Protein AF-S7Q237-F1 (afdb_monomer)

Solvent-accessible surface area (backbone atoms only — not comparable to full-atom values): 28169 Å² total; per-residue (Å²): 134,82,68,88,79,46,23,50,57,55,35,50,54,49,35,55,76,70,63,44,87,77,73,72,46,74,51,74,48,79,42,77,51,89,92,62,48,33,21,34,17,37,26,23,53,88,91,45,79,52,21,65,16,60,23,84,36,68,66,48,2,43,20,38,4,27,42,43,26,43,52,43,49,57,41,40,70,72,71,50,84,54,69,69,28,53,54,51,50,50,50,52,51,51,57,51,50,60,50,54,57,56,53,53,55,59,56,59,69,72,74,74,82,84,86,90,83,82,82,94,74,84,90,76,89,76,83,84,82,78,81,80,84,76,80,82,77,84,84,78,80,82,81,82,80,84,80,83,92,83,88,86,89,85,84,84,88,84,89,85,90,87,85,82,89,80,91,82,86,83,84,89,87,87,78,82,87,77,82,93,72,82,82,78,78,87,77,80,80,80,83,82,83,80,96,80,87,90,80,87,84,91,75,84,81,84,80,88,78,82,85,81,88,84,83,91,78,91,80,82,86,85,86,81,86,78,87,80,90,74,95,68,91,71,77,78,79,74,76,76,79,73,82,80,64,83,75,81,78,54,69,48,72,46,37,36,26,68,45,94,88,45,67,50,75,44,81,44,54,70,87,54,43,27,23,55,52,29,49,49,53,44,49,52,51,53,54,79,52,31,76,63,47,65,76,71,43,55,53,40,81,61,42,68,42,54,23,38,35,35,97,89,74,59,73,42,78,47,85,77,66,78,92,57,100,60,88,78,60,58,52,64,39,50,76,43,29,77,78,30,58,88,38,58,65,59,50,54,51,51,50,52,48,67,67,57,49,52,72,80,67,70,57,86,59,88,92,63,76,64,41,60,30,42,31,50,36,68,37,76,43,64,62,64,49,51,48,52,52,48,50,53,53,51,51,32,51,51,49,21,54,53,45,21,73,76,70,72,44,57,69,61,22,50,51,53,26,51,53,52,48,52,50,52,51,50,50,53,51,50,51,51,50,53,54,62,72,76,101

Secondary structure (DSSP, 8-state):
-PPTT-HHHHHHHHHHHTT--PPPEEEEEEES-TTS-EEEEEEEETTEEEEEEEESSHHHHHHHHHHHHHHHHHHHHTT---HHHHHHHHHHHHHHHHHHHHHHHHHHTTSS-----------------PPP-PPPPPPPPPPPPP----------------------------PPPPP--PPPPPPPPPPPPP---------PPPP--------------------------PPPPPP-----------EEEEEEEEETTEEEEEEEETT--HHHHHHHHHHHHHHHHHHHHHHH--EEEEEEEEEEE-TTS-EEE-------SS---HHHHHHSGGGGTT--HHHHHHHHHHH--TTTTT---TT---EEEEEEEEEE-HHHHHHHHHHHHHHHHHHHHHHHHHHS-HHHHHHHHHHHHHHHHHHHHHHHHHHHH--

Organism: Gloeophyllum trabeum (strain ATCC 11539 / FP-39264 / Madison 617) (NCBI:txid670483)

Structure (mmCIF, N/CA/C/O backbone):
data_AF-S7Q237-F1
#
_entry.id   AF-S7Q237-F1
#
loop_
_atom_site.group_PDB
_atom_site.id
_atom_site.type_symbol
_atom_site.label_atom_id
_atom_site.label_alt_id
_atom_site.label_comp_id
_atom_site.label_asym_id
_atom_site.label_entity_id
_atom_site.label_seq_id
_atom_site.pdbx_PDB_ins_code
_atom_site.Cartn_x
_atom_site.Cartn_y
_atom_site.Cartn_z
_atom_site.occupancy
_atom_site.B_iso_or_equiv
_atom_site.auth_seq_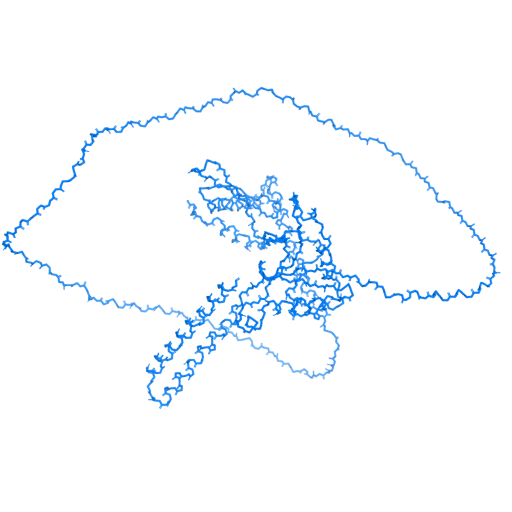id
_atom_site.auth_comp_id
_atom_site.auth_asym_id
_atom_site.auth_atom_id
_atom_site.pdbx_PDB_model_num
ATOM 1 N N . MET A 1 1 ? 30.638 7.993 24.807 1.00 48.12 1 MET A N 1
ATOM 2 C CA . MET A 1 1 ? 30.094 6.662 24.462 1.00 48.12 1 MET A CA 1
ATOM 3 C C . MET A 1 1 ? 28.776 6.875 23.737 1.00 48.12 1 MET A C 1
ATOM 5 O O . MET A 1 1 ? 27.834 7.336 24.358 1.00 48.12 1 MET A O 1
ATOM 9 N N . THR A 1 2 ? 28.722 6.663 22.423 1.00 53.16 2 THR A N 1
ATOM 10 C CA . THR A 1 2 ? 27.454 6.706 21.679 1.00 53.16 2 THR A CA 1
ATOM 11 C C . THR A 1 2 ? 26.672 5.436 21.969 1.00 53.16 2 THR A C 1
ATOM 13 O O . THR A 1 2 ? 27.194 4.341 21.762 1.00 53.16 2 THR A O 1
ATOM 16 N N . THR A 1 3 ? 25.444 5.579 22.455 1.00 67.38 3 THR A N 1
ATOM 17 C CA . THR A 1 3 ? 24.540 4.467 22.745 1.00 67.38 3 THR A CA 1
ATOM 18 C C . THR A 1 3 ? 24.308 3.665 21.466 1.00 67.38 3 THR A C 1
ATOM 20 O O . THR A 1 3 ? 23.881 4.207 20.440 1.00 67.38 3 THR A O 1
ATOM 23 N N . GLN A 1 4 ? 24.638 2.376 21.506 1.00 73.81 4 GLN A N 1
ATOM 24 C CA . GLN A 1 4 ? 24.381 1.434 20.419 1.00 73.81 4 GLN A CA 1
ATOM 25 C C . GLN A 1 4 ? 22.883 1.508 20.059 1.00 73.81 4 GLN A C 1
ATOM 27 O O . GLN A 1 4 ? 22.043 1.417 20.949 1.00 73.81 4 GLN A O 1
ATOM 32 N N . GLY A 1 5 ? 22.540 1.755 18.788 1.00 85.12 5 GLY A N 1
ATOM 33 C CA . GLY A 1 5 ? 21.142 1.903 18.345 1.00 85.12 5 GLY A CA 1
ATOM 34 C C . GLY A 1 5 ? 20.723 3.284 17.820 1.00 85.12 5 GLY A C 1
ATOM 35 O O . GLY A 1 5 ? 19.691 3.390 17.160 1.00 85.12 5 GLY A O 1
ATOM 36 N N . GLN A 1 6 ? 21.480 4.357 18.087 1.00 93.69 6 GLN A N 1
ATOM 37 C CA . GLN A 1 6 ? 21.023 5.727 17.770 1.00 93.69 6 GLN A CA 1
ATOM 38 C C . GLN A 1 6 ? 21.442 6.253 16.388 1.00 93.69 6 GLN A C 1
ATOM 40 O O . GLN A 1 6 ? 20.917 7.268 15.930 1.00 93.69 6 GLN A O 1
ATOM 45 N N . GLY A 1 7 ? 22.360 5.573 15.693 1.00 95.81 7 GLY A N 1
ATOM 46 C CA . GLY A 1 7 ? 22.962 6.082 14.455 1.00 95.81 7 GLY A CA 1
ATOM 47 C C . GLY A 1 7 ? 21.950 6.415 13.358 1.00 95.81 7 GLY A C 1
ATOM 48 O O . GLY A 1 7 ? 21.992 7.501 12.782 1.00 95.81 7 GLY A O 1
ATOM 49 N N . ARG A 1 8 ? 20.995 5.512 13.105 1.00 96.19 8 ARG A N 1
ATOM 50 C CA . ARG A 1 8 ? 19.936 5.729 12.105 1.00 96.19 8 ARG A CA 1
ATOM 51 C C . ARG A 1 8 ? 18.982 6.863 12.473 1.00 96.19 8 ARG A C 1
ATOM 53 O O . ARG A 1 8 ? 18.576 7.615 11.593 1.00 96.19 8 ARG A O 1
ATOM 60 N N . GLN A 1 9 ? 18.632 6.992 13.754 1.00 95.69 9 GLN A N 1
ATOM 61 C CA . GLN A 1 9 ? 17.734 8.052 14.223 1.00 95.69 9 GLN A CA 1
ATOM 62 C C . GLN A 1 9 ? 18.382 9.427 14.056 1.00 95.69 9 GLN A C 1
ATOM 64 O O . GLN A 1 9 ? 17.755 10.326 13.506 1.00 95.69 9 GLN A O 1
ATOM 69 N N . LEU A 1 10 ? 19.652 9.567 14.453 1.00 96.75 10 LEU A N 1
ATOM 70 C CA . LEU A 1 10 ? 20.404 10.814 14.298 1.00 96.75 10 LEU A CA 1
ATOM 71 C C . LEU A 1 10 ? 20.540 11.219 12.827 1.00 96.75 10 LEU A C 1
ATOM 73 O O . LEU A 1 10 ? 20.290 12.375 12.490 1.00 96.75 10 LEU A O 1
ATOM 77 N N . LEU A 1 11 ? 20.865 10.264 11.948 1.00 96.44 11 LEU A N 1
ATOM 78 C CA . LEU A 1 11 ? 20.945 10.526 10.513 1.00 96.44 11 LEU A CA 1
ATOM 79 C C . LEU A 1 11 ? 19.589 10.960 9.940 1.00 96.44 11 LEU A C 1
ATOM 81 O O . LEU A 1 11 ? 19.524 11.950 9.221 1.00 96.44 11 LEU A O 1
ATOM 85 N N . ASN A 1 12 ? 18.497 10.274 10.288 1.00 95.56 12 ASN A N 1
ATOM 86 C CA . ASN A 1 12 ? 17.165 10.641 9.810 1.00 95.56 12 ASN A CA 1
ATOM 87 C C . ASN A 1 12 ? 16.740 12.039 10.294 1.00 95.56 12 ASN A C 1
ATOM 89 O O . ASN A 1 12 ? 16.244 12.834 9.503 1.00 95.56 12 ASN A O 1
ATOM 93 N N . THR A 1 13 ? 16.986 12.374 11.564 1.00 96.12 13 THR A N 1
ATOM 94 C CA . THR A 1 13 ? 16.723 13.720 12.100 1.00 96.12 13 THR A CA 1
ATOM 95 C C . THR A 1 13 ? 17.543 14.785 11.371 1.00 96.12 13 THR A C 1
ATOM 97 O O . THR A 1 13 ? 17.025 15.858 11.064 1.00 96.12 13 THR A O 1
ATOM 100 N N . TYR A 1 14 ? 18.808 14.494 11.053 1.00 96.00 14 TYR A N 1
ATOM 101 C CA . TYR A 1 14 ? 19.656 15.394 10.273 1.00 96.00 14 TYR A CA 1
ATOM 102 C C . TYR A 1 14 ? 19.104 15.616 8.857 1.00 96.00 14 TYR A C 1
ATOM 104 O O . TYR A 1 14 ? 18.948 16.764 8.443 1.00 96.00 14 TYR A O 1
ATOM 112 N N . LEU A 1 15 ? 18.741 14.543 8.143 1.00 94.94 15 LEU A N 1
ATOM 113 C CA . LEU A 1 15 ? 18.179 14.622 6.789 1.00 94.94 15 LEU A CA 1
ATOM 114 C C . LEU A 1 15 ? 16.863 15.407 6.769 1.00 94.94 15 LEU A C 1
ATOM 116 O O . LEU A 1 15 ? 16.704 16.315 5.956 1.00 94.94 15 LEU A O 1
ATOM 120 N N . GLN A 1 16 ? 15.971 15.150 7.728 1.00 93.31 16 GLN A N 1
ATOM 121 C CA . GLN A 1 16 ? 14.722 15.901 7.883 1.00 93.31 16 GLN A CA 1
ATOM 122 C C . GLN A 1 16 ? 14.973 17.386 8.163 1.00 93.31 16 GLN A C 1
ATOM 124 O O . GLN A 1 16 ? 14.345 18.240 7.542 1.00 93.31 16 GLN A O 1
ATOM 129 N N . LYS A 1 17 ? 15.927 17.716 9.046 1.00 95.44 17 LYS A N 1
ATOM 130 C CA . LYS A 1 17 ? 16.299 19.110 9.342 1.00 95.44 17 LYS A CA 1
ATOM 131 C C . LYS A 1 17 ? 16.863 19.833 8.115 1.00 95.44 17 LYS A C 1
ATOM 133 O O . LYS A 1 17 ? 16.678 21.039 7.982 1.00 95.44 17 LYS A O 1
ATOM 138 N N . LYS A 1 18 ? 17.550 19.110 7.229 1.00 93.50 18 LYS A N 1
ATOM 139 C CA . LYS A 1 18 ? 18.073 19.629 5.957 1.00 93.50 18 LYS A CA 1
ATOM 140 C C . LYS A 1 18 ? 17.042 19.607 4.825 1.00 93.50 18 LYS A C 1
ATOM 142 O O . LYS A 1 18 ? 17.363 20.040 3.724 1.00 93.50 18 LYS A O 1
ATOM 147 N N . GLY A 1 19 ? 15.826 19.128 5.092 1.00 90.44 19 GLY A N 1
ATOM 148 C CA . GLY A 1 19 ? 14.766 19.015 4.098 1.00 90.44 19 GLY A CA 1
ATOM 149 C C . GLY A 1 19 ? 15.082 17.996 3.009 1.00 90.44 19 GLY A C 1
ATOM 150 O O . GLY A 1 19 ? 14.645 18.181 1.889 1.00 90.44 19 GLY A O 1
ATOM 151 N N . ILE A 1 20 ? 15.864 16.952 3.283 1.00 90.88 20 ILE A N 1
ATOM 152 C CA . ILE A 1 20 ? 16.173 15.903 2.305 1.00 90.88 20 ILE A CA 1
ATOM 153 C C . ILE A 1 20 ? 15.156 14.771 2.510 1.00 90.88 20 ILE A C 1
ATOM 155 O O . ILE A 1 20 ? 15.163 14.152 3.578 1.00 90.88 20 ILE A O 1
ATOM 159 N N . PRO A 1 21 ? 14.260 14.506 1.543 1.00 80.00 21 PRO A N 1
ATOM 160 C CA . PRO A 1 21 ? 13.197 13.515 1.701 1.00 80.00 21 PRO A CA 1
ATOM 161 C C . PRO A 1 21 ? 13.709 12.075 1.582 1.00 80.00 21 PRO A C 1
ATOM 163 O O . PRO A 1 21 ? 13.056 11.149 2.070 1.00 80.00 21 PRO A O 1
ATOM 166 N N . ASP A 1 22 ? 14.868 11.886 0.951 1.00 87.19 22 ASP A N 1
ATOM 167 C CA . ASP A 1 22 ? 15.399 10.565 0.650 1.00 87.19 22 ASP A CA 1
ATOM 168 C C . ASP A 1 22 ? 15.901 9.867 1.910 1.00 87.19 22 ASP A C 1
ATOM 170 O O . ASP A 1 22 ? 16.717 10.389 2.676 1.00 87.19 22 ASP A O 1
ATOM 174 N N . ARG A 1 23 ? 15.412 8.644 2.116 1.00 92.31 23 ARG A N 1
ATOM 175 C CA . ARG A 1 23 ? 15.923 7.758 3.158 1.00 92.31 23 ARG A CA 1
ATOM 176 C C . ARG A 1 23 ? 17.128 6.992 2.613 1.00 92.31 23 ARG A C 1
ATOM 178 O O . ARG A 1 23 ? 17.067 6.526 1.481 1.00 92.31 23 ARG A O 1
ATOM 185 N N . PRO A 1 24 ? 18.197 6.824 3.406 1.00 94.25 24 PRO A N 1
ATOM 186 C CA . PRO A 1 24 ? 19.339 6.031 2.983 1.00 94.25 24 PRO A CA 1
ATOM 187 C C . PRO A 1 24 ? 18.948 4.554 2.861 1.00 94.25 24 PRO A C 1
ATOM 189 O O . PRO A 1 24 ? 18.364 3.981 3.788 1.00 94.25 24 PRO A O 1
ATOM 192 N N . ASP A 1 25 ? 19.322 3.943 1.743 1.00 96.62 25 ASP A N 1
ATOM 193 C CA . ASP A 1 25 ? 19.232 2.505 1.518 1.00 96.62 25 ASP A CA 1
ATOM 194 C C . ASP A 1 25 ? 20.459 1.809 2.112 1.00 96.62 25 ASP A C 1
ATOM 196 O O . ASP A 1 25 ? 21.566 2.349 2.117 1.00 96.62 25 ASP A O 1
ATOM 200 N N . TYR A 1 26 ? 20.278 0.602 2.648 1.00 97.38 26 TYR A N 1
ATOM 201 C CA . TYR A 1 26 ? 21.359 -0.159 3.276 1.00 97.38 26 TYR A CA 1
ATOM 202 C C . TYR A 1 26 ? 21.548 -1.490 2.561 1.00 97.38 26 TYR A C 1
ATOM 204 O O . TYR A 1 26 ? 20.687 -2.365 2.641 1.00 97.38 26 TYR A O 1
ATOM 212 N N . GLU A 1 27 ? 22.706 -1.659 1.932 1.00 97.62 27 GLU A N 1
ATOM 213 C CA . GLU A 1 27 ? 23.170 -2.955 1.444 1.00 97.62 27 GLU A CA 1
ATOM 214 C C . GLU A 1 27 ? 23.978 -3.656 2.526 1.00 97.62 27 GLU A C 1
ATOM 216 O O . GLU A 1 27 ? 24.783 -3.035 3.223 1.00 97.62 27 GLU A O 1
ATOM 221 N N . GLU A 1 28 ? 23.774 -4.958 2.678 1.00 97.88 28 GLU A N 1
ATOM 222 C CA . GLU A 1 28 ? 24.364 -5.729 3.763 1.00 97.88 28 GLU A CA 1
ATOM 223 C C . GLU A 1 28 ? 25.098 -6.939 3.233 1.00 97.88 28 GLU A C 1
ATOM 225 O O . GLU A 1 28 ? 24.622 -7.637 2.342 1.00 97.88 28 GLU A O 1
ATOM 230 N N . SER A 1 29 ? 26.237 -7.218 3.844 1.00 97.31 29 SER A N 1
ATOM 231 C CA . SER A 1 29 ? 26.975 -8.448 3.631 1.00 97.31 29 SER A CA 1
ATOM 232 C C . SER A 1 29 ? 27.487 -8.983 4.959 1.00 97.31 29 SER A C 1
ATOM 234 O O . SER A 1 29 ? 27.731 -8.235 5.907 1.00 97.31 29 SER A O 1
ATOM 236 N N . VAL A 1 30 ? 27.616 -10.302 5.045 1.00 97.31 30 VAL A N 1
ATOM 237 C CA . VAL A 1 30 ? 28.262 -10.967 6.176 1.00 97.31 30 VAL A CA 1
ATOM 238 C C . VAL A 1 30 ? 29.695 -11.264 5.763 1.00 97.31 30 VAL A C 1
ATOM 240 O O . VAL A 1 30 ? 29.933 -11.791 4.679 1.00 97.31 30 VAL A O 1
ATOM 243 N N . VAL A 1 31 ? 30.645 -10.889 6.610 1.00 94.50 31 VAL A N 1
ATOM 244 C CA . VAL A 1 31 ? 32.073 -11.140 6.422 1.00 94.50 31 VAL A CA 1
ATOM 245 C C . VAL A 1 31 ? 32.597 -11.847 7.670 1.00 94.50 31 VAL A C 1
ATOM 247 O O . VAL A 1 31 ? 32.181 -11.533 8.785 1.00 94.50 31 VAL A O 1
ATOM 250 N N . GLY A 1 32 ? 33.523 -12.785 7.497 1.00 92.69 32 GLY A N 1
ATOM 251 C CA . GLY A 1 32 ? 34.145 -13.521 8.597 1.00 92.69 32 GLY A CA 1
ATOM 252 C C . GLY A 1 32 ? 33.610 -14.940 8.759 1.00 92.69 32 GLY A C 1
ATOM 253 O O . GLY A 1 32 ? 32.839 -15.437 7.938 1.00 92.69 32 GLY A O 1
ATOM 254 N N . GLU A 1 33 ? 34.080 -15.606 9.806 1.00 93.94 33 GLU A N 1
ATOM 255 C CA . GLU A 1 33 ? 33.792 -17.015 10.045 1.00 93.94 33 GLU A CA 1
ATOM 256 C C . GLU A 1 33 ? 32.355 -17.222 10.552 1.00 93.94 33 GLU A C 1
ATOM 258 O O . GLU A 1 33 ? 31.833 -16.381 11.291 1.00 93.94 33 GLU A O 1
ATOM 263 N N . PRO A 1 34 ? 31.709 -18.358 10.223 1.00 91.44 34 PRO A N 1
ATOM 264 C CA . PRO A 1 34 ? 30.310 -18.605 10.578 1.00 91.44 34 PRO A CA 1
ATOM 265 C C . PRO A 1 34 ? 29.990 -18.505 12.075 1.00 91.44 34 PRO A C 1
ATOM 267 O O . PRO A 1 34 ? 28.855 -18.203 12.436 1.00 91.44 34 PRO A O 1
ATOM 270 N N . HIS A 1 35 ? 30.969 -18.756 12.948 1.00 92.69 35 HIS A N 1
ATOM 271 C CA . HIS A 1 35 ? 30.775 -18.753 14.398 1.00 92.69 35 HIS A CA 1
ATOM 272 C C . HIS A 1 35 ? 30.949 -17.365 15.043 1.00 92.69 35 HIS A C 1
ATOM 274 O O . HIS A 1 35 ? 30.523 -17.174 16.181 1.00 92.69 35 HIS A O 1
ATOM 280 N N . ILE A 1 36 ? 31.518 -16.386 14.325 1.00 94.31 36 ILE A N 1
ATOM 281 C CA . ILE A 1 36 ? 31.633 -14.979 14.751 1.00 94.31 36 ILE A CA 1
ATOM 282 C C . ILE A 1 36 ? 31.372 -14.079 13.527 1.00 94.31 36 ILE A C 1
ATOM 284 O O . ILE A 1 36 ? 32.285 -13.423 13.012 1.00 94.31 36 ILE A O 1
ATOM 288 N N . PRO A 1 37 ? 30.129 -14.053 13.008 1.00 95.88 37 PRO A N 1
ATOM 289 C CA . PRO A 1 37 ? 29.828 -13.298 11.803 1.00 95.88 37 PRO A CA 1
ATOM 290 C C . PRO A 1 37 ? 29.972 -11.797 12.070 1.00 95.88 37 PRO A C 1
ATOM 292 O O . PRO A 1 37 ? 29.335 -11.236 12.965 1.00 95.88 37 PRO A O 1
ATOM 295 N N . THR A 1 38 ? 30.779 -11.121 11.254 1.00 97.94 38 THR A N 1
ATOM 296 C CA . THR A 1 38 ? 30.854 -9.661 11.241 1.00 97.94 38 THR A CA 1
ATOM 297 C C . THR A 1 38 ? 29.934 -9.135 10.152 1.00 97.94 38 THR A C 1
ATOM 299 O O . THR A 1 38 ? 30.148 -9.337 8.958 1.00 97.94 38 THR A O 1
ATOM 302 N N . TRP A 1 39 ? 28.887 -8.429 10.557 1.00 97.88 39 TRP A N 1
ATOM 303 C CA . TRP A 1 39 ? 27.976 -7.786 9.624 1.00 97.88 39 TRP A CA 1
ATOM 304 C C . TRP A 1 39 ? 28.618 -6.515 9.085 1.00 97.88 39 TRP A C 1
ATOM 306 O O . TRP A 1 39 ? 29.114 -5.690 9.851 1.00 97.88 39 TRP A O 1
ATOM 316 N N . ARG A 1 40 ? 28.575 -6.333 7.769 1.00 97.94 40 ARG A N 1
ATOM 317 C CA . ARG A 1 40 ? 28.964 -5.112 7.068 1.00 97.94 40 ARG A CA 1
ATOM 318 C C . ARG A 1 40 ? 27.717 -4.495 6.449 1.00 97.94 40 ARG A C 1
ATOM 320 O O . ARG A 1 40 ? 26.962 -5.178 5.769 1.00 97.94 40 ARG A O 1
ATOM 327 N N . ALA A 1 41 ? 27.514 -3.203 6.669 1.00 98.12 41 ALA A N 1
ATOM 328 C CA . ALA A 1 41 ? 26.444 -2.434 6.049 1.00 98.12 41 ALA A CA 1
ATOM 329 C C . ALA A 1 41 ? 27.028 -1.247 5.277 1.00 98.12 41 ALA A C 1
ATOM 331 O O . ALA A 1 41 ? 27.909 -0.537 5.772 1.00 98.12 41 ALA A O 1
ATOM 332 N N . VAL A 1 42 ? 26.525 -1.023 4.069 1.00 98.06 42 VAL A N 1
ATOM 333 C CA . VAL A 1 42 ? 26.872 0.092 3.188 1.00 98.06 42 VAL A CA 1
ATOM 334 C C . VAL A 1 42 ? 25.626 0.957 3.033 1.00 98.06 42 VAL A C 1
ATOM 336 O O . VAL A 1 42 ? 24.626 0.506 2.487 1.00 98.06 42 VAL A O 1
ATOM 339 N N . ALA A 1 43 ? 25.678 2.184 3.547 1.00 97.69 43 ALA A N 1
ATOM 340 C CA . ALA A 1 43 ? 24.614 3.168 3.401 1.00 97.69 43 ALA A CA 1
ATOM 341 C C . ALA A 1 43 ? 24.771 3.890 2.056 1.00 97.69 43 ALA A C 1
ATOM 343 O O . ALA A 1 43 ? 25.828 4.476 1.790 1.00 97.69 43 ALA A O 1
ATOM 344 N N . LYS A 1 44 ? 23.727 3.846 1.231 1.00 97.06 44 LYS A N 1
ATOM 345 C CA . LYS A 1 44 ? 23.647 4.473 -0.087 1.00 97.06 44 LYS A CA 1
ATOM 346 C C . LYS A 1 44 ? 22.511 5.490 -0.137 1.00 97.06 44 LYS A C 1
ATOM 348 O O . LYS A 1 44 ? 21.487 5.323 0.518 1.00 97.06 44 LYS A O 1
ATOM 353 N N . MET A 1 45 ? 22.693 6.533 -0.932 1.00 93.94 45 MET A N 1
ATOM 354 C CA . MET A 1 45 ? 21.622 7.443 -1.339 1.00 93.94 45 MET A CA 1
ATOM 355 C C . MET A 1 45 ? 21.668 7.555 -2.858 1.00 93.94 45 MET A C 1
ATOM 357 O O . MET A 1 45 ? 22.637 8.074 -3.420 1.00 93.94 45 MET A O 1
ATOM 361 N N . GLY A 1 46 ? 20.669 6.972 -3.520 1.00 90.62 46 GLY A N 1
ATOM 362 C CA . GLY A 1 46 ? 20.750 6.693 -4.950 1.00 90.62 46 GLY A CA 1
ATOM 363 C C . GLY A 1 46 ? 21.947 5.786 -5.253 1.00 90.62 46 GLY A C 1
ATOM 364 O O . GLY A 1 46 ? 22.080 4.700 -4.694 1.00 90.62 46 GLY A O 1
ATOM 365 N N . THR A 1 47 ? 22.850 6.246 -6.116 1.00 88.75 47 THR A N 1
ATOM 366 C CA . THR A 1 47 ? 24.051 5.497 -6.523 1.00 88.75 47 THR A CA 1
ATOM 367 C C . THR A 1 47 ? 25.288 5.792 -5.668 1.00 88.75 47 THR A C 1
ATOM 369 O O . THR A 1 47 ? 26.303 5.110 -5.807 1.00 88.75 47 THR A O 1
ATOM 372 N N . ILE A 1 48 ? 25.228 6.781 -4.769 1.00 92.56 48 ILE A N 1
ATOM 373 C CA . ILE A 1 48 ? 26.390 7.251 -4.005 1.00 92.56 48 ILE A CA 1
ATOM 374 C C . ILE A 1 48 ? 26.513 6.462 -2.706 1.00 92.56 48 ILE A C 1
ATOM 376 O O . ILE A 1 48 ? 25.566 6.365 -1.925 1.00 92.56 48 ILE A O 1
ATOM 380 N N . ILE A 1 49 ? 27.711 5.943 -2.436 1.00 96.12 49 ILE A N 1
ATOM 381 C CA . ILE A 1 49 ? 28.040 5.306 -1.160 1.00 96.12 49 ILE A CA 1
ATOM 382 C C . ILE A 1 49 ? 28.378 6.393 -0.140 1.00 96.12 49 ILE A C 1
ATOM 384 O O . ILE A 1 49 ? 29.437 7.016 -0.194 1.00 96.12 49 ILE A O 1
ATOM 388 N N . CYS A 1 50 ? 27.484 6.606 0.820 1.00 95.81 50 CYS A N 1
ATOM 389 C CA . CYS A 1 50 ? 27.615 7.681 1.798 1.00 95.81 50 CYS A CA 1
ATOM 390 C C . CYS A 1 50 ? 28.369 7.241 3.055 1.00 95.81 50 CYS A C 1
ATOM 392 O O . CYS A 1 50 ? 29.019 8.058 3.706 1.00 95.81 50 CYS A O 1
ATOM 394 N N . GLY A 1 51 ? 28.328 5.951 3.396 1.00 97.06 51 GLY A N 1
ATOM 395 C CA . GLY A 1 51 ? 29.033 5.418 4.556 1.00 97.06 51 GLY A CA 1
ATOM 396 C C . GLY A 1 51 ? 29.081 3.897 4.580 1.00 97.06 51 GLY A C 1
ATOM 397 O O . GLY A 1 51 ? 28.274 3.205 3.970 1.00 97.06 51 GLY A O 1
ATOM 398 N N . THR A 1 52 ? 30.051 3.349 5.305 1.00 97.94 52 THR A N 1
ATOM 399 C CA . THR A 1 52 ? 30.188 1.904 5.522 1.00 97.94 52 THR A CA 1
ATOM 400 C C . THR A 1 52 ? 30.498 1.649 6.984 1.00 97.94 52 THR A C 1
ATOM 402 O O . THR A 1 52 ? 31.405 2.275 7.536 1.00 97.94 52 THR A O 1
ATOM 405 N N . GLY A 1 53 ? 29.755 0.735 7.594 1.00 97.81 53 GLY A N 1
ATOM 406 C CA . GLY A 1 53 ? 29.911 0.332 8.984 1.00 97.81 53 GLY A CA 1
ATOM 407 C C . GLY A 1 53 ? 29.983 -1.179 9.117 1.00 97.81 53 GLY A C 1
ATOM 408 O O . GLY A 1 53 ? 29.465 -1.914 8.276 1.00 97.81 53 GLY A O 1
ATOM 409 N N . THR A 1 54 ? 30.635 -1.635 10.178 1.00 97.81 54 THR A N 1
ATOM 410 C CA . THR A 1 54 ? 30.677 -3.042 10.574 1.00 97.81 54 THR A CA 1
ATOM 411 C C . THR A 1 54 ? 30.169 -3.198 12.003 1.00 97.81 54 THR A C 1
ATOM 413 O O . THR A 1 54 ? 30.217 -2.254 12.792 1.00 97.81 54 THR A O 1
ATOM 416 N N . GLY A 1 55 ? 29.639 -4.372 12.336 1.00 96.81 55 GLY A N 1
ATOM 417 C CA . GLY A 1 55 ? 29.136 -4.670 13.671 1.00 96.81 55 GLY A CA 1
ATOM 418 C C . GLY A 1 55 ? 28.926 -6.162 13.905 1.00 96.81 55 GLY A C 1
ATOM 419 O O . GLY A 1 55 ? 28.813 -6.946 12.969 1.00 96.81 55 GLY A O 1
ATOM 420 N N . ASN A 1 56 ? 28.826 -6.550 15.175 1.00 95.50 56 ASN A N 1
ATOM 421 C CA . ASN A 1 56 ? 28.504 -7.921 15.597 1.00 95.50 56 ASN A CA 1
ATOM 422 C C . ASN A 1 56 ? 27.034 -8.315 15.344 1.00 95.50 56 ASN A C 1
ATOM 424 O O . ASN A 1 56 ? 26.632 -9.448 15.579 1.00 95.50 56 ASN A O 1
ATOM 428 N N . SER A 1 57 ? 26.214 -7.376 14.876 1.00 95.69 57 SER A N 1
ATOM 429 C CA . SER A 1 57 ? 24.834 -7.598 14.461 1.00 95.69 57 SER A CA 1
ATOM 430 C C . SER A 1 57 ? 24.499 -6.696 13.279 1.00 95.69 57 SER A C 1
ATOM 432 O O . SER A 1 57 ? 25.081 -5.619 13.113 1.00 95.69 57 SER A O 1
ATOM 434 N N . LYS A 1 58 ? 23.501 -7.099 12.490 1.00 96.25 58 LYS A N 1
ATOM 435 C CA . LYS A 1 58 ? 22.958 -6.308 11.377 1.00 96.25 58 LYS A CA 1
ATOM 436 C C . LYS A 1 58 ? 22.544 -4.893 11.807 1.00 96.25 58 LYS A C 1
ATOM 438 O O . LYS A 1 58 ? 22.861 -3.920 11.127 1.00 96.25 58 LYS A O 1
ATOM 443 N N . GLY A 1 59 ? 21.897 -4.765 12.970 1.00 96.00 59 GLY A N 1
ATOM 444 C CA . GLY A 1 59 ? 21.515 -3.470 13.543 1.00 96.00 59 GLY A CA 1
ATOM 445 C C . GLY A 1 59 ? 22.725 -2.586 13.854 1.00 96.00 59 GLY A C 1
ATOM 446 O O . GLY A 1 59 ? 22.781 -1.446 13.397 1.00 96.00 59 GLY A O 1
ATOM 447 N N . ALA A 1 60 ? 23.733 -3.140 14.535 1.00 96.19 60 ALA A N 1
ATOM 448 C CA . ALA A 1 60 ? 24.957 -2.415 14.865 1.00 96.19 60 ALA A CA 1
ATOM 449 C C . ALA A 1 60 ? 25.730 -1.964 13.613 1.00 96.19 60 ALA A C 1
ATOM 451 O O . ALA A 1 60 ? 26.196 -0.827 13.563 1.00 96.19 60 ALA A O 1
ATOM 452 N N . ALA A 1 61 ? 25.812 -2.813 12.582 1.00 97.12 61 ALA A N 1
ATOM 453 C CA . ALA A 1 61 ? 26.458 -2.467 11.318 1.00 97.12 61 ALA A CA 1
ATOM 454 C C . ALA A 1 61 ? 25.741 -1.305 10.608 1.00 97.12 61 ALA A C 1
ATOM 456 O O . ALA A 1 61 ? 26.397 -0.359 10.164 1.00 97.12 61 ALA A O 1
ATOM 457 N N . ARG A 1 62 ? 24.398 -1.326 10.555 1.00 97.50 62 ARG A N 1
ATOM 458 C CA . ARG A 1 62 ? 23.595 -0.219 10.000 1.00 97.50 62 ARG A CA 1
ATOM 459 C C . ARG A 1 62 ? 23.788 1.079 10.773 1.00 97.50 62 ARG A C 1
ATOM 461 O O . ARG A 1 62 ? 23.959 2.126 10.156 1.00 97.50 62 ARG A O 1
ATOM 468 N N . ASP A 1 63 ? 23.771 1.028 12.102 1.00 97.19 63 ASP A N 1
ATOM 469 C CA . ASP A 1 63 ? 23.943 2.225 12.927 1.00 97.19 63 ASP A CA 1
ATOM 470 C C . ASP A 1 63 ? 25.358 2.805 12.793 1.00 97.19 63 ASP A C 1
ATOM 472 O O . ASP A 1 63 ? 25.512 4.023 12.698 1.00 97.19 63 ASP A O 1
ATOM 476 N N . ALA A 1 64 ? 26.384 1.955 12.684 1.00 97.00 64 ALA A N 1
ATOM 477 C CA . ALA A 1 64 ? 27.749 2.381 12.388 1.00 97.00 64 ALA A CA 1
ATOM 478 C C . ALA A 1 64 ? 27.862 3.024 10.992 1.00 97.00 64 ALA A C 1
ATOM 480 O O . ALA A 1 64 ? 28.493 4.073 10.840 1.00 97.00 64 ALA A O 1
ATOM 481 N N . ALA A 1 65 ? 27.208 2.445 9.978 1.00 97.81 65 ALA A N 1
ATOM 482 C CA . ALA A 1 65 ? 27.168 3.005 8.627 1.00 97.81 65 ALA A CA 1
ATOM 483 C C . ALA A 1 65 ? 26.432 4.356 8.596 1.00 97.81 65 ALA A C 1
ATOM 485 O O . ALA A 1 65 ? 26.891 5.296 7.943 1.00 97.81 65 ALA A O 1
ATOM 486 N N . ALA A 1 66 ? 25.333 4.479 9.347 1.00 97.62 66 ALA A N 1
ATOM 487 C CA . ALA A 1 66 ? 24.566 5.711 9.491 1.00 97.62 66 ALA A CA 1
ATOM 488 C C . ALA A 1 66 ? 25.376 6.823 10.176 1.00 97.62 66 ALA A C 1
ATOM 490 O O . ALA A 1 66 ? 25.415 7.945 9.680 1.00 97.62 66 ALA A O 1
ATOM 491 N N . LEU A 1 67 ? 26.089 6.512 11.264 1.00 97.31 67 LEU A N 1
ATOM 492 C CA . LEU A 1 67 ? 26.963 7.477 11.941 1.00 97.31 67 LEU A CA 1
ATOM 493 C C . LEU A 1 67 ? 28.110 7.941 11.042 1.00 97.31 67 LEU A C 1
ATOM 495 O O . LEU A 1 67 ? 28.435 9.126 11.022 1.00 97.31 67 LEU A O 1
ATOM 499 N N . LYS A 1 68 ? 28.719 7.026 10.277 1.00 97.19 68 LYS A N 1
ATOM 500 C CA . LYS A 1 68 ? 29.769 7.394 9.318 1.00 97.19 68 LYS A CA 1
ATOM 501 C C . LYS A 1 68 ? 29.222 8.293 8.210 1.00 97.19 68 LYS A C 1
ATOM 503 O O . LYS A 1 68 ? 29.868 9.269 7.849 1.00 97.19 68 LYS A O 1
ATOM 508 N N . THR A 1 69 ? 28.015 8.000 7.734 1.00 96.62 69 THR A N 1
ATOM 509 C CA . THR A 1 69 ? 27.301 8.833 6.760 1.00 96.62 69 THR A CA 1
ATOM 510 C C . THR A 1 69 ? 27.042 10.237 7.309 1.00 96.62 69 THR A C 1
ATOM 512 O O . THR A 1 69 ? 27.357 11.215 6.641 1.00 96.62 69 THR A O 1
ATOM 515 N N . LEU A 1 70 ? 26.555 10.350 8.549 1.00 96.56 70 LEU A N 1
ATOM 516 C CA . LEU A 1 70 ? 26.326 11.636 9.215 1.00 96.56 70 LEU A CA 1
ATOM 517 C C . LEU A 1 70 ? 27.613 12.469 9.310 1.00 96.56 70 LEU A C 1
ATOM 519 O O . LEU A 1 70 ? 27.620 13.630 8.915 1.00 96.56 70 LEU A O 1
ATOM 523 N N . ARG A 1 71 ? 28.729 11.862 9.735 1.00 96.19 71 ARG A N 1
ATOM 524 C CA . ARG A 1 71 ? 30.035 12.546 9.771 1.00 96.19 71 ARG A CA 1
ATOM 525 C C . ARG A 1 71 ? 30.488 12.999 8.386 1.00 96.19 71 ARG A C 1
ATOM 527 O O . ARG A 1 71 ? 31.059 14.076 8.249 1.00 96.19 71 ARG A O 1
ATOM 534 N N . ASN A 1 72 ? 30.229 12.192 7.357 1.00 95.25 72 ASN A N 1
ATOM 535 C CA . ASN A 1 72 ? 30.563 12.551 5.982 1.00 95.25 72 ASN A CA 1
ATOM 536 C C . ASN A 1 72 ? 29.739 13.742 5.480 1.00 95.25 72 ASN A C 1
ATOM 538 O O . ASN A 1 72 ? 30.272 14.565 4.735 1.00 95.25 72 ASN A O 1
ATOM 542 N N . PHE A 1 73 ? 28.482 13.865 5.911 1.00 93.88 73 PHE A N 1
ATOM 543 C CA . PHE A 1 73 ? 27.671 15.052 5.662 1.00 93.88 73 PHE A CA 1
ATOM 544 C C . PHE A 1 73 ? 28.211 16.279 6.382 1.00 93.88 73 PHE A C 1
ATOM 546 O O . PHE A 1 73 ? 28.491 17.277 5.728 1.00 93.88 73 PHE A O 1
ATOM 553 N N . GLU A 1 74 ? 28.433 16.194 7.693 1.00 94.06 74 GLU A N 1
ATOM 554 C CA . GLU A 1 74 ? 28.961 17.307 8.492 1.00 94.06 74 GLU A CA 1
ATOM 555 C C . GLU A 1 74 ? 30.306 17.812 7.936 1.00 94.06 74 GLU A C 1
ATOM 557 O O . GLU A 1 74 ? 30.510 19.015 7.766 1.00 94.06 74 GLU A O 1
ATOM 562 N N . ALA A 1 75 ? 31.197 16.899 7.537 1.00 91.19 75 ALA A N 1
ATOM 563 C CA . ALA A 1 75 ? 32.463 17.241 6.890 1.00 91.19 75 ALA A CA 1
ATOM 564 C C . ALA A 1 75 ? 32.287 17.840 5.479 1.00 91.19 75 ALA A C 1
ATOM 566 O O . ALA A 1 75 ? 33.057 18.717 5.077 1.00 91.19 75 ALA A O 1
ATOM 567 N N . ALA A 1 76 ? 31.272 17.407 4.723 1.00 89.44 76 ALA A N 1
ATOM 568 C CA . ALA A 1 76 ? 30.949 17.992 3.422 1.00 89.44 76 ALA A CA 1
ATOM 569 C C . ALA A 1 76 ? 30.407 19.425 3.545 1.00 89.44 76 ALA A C 1
ATOM 571 O O . ALA A 1 76 ? 30.612 20.228 2.632 1.00 89.44 76 ALA A O 1
ATOM 572 N N . GLU A 1 77 ? 29.758 19.775 4.657 1.00 89.12 77 GLU A N 1
ATOM 573 C CA . GLU A 1 77 ? 29.360 21.158 4.949 1.00 89.12 77 GLU A CA 1
ATOM 574 C C . GLU A 1 77 ? 30.580 22.018 5.305 1.00 89.12 77 GLU A C 1
ATOM 576 O O . GLU A 1 77 ? 30.732 23.120 4.784 1.00 89.12 77 GLU A O 1
ATOM 581 N N . GLY A 1 78 ? 31.507 21.471 6.097 1.00 85.50 78 GLY A N 1
ATOM 582 C CA . GLY A 1 78 ? 32.714 22.143 6.594 1.00 85.50 78 GLY A CA 1
ATOM 583 C C . GLY A 1 78 ? 33.858 22.355 5.591 1.00 85.50 78 GLY A C 1
ATOM 584 O O . GLY A 1 78 ? 34.999 22.515 6.009 1.00 85.50 78 GLY A O 1
ATOM 585 N N . SER A 1 79 ? 33.593 22.375 4.280 1.00 76.06 79 SER A N 1
ATOM 586 C CA . SER A 1 79 ? 34.589 22.590 3.203 1.00 76.06 79 SER A CA 1
ATOM 587 C C . SER A 1 79 ? 35.666 21.501 3.018 1.00 76.06 79 SER A C 1
ATOM 589 O O . SER A 1 79 ? 36.754 21.782 2.522 1.00 76.06 79 SER A O 1
ATOM 591 N N . SER A 1 80 ? 35.359 20.236 3.325 1.00 76.38 80 SER A N 1
ATOM 592 C CA . SER A 1 80 ? 36.266 19.112 3.034 1.00 76.38 80 SER A CA 1
ATOM 593 C C . SER A 1 80 ? 36.515 18.905 1.527 1.00 76.38 80 SER A C 1
ATOM 595 O O . SER A 1 80 ? 35.587 18.931 0.714 1.00 76.38 80 SER A O 1
ATOM 597 N N . THR A 1 81 ? 37.776 18.660 1.153 1.00 79.94 81 THR A N 1
ATOM 598 C CA . THR A 1 81 ? 38.245 18.454 -0.231 1.00 79.94 81 THR A CA 1
ATOM 599 C C . THR A 1 81 ? 38.168 17.007 -0.719 1.00 79.94 81 THR A C 1
ATOM 601 O O . THR A 1 81 ? 38.486 16.757 -1.883 1.00 79.94 81 THR A O 1
ATOM 604 N N . GLN A 1 82 ? 37.746 16.038 0.108 1.00 85.00 82 GLN A N 1
ATOM 605 C CA . GLN A 1 82 ? 37.697 14.649 -0.364 1.00 85.00 82 GLN A CA 1
ATOM 606 C C . GLN A 1 82 ? 36.640 14.458 -1.469 1.00 85.00 82 GLN A C 1
ATOM 608 O O . GLN A 1 82 ? 35.550 15.035 -1.390 1.00 85.00 82 GLN A O 1
ATOM 613 N N . PRO A 1 83 ? 36.921 13.609 -2.477 1.00 78.56 83 PRO A N 1
ATOM 614 C CA . PRO A 1 83 ? 36.044 13.409 -3.634 1.00 78.56 83 PRO A CA 1
ATOM 615 C C . PRO A 1 83 ? 34.628 12.967 -3.245 1.00 78.56 83 PRO A C 1
ATOM 617 O O . PRO A 1 83 ? 33.657 13.483 -3.795 1.00 78.56 83 PRO A O 1
ATOM 620 N N . VAL A 1 84 ? 34.502 12.110 -2.225 1.00 78.38 84 VAL A N 1
ATOM 621 C CA . VAL A 1 84 ? 33.204 11.627 -1.722 1.00 78.38 84 VAL A CA 1
ATOM 622 C C . VAL A 1 84 ? 32.323 12.783 -1.232 1.00 78.38 84 VAL A C 1
ATOM 624 O O . VAL A 1 84 ? 31.128 12.811 -1.512 1.00 78.38 84 VAL A O 1
ATOM 627 N N . HIS A 1 85 ? 32.895 13.791 -0.563 1.00 86.81 85 HIS A N 1
ATOM 628 C CA . HIS A 1 85 ? 32.124 14.952 -0.105 1.00 86.81 85 HIS A CA 1
ATOM 629 C C . HIS A 1 85 ? 31.650 15.833 -1.262 1.00 86.81 85 HIS A C 1
ATOM 631 O O . HIS A 1 85 ? 30.583 16.438 -1.170 1.00 86.81 85 HIS A O 1
ATOM 637 N N . ARG A 1 86 ? 32.416 15.911 -2.360 1.00 83.88 86 ARG A N 1
ATOM 638 C CA . ARG A 1 86 ? 32.023 16.680 -3.548 1.00 83.88 86 ARG A CA 1
ATOM 639 C C . ARG A 1 86 ? 30.805 16.054 -4.226 1.00 83.88 86 ARG A C 1
ATOM 641 O O . ARG A 1 86 ? 29.887 16.786 -4.585 1.00 83.88 86 ARG A O 1
ATOM 648 N N . GLU A 1 87 ? 30.778 14.733 -4.377 1.00 86.06 87 GLU A N 1
ATOM 649 C CA . GLU A 1 87 ? 29.619 14.017 -4.928 1.00 86.06 87 GLU A CA 1
ATOM 650 C C . GLU A 1 87 ? 28.399 14.133 -4.018 1.00 86.06 87 GLU A C 1
ATOM 652 O O . GLU A 1 87 ? 27.318 14.496 -4.479 1.00 86.06 87 GLU A O 1
ATOM 657 N N . LEU A 1 88 ? 28.594 13.942 -2.711 1.00 85.38 88 LEU A N 1
ATOM 658 C CA . LEU A 1 88 ? 27.544 14.103 -1.710 1.00 85.38 88 LEU A CA 1
ATOM 659 C C . LEU A 1 88 ? 26.947 15.518 -1.746 1.00 85.38 88 LEU A C 1
ATOM 661 O O . LEU A 1 88 ? 25.733 15.684 -1.721 1.00 85.38 88 LEU A O 1
ATOM 665 N N . ARG A 1 89 ? 27.787 16.553 -1.868 1.00 86.19 89 ARG A N 1
ATOM 666 C CA . ARG A 1 89 ? 27.332 17.945 -1.979 1.00 86.19 89 ARG A CA 1
ATOM 667 C C . ARG A 1 89 ? 26.529 18.185 -3.258 1.00 86.19 89 ARG A C 1
ATOM 669 O O . ARG A 1 89 ? 25.524 18.887 -3.199 1.00 86.19 89 ARG A O 1
ATOM 676 N N . ARG A 1 90 ? 26.944 17.612 -4.394 1.00 88.44 90 ARG A N 1
ATOM 677 C CA . ARG A 1 90 ? 26.175 17.702 -5.649 1.00 88.44 90 ARG A CA 1
ATOM 678 C C . ARG A 1 90 ? 24.806 17.049 -5.501 1.00 88.44 90 ARG A C 1
ATOM 680 O O . ARG A 1 90 ? 23.820 17.667 -5.881 1.00 88.44 90 ARG A O 1
ATOM 687 N N . TYR A 1 91 ? 24.748 15.866 -4.891 1.00 86.81 91 TYR A N 1
ATOM 688 C CA . TYR A 1 91 ? 23.492 15.176 -4.598 1.00 86.81 91 TYR A CA 1
ATOM 689 C C . TYR A 1 91 ? 22.576 16.005 -3.695 1.00 86.81 91 TYR A C 1
ATOM 691 O O . TYR A 1 91 ? 21.392 16.173 -3.978 1.00 86.81 91 TYR A O 1
ATOM 699 N N . LEU A 1 92 ? 23.131 16.583 -2.626 1.00 85.44 92 LEU A N 1
ATOM 700 C CA . LEU A 1 92 ? 22.382 17.461 -1.732 1.00 85.44 92 LEU A CA 1
ATOM 701 C C . LEU A 1 92 ? 21.817 18.674 -2.468 1.00 85.44 92 LEU A C 1
ATOM 703 O O . LEU A 1 92 ? 20.649 19.004 -2.294 1.00 85.44 92 LEU A O 1
ATOM 707 N N . GLN A 1 93 ? 22.626 19.321 -3.308 1.00 88.31 93 GLN A N 1
ATOM 708 C CA . GLN A 1 93 ? 22.171 20.451 -4.111 1.00 88.31 93 GLN A CA 1
ATOM 709 C C . GLN A 1 93 ? 21.079 20.035 -5.100 1.00 88.31 93 GLN A C 1
ATOM 711 O O . GLN A 1 93 ? 20.074 20.735 -5.194 1.00 88.31 93 GLN A O 1
ATOM 716 N N . SER A 1 94 ? 21.214 18.896 -5.788 1.00 87.69 94 SER A N 1
ATOM 717 C CA . SER A 1 94 ? 20.181 18.422 -6.716 1.00 87.69 94 SER A CA 1
ATOM 718 C C . SER A 1 94 ? 18.871 18.080 -6.004 1.00 87.69 94 SER A C 1
ATOM 720 O O . SER A 1 94 ? 17.812 18.485 -6.476 1.00 87.69 94 SER A O 1
ATOM 722 N N . ALA A 1 95 ? 18.936 17.414 -4.847 1.00 83.38 95 ALA A N 1
ATOM 723 C CA . ALA A 1 95 ? 17.761 17.040 -4.055 1.00 83.38 95 ALA A CA 1
ATOM 724 C C . ALA A 1 95 ? 17.044 18.254 -3.434 1.00 83.38 95 ALA A C 1
ATOM 726 O O . ALA A 1 95 ? 15.831 18.236 -3.211 1.00 83.38 95 ALA A O 1
ATOM 727 N N . LEU A 1 96 ? 17.787 19.328 -3.147 1.00 85.00 96 LEU A N 1
ATOM 728 C CA . LEU A 1 96 ? 17.206 20.586 -2.679 1.00 85.00 96 LEU A CA 1
ATOM 729 C C . LEU A 1 96 ? 16.543 21.354 -3.835 1.00 85.00 96 LEU A C 1
ATOM 731 O O . LEU A 1 96 ? 15.455 21.907 -3.675 1.00 85.00 96 LEU A O 1
ATOM 735 N N . MET A 1 97 ? 17.169 21.358 -5.017 1.00 85.56 97 MET A N 1
ATOM 736 C CA . MET A 1 97 ? 16.631 22.036 -6.203 1.00 85.56 97 MET A CA 1
ATOM 737 C C . MET A 1 97 ? 15.362 21.364 -6.739 1.00 85.56 97 MET A C 1
ATOM 739 O O . MET A 1 97 ? 14.429 22.070 -7.121 1.00 85.56 97 MET A O 1
ATOM 743 N N . SER A 1 98 ? 15.275 20.030 -6.696 1.00 80.12 98 SER A N 1
ATOM 744 C CA . SER A 1 98 ? 14.076 19.289 -7.117 1.00 80.12 98 SER A CA 1
ATOM 745 C C . SER A 1 98 ? 12.837 19.583 -6.260 1.00 80.12 98 SER A C 1
ATOM 747 O O . SER A 1 98 ? 11.711 19.427 -6.725 1.00 80.12 98 SER A O 1
ATOM 749 N N . GLN A 1 99 ? 13.009 20.042 -5.017 1.00 74.06 99 GLN A N 1
ATOM 750 C CA . GLN A 1 99 ? 11.886 20.460 -4.168 1.00 74.06 99 GLN A CA 1
ATOM 751 C C . GLN A 1 99 ? 11.412 21.883 -4.460 1.00 74.06 99 GLN A C 1
ATOM 753 O O . GLN A 1 99 ? 10.215 22.174 -4.376 1.00 74.06 99 GLN A O 1
ATOM 758 N N . SER A 1 100 ? 12.332 22.772 -4.839 1.00 72.62 100 SER A N 1
ATOM 759 C CA . SER A 1 100 ? 11.982 24.146 -5.207 1.00 72.62 100 SER A CA 1
ATOM 760 C C . SER A 1 100 ? 11.097 24.169 -6.460 1.00 72.62 100 SER A C 1
ATOM 762 O O . SER A 1 100 ? 10.062 24.838 -6.484 1.00 72.62 100 SER A O 1
ATOM 764 N N . THR A 1 101 ? 11.415 23.346 -7.464 1.00 66.31 101 THR A N 1
ATOM 765 C CA . THR A 1 101 ? 10.622 23.238 -8.702 1.00 66.31 101 THR A CA 1
ATOM 766 C C . THR A 1 101 ? 9.227 22.645 -8.476 1.00 66.31 101 THR A C 1
ATOM 768 O O . THR A 1 101 ? 8.259 23.112 -9.085 1.00 66.31 101 THR A O 1
ATOM 771 N N . ALA A 1 102 ? 9.087 21.684 -7.556 1.00 60.00 102 ALA A N 1
ATOM 772 C CA . ALA A 1 102 ? 7.788 21.120 -7.182 1.00 60.00 102 ALA A CA 1
ATOM 773 C C . ALA A 1 102 ? 6.882 22.147 -6.473 1.00 60.00 102 ALA A C 1
ATOM 775 O O . ALA A 1 102 ? 5.670 22.168 -6.690 1.00 60.00 102 ALA A O 1
ATOM 776 N N . THR A 1 103 ? 7.463 23.042 -5.668 1.00 57.25 103 THR A N 1
ATOM 777 C CA . THR A 1 103 ? 6.699 24.047 -4.910 1.00 57.25 103 THR A CA 1
ATOM 778 C C . THR A 1 103 ? 6.238 25.207 -5.800 1.00 57.25 103 THR A C 1
ATOM 780 O O . THR A 1 103 ? 5.107 25.673 -5.672 1.00 57.25 103 THR A O 1
ATOM 783 N N . VAL A 1 104 ? 7.068 25.641 -6.756 1.00 54.94 104 VAL A N 1
ATOM 784 C CA . VAL A 1 104 ? 6.710 26.716 -7.703 1.00 54.94 104 VAL A CA 1
ATOM 785 C C . VAL A 1 104 ? 5.624 26.264 -8.688 1.00 54.94 104 VAL A C 1
ATOM 787 O O . VAL A 1 104 ? 4.687 27.020 -8.950 1.00 54.94 104 VAL A O 1
ATOM 790 N N . SER A 1 105 ? 5.670 25.011 -9.152 1.00 55.66 105 SER A N 1
ATOM 791 C CA . SER A 1 105 ? 4.641 24.462 -10.052 1.00 55.66 105 SER A CA 1
ATOM 792 C C . SER A 1 105 ? 3.275 24.315 -9.364 1.00 55.66 105 SER A C 1
ATOM 794 O O . SER A 1 105 ? 2.239 24.550 -9.984 1.00 55.66 105 SER A O 1
ATOM 796 N N . GLY A 1 106 ? 3.252 24.014 -8.059 1.00 46.09 106 GLY A N 1
ATOM 797 C CA . GLY A 1 106 ? 2.012 23.943 -7.276 1.00 46.09 106 GLY A CA 1
ATOM 798 C C . GLY A 1 106 ? 1.333 25.301 -7.049 1.00 46.09 106 GLY A C 1
ATOM 799 O O . GLY A 1 106 ? 0.106 25.373 -7.005 1.00 46.09 106 GLY A O 1
ATOM 800 N N . VAL A 1 107 ? 2.103 26.390 -6.948 1.00 47.94 107 VAL A N 1
ATOM 801 C CA . VAL A 1 107 ? 1.555 27.744 -6.743 1.00 47.94 107 VAL A CA 1
ATOM 802 C C . VAL A 1 107 ? 1.078 28.366 -8.060 1.00 47.94 107 VAL A C 1
ATOM 804 O O . VAL A 1 107 ? 0.059 29.058 -8.075 1.00 47.94 107 VAL A O 1
ATOM 807 N N . GLN A 1 108 ? 1.741 28.080 -9.186 1.00 43.03 108 GLN A N 1
ATOM 808 C CA . GLN A 1 108 ? 1.355 28.644 -10.484 1.00 43.03 108 GLN A CA 1
ATOM 809 C C . GLN A 1 108 ? 0.069 28.014 -11.057 1.00 43.03 108 GLN A C 1
ATOM 811 O O . GLN A 1 108 ? -0.699 28.696 -11.735 1.00 43.03 108 GLN A O 1
ATOM 816 N N . LEU A 1 109 ? -0.237 26.759 -10.706 1.00 46.47 109 LEU A N 1
ATOM 817 C CA . LEU A 1 109 ? -1.500 26.097 -11.067 1.00 46.47 109 LEU A CA 1
ATOM 818 C C . LEU A 1 109 ? -2.716 26.582 -10.253 1.00 46.47 109 LEU A C 1
ATOM 820 O O . LEU A 1 109 ? -3.848 26.338 -10.662 1.00 46.47 109 LEU A O 1
ATOM 824 N N . SER A 1 110 ? -2.516 27.316 -9.150 1.00 43.12 110 SER A N 1
ATOM 825 C CA . SER A 1 110 ? -3.617 27.839 -8.320 1.00 43.12 110 SER A CA 1
ATOM 826 C C . SER A 1 110 ? -4.066 29.264 -8.680 1.00 43.12 110 SER A C 1
ATOM 828 O O . SER A 1 110 ? -5.086 29.711 -8.158 1.00 43.12 110 SER A O 1
ATOM 830 N N . MET A 1 111 ? -3.354 29.988 -9.554 1.00 46.38 111 MET A N 1
ATOM 831 C CA . MET A 1 111 ? -3.709 31.367 -9.951 1.00 46.38 111 MET A CA 1
ATOM 832 C C . MET A 1 111 ? -4.293 31.495 -11.373 1.00 46.38 111 MET A C 1
ATOM 834 O O . MET A 1 111 ? -4.619 32.599 -11.799 1.00 46.38 111 MET A O 1
ATOM 838 N N . GLY A 1 112 ? -4.464 30.389 -12.106 1.00 43.88 112 GLY A N 1
ATOM 839 C CA . GLY A 1 112 ? -4.841 30.412 -13.528 1.00 43.88 112 GLY A CA 1
ATOM 840 C C . GLY A 1 112 ? -6.323 30.221 -13.879 1.00 43.88 112 GLY A C 1
ATOM 841 O O . GLY A 1 112 ? -6.656 30.276 -15.058 1.00 43.88 112 GLY A O 1
ATOM 842 N N . GLN A 1 113 ? -7.229 29.982 -12.924 1.00 45.06 113 GLN A N 1
ATOM 843 C CA . GLN A 1 113 ? -8.639 29.686 -13.237 1.00 45.06 113 GLN A CA 1
ATOM 844 C C . GLN A 1 113 ? -9.617 30.479 -12.369 1.00 45.06 113 GLN A C 1
ATOM 846 O O . GLN A 1 113 ? -10.298 29.929 -11.511 1.00 45.06 113 GLN A O 1
ATOM 851 N N . ALA A 1 114 ? -9.706 31.786 -12.604 1.00 45.91 114 ALA A N 1
ATOM 852 C CA . ALA A 1 114 ? -10.840 32.577 -12.135 1.00 45.91 114 ALA A CA 1
ATOM 853 C C . ALA A 1 114 ? -10.997 33.864 -12.955 1.00 45.91 114 ALA A C 1
ATOM 855 O O . ALA A 1 114 ? -10.699 34.949 -12.467 1.00 45.91 114 ALA A O 1
ATOM 856 N N . THR A 1 115 ? -11.516 33.776 -14.181 1.00 44.69 115 THR A N 1
ATOM 857 C CA . THR A 1 115 ? -12.219 34.921 -14.775 1.00 44.69 115 THR A CA 1
ATOM 858 C C . THR A 1 115 ? -13.471 34.491 -15.535 1.00 44.69 115 THR A C 1
ATOM 860 O O . THR A 1 115 ? -13.453 33.601 -16.378 1.00 44.69 115 THR A O 1
ATOM 863 N N . SER A 1 116 ? -14.544 35.232 -15.242 1.00 39.72 116 SER A N 1
ATOM 864 C CA . SER A 1 116 ? -15.755 35.442 -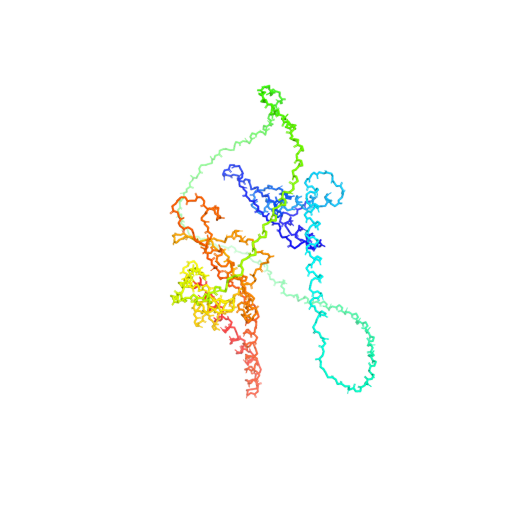16.043 1.00 39.72 116 SER A CA 1
ATOM 865 C C . SER A 1 116 ? -17.031 34.690 -15.635 1.00 39.72 116 SER A C 1
ATOM 867 O O . SER A 1 116 ? -17.487 33.778 -16.321 1.00 39.72 116 SER A O 1
ATOM 869 N N . ARG A 1 117 ? -17.703 35.180 -14.575 1.00 36.81 117 ARG A N 1
ATOM 870 C CA . ARG A 1 117 ? -19.148 35.484 -14.649 1.00 36.81 117 ARG A CA 1
ATOM 871 C C . ARG A 1 117 ? -19.655 36.406 -13.522 1.00 36.81 117 ARG A C 1
ATOM 873 O O . ARG A 1 117 ? -19.406 36.159 -12.353 1.00 36.81 117 ARG A O 1
ATOM 880 N N . SER A 1 118 ? -20.444 37.394 -13.959 1.00 35.31 118 SER A N 1
ATOM 881 C CA . SER A 1 118 ? -21.480 38.202 -13.281 1.00 35.31 118 SER A CA 1
ATOM 882 C C . SER A 1 118 ? -21.119 39.263 -12.227 1.00 35.31 118 SER A C 1
ATOM 884 O O . SER A 1 118 ? -20.751 38.935 -11.108 1.00 35.31 118 SER A O 1
ATOM 886 N N . GLY A 1 119 ? -21.465 40.516 -12.562 1.00 38.19 119 GLY A N 1
ATOM 887 C CA . GLY A 1 119 ? -22.555 41.250 -11.891 1.00 38.19 119 GLY A CA 1
ATOM 888 C C . GLY A 1 119 ? -22.193 42.102 -10.661 1.00 38.19 119 GLY A C 1
ATOM 889 O O . GLY A 1 119 ? -21.561 41.591 -9.743 1.00 38.19 119 GLY A O 1
ATOM 890 N N . PRO A 1 120 ? -22.621 43.381 -10.593 1.00 49.62 120 PRO A N 1
ATOM 891 C CA . PRO A 1 120 ? -22.255 44.282 -9.506 1.00 49.62 120 PRO A CA 1
ATOM 892 C C . PRO A 1 120 ? -23.186 44.101 -8.298 1.00 49.62 120 PRO A C 1
ATOM 894 O O . PRO A 1 120 ? -24.400 44.261 -8.411 1.00 49.62 120 PRO A O 1
ATOM 897 N N . ALA A 1 121 ? -22.613 43.821 -7.129 1.00 37.19 121 ALA A N 1
ATOM 898 C CA . ALA A 1 121 ? -23.299 43.910 -5.844 1.00 37.19 121 ALA A CA 1
ATOM 899 C C . ALA A 1 121 ? -22.502 44.811 -4.893 1.00 37.19 121 ALA A C 1
ATOM 901 O O . ALA A 1 121 ? -21.272 44.814 -4.887 1.00 37.19 121 ALA A O 1
ATOM 902 N N . ALA A 1 122 ? -23.250 45.621 -4.148 1.00 39.47 122 ALA A N 1
ATOM 903 C CA . ALA A 1 122 ? -22.806 46.758 -3.362 1.00 39.47 122 ALA A CA 1
ATOM 904 C C . ALA A 1 122 ? -21.718 46.432 -2.324 1.00 39.47 122 ALA A C 1
ATOM 906 O O . ALA A 1 122 ? -21.770 45.425 -1.621 1.00 39.47 122 ALA A O 1
ATOM 907 N N . ALA A 1 123 ? -20.760 47.352 -2.201 1.00 35.91 123 ALA A N 1
ATOM 908 C CA . ALA A 1 123 ? -19.704 47.316 -1.203 1.00 35.91 123 ALA A CA 1
ATOM 909 C C . ALA A 1 123 ? -20.264 47.641 0.192 1.00 35.91 123 ALA A C 1
ATOM 911 O O . ALA A 1 123 ? -20.635 48.780 0.472 1.00 35.91 123 ALA A O 1
ATOM 912 N N . VAL A 1 124 ? -20.276 46.647 1.082 1.00 40.53 124 VAL A N 1
ATOM 913 C CA . VAL A 1 124 ? -20.377 46.855 2.531 1.00 40.53 124 VAL A CA 1
ATOM 914 C C . VAL A 1 124 ? -18.977 46.686 3.111 1.00 40.53 124 VAL A C 1
ATOM 916 O O . VAL A 1 124 ? -18.393 45.605 3.068 1.00 40.53 124 VAL A O 1
ATOM 919 N N . SER A 1 125 ? -18.426 47.789 3.612 1.00 39.12 125 SER A N 1
ATOM 920 C CA . SER A 1 125 ? -17.126 47.843 4.276 1.00 39.12 125 SER A CA 1
ATOM 921 C C . SER A 1 125 ? -17.239 47.252 5.683 1.00 39.12 125 SER A C 1
ATOM 923 O O . SER A 1 125 ? -17.913 47.822 6.540 1.00 39.12 125 SER A O 1
ATOM 925 N N . TYR A 1 126 ? -16.581 46.117 5.924 1.00 38.53 126 TYR A N 1
ATOM 926 C CA . TYR A 1 126 ? -16.346 45.581 7.265 1.00 38.53 126 TYR A CA 1
ATOM 927 C C . TYR A 1 126 ? -14.845 45.612 7.561 1.00 38.53 126 TYR A C 1
ATOM 929 O O . TYR A 1 126 ? -14.069 44.846 6.994 1.00 38.53 126 TYR A O 1
ATOM 937 N N . SER A 1 127 ? -14.446 46.492 8.481 1.00 36.69 127 SER A N 1
ATOM 938 C CA . SER A 1 127 ? -13.127 46.455 9.118 1.00 36.69 127 SER A CA 1
ATOM 939 C C . SER A 1 127 ? -13.072 45.299 10.122 1.00 36.69 127 SER A C 1
ATOM 941 O O . SER A 1 127 ? -13.900 45.266 11.038 1.00 36.69 127 SER A O 1
ATOM 943 N N . PRO A 1 128 ? -12.108 44.368 10.029 1.00 43.12 128 PRO A N 1
ATOM 944 C CA . PRO A 1 128 ? -11.936 43.350 11.052 1.00 43.12 128 PRO A CA 1
ATOM 945 C C . PRO 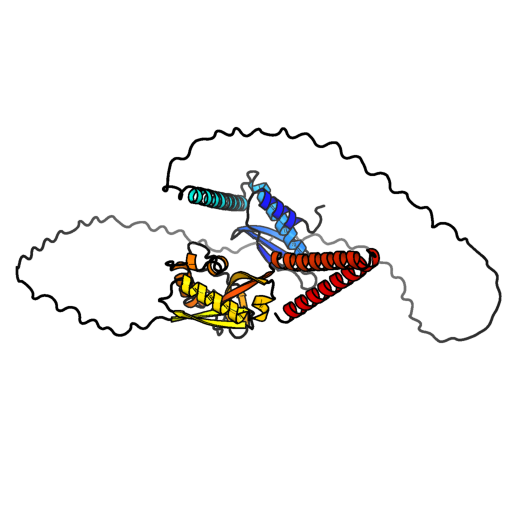A 1 128 ? -11.234 43.945 12.279 1.00 43.12 128 PRO A C 1
ATOM 947 O O . PRO A 1 128 ? -10.071 44.347 12.233 1.00 43.12 128 PRO A O 1
ATOM 950 N N . VAL A 1 129 ? -11.953 43.977 13.402 1.00 44.66 129 VAL A N 1
ATOM 951 C CA . VAL A 1 129 ? -11.391 44.224 14.734 1.00 44.66 129 VAL A CA 1
ATOM 952 C C . VAL A 1 129 ? -10.600 42.983 15.150 1.00 44.66 129 VAL A C 1
ATOM 954 O O . VAL A 1 129 ? -11.168 41.910 15.336 1.00 44.66 129 VAL A O 1
ATOM 957 N N . ILE A 1 130 ? -9.283 43.130 15.288 1.00 43.00 130 ILE A N 1
ATOM 958 C CA . ILE A 1 130 ? -8.379 42.098 15.807 1.00 43.00 130 ILE A CA 1
ATOM 959 C C . ILE A 1 130 ? -8.541 42.039 17.336 1.00 43.00 130 ILE A C 1
ATOM 961 O O . ILE A 1 130 ? -8.218 43.025 18.007 1.00 43.00 130 ILE A O 1
ATOM 965 N N . PRO A 1 131 ? -8.987 40.919 17.937 1.00 40.69 131 PRO A N 1
ATOM 966 C CA . PRO A 1 131 ? -9.014 40.794 19.387 1.00 40.69 131 PRO A CA 1
ATOM 967 C C . PRO A 1 131 ? -7.588 40.633 19.924 1.00 40.69 131 PRO A C 1
ATOM 969 O O . PRO A 1 131 ? -6.852 39.724 19.533 1.00 40.69 131 PRO A O 1
ATOM 972 N N . ARG A 1 132 ? -7.199 41.515 20.852 1.00 39.56 132 ARG A N 1
ATOM 973 C CA . ARG A 1 132 ? -5.974 41.382 21.649 1.00 39.56 132 ARG A CA 1
ATOM 974 C C . ARG A 1 132 ? -5.997 40.057 22.414 1.00 39.56 132 ARG A C 1
ATOM 976 O O . ARG A 1 132 ? -6.868 39.817 23.245 1.00 39.56 132 ARG A O 1
ATOM 983 N N . ARG A 1 133 ? -4.993 39.225 22.146 1.00 38.53 133 ARG A N 1
ATOM 984 C CA . ARG A 1 133 ? -4.699 37.973 22.846 1.00 38.53 133 ARG A CA 1
ATOM 985 C C . ARG A 1 133 ? -4.286 38.296 24.289 1.00 38.53 133 ARG A C 1
ATOM 987 O O . ARG A 1 133 ? -3.193 38.811 24.508 1.00 38.53 133 ARG A O 1
ATOM 994 N N . ALA A 1 134 ? -5.167 38.041 25.253 1.00 52.12 134 ALA A N 1
ATOM 995 C CA . ALA A 1 134 ? -4.824 38.094 26.670 1.00 52.12 134 ALA A CA 1
ATOM 996 C C . ALA A 1 134 ? -3.926 36.900 27.031 1.00 52.12 134 ALA A C 1
ATOM 998 O O . ALA A 1 134 ? -4.164 35.773 26.590 1.00 52.12 134 ALA A O 1
ATOM 999 N N . SER A 1 135 ? -2.874 37.169 27.801 1.00 54.75 135 SER A N 1
ATOM 1000 C CA . SER A 1 135 ? -1.927 36.171 28.298 1.00 54.75 135 SER A CA 1
ATOM 1001 C C . SER A 1 135 ? -2.624 35.140 29.197 1.00 54.75 135 SER A C 1
ATOM 1003 O O . SER A 1 135 ? -3.489 35.522 29.988 1.00 54.75 135 SER A O 1
ATOM 1005 N N . PRO A 1 136 ? -2.256 33.849 29.118 1.00 59.91 136 PRO A N 1
ATOM 1006 C CA . PRO A 1 136 ? -2.794 32.834 30.015 1.00 59.91 136 PRO A CA 1
ATOM 1007 C C . PRO A 1 136 ? -2.305 33.063 31.458 1.00 59.91 136 PRO A C 1
ATOM 1009 O O . PRO A 1 136 ? -1.149 33.457 31.650 1.00 59.91 136 PRO A O 1
ATOM 1012 N N . PRO A 1 137 ? -3.149 32.818 32.477 1.00 65.19 137 PRO A N 1
ATOM 1013 C CA . PRO A 1 137 ? -2.728 32.874 33.870 1.00 65.19 137 PRO A CA 1
ATOM 1014 C C . PRO A 1 137 ? -1.753 31.728 34.204 1.00 65.19 137 PRO A C 1
ATOM 1016 O O . PRO A 1 137 ? -1.776 30.681 33.549 1.00 65.19 137 PRO A O 1
ATOM 1019 N N . PRO A 1 138 ? -0.891 31.909 35.220 1.00 55.06 138 PRO A N 1
ATOM 1020 C CA . PRO A 1 138 ? 0.072 30.897 35.632 1.00 55.06 138 PRO A CA 1
ATOM 1021 C C . PRO A 1 138 ? -0.630 29.643 36.166 1.00 55.06 138 PRO A C 1
ATOM 1023 O O . PRO A 1 138 ? -1.561 29.714 36.968 1.00 55.06 138 PRO A O 1
ATOM 1026 N N . ILE A 1 139 ? -0.152 28.486 35.708 1.00 55.72 139 ILE A N 1
ATOM 1027 C CA . ILE A 1 139 ? -0.571 27.158 36.159 1.00 55.72 139 ILE A CA 1
ATOM 1028 C C . ILE A 1 139 ? -0.119 26.986 37.613 1.00 55.72 139 ILE A C 1
ATOM 1030 O O . ILE A 1 139 ? 1.078 27.013 37.899 1.00 55.72 139 ILE A O 1
ATOM 1034 N N . ALA A 1 140 ? -1.074 26.823 38.528 1.00 57.22 140 ALA A N 1
ATOM 1035 C CA . ALA A 1 140 ? -0.796 26.465 39.912 1.00 57.22 140 ALA A CA 1
ATOM 1036 C C . ALA A 1 140 ? -0.296 25.014 39.994 1.00 57.22 140 ALA A C 1
ATOM 1038 O O . ALA A 1 140 ? -0.860 24.113 39.369 1.00 57.22 140 ALA A O 1
ATOM 1039 N N . SER A 1 141 ? 0.769 24.799 40.766 1.00 58.88 141 SER A N 1
ATOM 1040 C CA . SER A 1 141 ? 1.339 23.479 41.030 1.00 58.88 141 SER A CA 1
ATOM 1041 C C . SER A 1 141 ? 0.321 22.554 41.714 1.00 58.88 141 SER A C 1
ATOM 1043 O O . SER A 1 141 ? -0.412 23.011 42.596 1.00 58.88 141 SER A O 1
ATOM 1045 N N . PRO A 1 142 ? 0.277 21.258 41.357 1.00 64.50 142 PRO A N 1
ATOM 1046 C CA . PRO A 1 142 ? -0.610 20.302 42.007 1.00 64.50 142 PRO A CA 1
ATOM 1047 C C . PRO A 1 142 ? -0.208 20.081 43.478 1.00 64.50 142 PRO A C 1
ATOM 1049 O O . PRO A 1 142 ? 0.987 20.094 43.792 1.00 64.50 142 PRO A O 1
ATOM 1052 N N . PRO A 1 143 ? -1.178 19.866 44.387 1.00 66.00 143 PRO A N 1
ATOM 1053 C CA . PRO A 1 143 ? -0.890 19.568 45.783 1.00 66.00 143 PRO A CA 1
ATOM 1054 C C . PRO A 1 143 ? -0.222 18.189 45.938 1.00 66.00 143 PRO A C 1
ATOM 1056 O O . PRO A 1 143 ? -0.449 17.293 45.119 1.00 66.00 143 PRO A O 1
ATOM 1059 N N . PRO A 1 144 ? 0.597 17.999 46.988 1.00 55.84 144 PRO A N 1
ATOM 1060 C CA . PRO A 1 144 ? 1.275 16.738 47.242 1.00 55.84 144 PRO A CA 1
ATOM 1061 C C . PRO A 1 144 ? 0.274 15.628 47.579 1.00 55.84 144 PRO A C 1
ATOM 1063 O O . PRO A 1 144 ? -0.673 15.816 48.342 1.00 55.84 144 PRO A O 1
ATOM 1066 N N . ILE A 1 145 ? 0.522 14.456 46.998 1.00 58.69 145 ILE A N 1
ATOM 1067 C CA . ILE A 1 145 ? -0.224 13.221 47.237 1.00 58.69 145 ILE A CA 1
ATOM 1068 C C . ILE A 1 145 ? 0.009 12.788 48.697 1.00 58.69 145 ILE A C 1
ATOM 1070 O O . ILE A 1 145 ? 1.169 12.640 49.092 1.00 58.69 145 ILE A O 1
ATOM 1074 N N . PRO A 1 146 ? -1.042 12.566 49.505 1.00 53.62 146 PRO A N 1
ATOM 1075 C CA . PRO A 1 146 ? -0.886 12.014 50.843 1.00 53.62 146 PRO A CA 1
ATOM 1076 C C . PRO A 1 146 ? -0.467 10.542 50.751 1.00 53.62 146 PRO A C 1
ATOM 1078 O O . PRO A 1 146 ? -1.148 9.713 50.149 1.00 53.62 146 PRO A O 1
ATOM 1081 N N . VAL A 1 147 ? 0.680 10.228 51.346 1.00 49.84 147 VAL A N 1
ATOM 1082 C CA . VAL A 1 147 ? 1.188 8.864 51.501 1.00 49.84 147 VAL A CA 1
ATOM 1083 C C . VAL A 1 147 ? 0.529 8.269 52.748 1.00 49.84 147 VAL A C 1
ATOM 1085 O O . VAL A 1 147 ? 0.789 8.731 53.858 1.00 49.84 147 VAL A O 1
ATOM 1088 N N . SER A 1 148 ? -0.340 7.270 52.575 1.00 40.25 148 SER A N 1
ATOM 1089 C CA . SER A 1 148 ? -0.899 6.498 53.696 1.00 40.25 148 SER A CA 1
ATOM 1090 C C . SER A 1 148 ? 0.187 5.644 54.368 1.00 40.25 148 SER A C 1
ATOM 1092 O O . SER A 1 148 ? 0.897 4.921 53.663 1.00 40.25 148 SER A O 1
ATOM 1094 N N . PRO A 1 149 ? 0.303 5.658 55.709 1.00 46.34 149 PRO A N 1
ATOM 1095 C CA . PRO A 1 149 ? 1.209 4.796 56.447 1.00 46.34 149 PRO A CA 1
ATOM 1096 C C . PRO A 1 149 ? 0.443 3.568 56.945 1.00 46.34 149 PRO A C 1
ATOM 1098 O O . PRO A 1 149 ? -0.125 3.581 58.031 1.00 46.34 149 PRO A O 1
ATOM 1101 N N . GLU A 1 150 ? 0.415 2.491 56.169 1.00 40.94 150 GLU A N 1
ATOM 1102 C CA . GLU A 1 150 ? -0.163 1.239 56.660 1.00 40.94 150 GLU A CA 1
ATOM 1103 C C . GLU A 1 150 ? 0.544 0.039 56.037 1.00 40.94 150 GLU A C 1
ATOM 1105 O O . GLU A 1 150 ? -0.006 -0.626 55.180 1.00 40.94 150 GLU A O 1
ATOM 1110 N N . TYR A 1 151 ? 1.805 -0.198 56.416 1.00 44.66 151 TYR A N 1
ATOM 1111 C CA . TYR A 1 151 ? 2.451 -1.521 56.343 1.00 44.66 151 TYR A CA 1
ATOM 1112 C C . TYR A 1 151 ? 3.763 -1.512 57.141 1.00 44.66 151 TYR A C 1
ATOM 1114 O O . TYR A 1 151 ? 4.864 -1.574 56.604 1.00 44.66 151 TYR A O 1
ATOM 1122 N N . ALA A 1 152 ? 3.652 -1.413 58.464 1.00 39.03 152 ALA A N 1
ATOM 1123 C CA . ALA A 1 152 ? 4.747 -1.741 59.369 1.00 39.03 152 ALA A CA 1
ATOM 1124 C C . ALA A 1 152 ? 4.168 -2.086 60.741 1.00 39.03 152 ALA A C 1
ATOM 1126 O O . ALA A 1 152 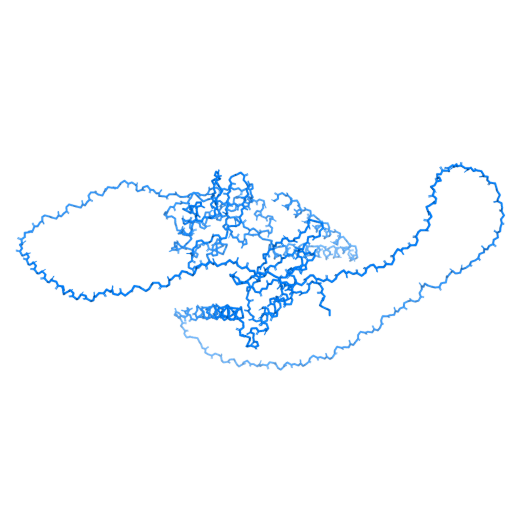? 3.950 -1.178 61.532 1.00 39.03 152 ALA A O 1
ATOM 1127 N N . SER A 1 153 ? 3.871 -3.371 60.993 1.00 37.41 153 SER A N 1
ATOM 1128 C CA . SER A 1 153 ? 3.886 -4.018 62.325 1.00 37.41 153 SER A CA 1
ATOM 1129 C C . SER A 1 153 ? 3.291 -5.433 62.278 1.00 37.41 153 SER A C 1
ATOM 1131 O O . SER A 1 153 ? 2.075 -5.592 62.256 1.00 37.41 153 SER A O 1
ATOM 1133 N N . ARG A 1 154 ? 4.154 -6.457 62.307 1.00 36.19 154 ARG A N 1
ATOM 1134 C CA . ARG A 1 154 ? 3.963 -7.782 62.953 1.00 36.19 154 ARG A CA 1
ATOM 1135 C C . ARG A 1 154 ? 5.303 -8.530 62.852 1.00 36.19 154 ARG A C 1
ATOM 1137 O O . ARG A 1 154 ? 5.631 -9.063 61.803 1.00 36.19 154 ARG A O 1
ATOM 1144 N N . GLN A 1 155 ? 6.253 -8.238 63.741 1.00 32.62 155 GLN A N 1
ATOM 1145 C CA . GLN A 1 155 ? 6.527 -8.919 65.023 1.00 32.62 155 GLN A CA 1
ATOM 1146 C C . GLN A 1 155 ? 6.849 -10.422 64.918 1.00 32.62 155 GLN A C 1
ATOM 1148 O O . GLN A 1 155 ? 5.984 -11.286 64.855 1.00 32.62 155 GLN A O 1
ATOM 1153 N N . THR A 1 156 ? 8.161 -10.644 64.875 1.00 39.56 156 THR A N 1
ATOM 1154 C CA . THR A 1 156 ? 9.036 -11.588 65.586 1.00 39.56 156 THR A CA 1
ATOM 1155 C C . THR A 1 156 ? 8.466 -12.604 66.599 1.00 39.56 156 THR A C 1
ATOM 1157 O O . THR A 1 156 ? 7.732 -12.258 67.517 1.00 39.56 156 THR A O 1
ATOM 1160 N N . SER A 1 157 ? 9.040 -13.814 66.482 1.00 39.88 157 SER A N 1
ATOM 1161 C CA . SER A 1 157 ? 9.517 -14.767 67.513 1.00 39.88 157 SER A CA 1
ATOM 1162 C C . SER A 1 157 ? 8.545 -15.484 68.455 1.00 39.88 157 SER A C 1
ATOM 1164 O O . SER A 1 157 ? 8.026 -14.865 69.373 1.00 39.88 157 SER A O 1
ATOM 1166 N N . VAL A 1 158 ? 8.537 -16.826 68.370 1.00 35.75 158 VAL A N 1
ATOM 1167 C CA . VAL A 1 158 ? 8.706 -17.749 69.516 1.00 35.75 158 VAL A CA 1
ATOM 1168 C C . VAL A 1 158 ? 9.453 -19.004 69.036 1.00 35.75 158 VAL A C 1
ATOM 1170 O O . VAL A 1 158 ? 9.053 -19.639 68.065 1.00 35.75 158 VAL A O 1
ATOM 1173 N N . ALA A 1 159 ? 10.538 -19.355 69.726 1.00 42.69 159 ALA A N 1
ATOM 1174 C CA . ALA A 1 159 ? 11.182 -20.665 69.678 1.00 42.69 159 ALA A CA 1
ATOM 1175 C C . ALA A 1 159 ? 10.669 -21.508 70.855 1.00 42.69 159 ALA A C 1
ATOM 1177 O O . ALA A 1 159 ? 10.582 -20.965 71.950 1.00 42.69 159 ALA A O 1
ATOM 1178 N N . THR A 1 160 ? 10.389 -22.803 70.667 1.00 35.25 160 THR A N 1
ATOM 1179 C CA . THR A 1 160 ? 10.625 -23.883 71.655 1.00 35.25 160 THR A CA 1
ATOM 1180 C C . THR A 1 160 ? 10.570 -25.249 70.949 1.00 35.25 160 THR A C 1
ATOM 1182 O O . THR A 1 160 ? 9.794 -25.466 70.025 1.00 35.25 160 THR A O 1
ATOM 1185 N N . SER A 1 161 ? 11.474 -26.115 71.397 1.00 40.19 161 SER A N 1
ATOM 1186 C CA . SER A 1 161 ? 11.840 -27.478 70.994 1.00 40.19 161 SER A CA 1
ATOM 1187 C C . SER A 1 161 ? 10.787 -28.570 71.296 1.00 40.19 161 SER A C 1
ATOM 1189 O O . SER A 1 161 ? 9.986 -28.386 72.209 1.00 40.19 161 SER A O 1
ATOM 1191 N N . ILE A 1 162 ? 10.890 -29.724 70.601 1.00 36.81 162 ILE A N 1
ATOM 1192 C CA . ILE A 1 162 ? 10.889 -31.138 71.093 1.00 36.81 162 ILE A CA 1
ATOM 1193 C C . ILE A 1 162 ? 10.153 -32.111 70.130 1.00 36.81 162 ILE A C 1
ATOM 1195 O O . ILE A 1 162 ? 8.993 -31.898 69.798 1.00 36.81 162 ILE A O 1
ATOM 1199 N N . GLY A 1 163 ? 10.818 -33.235 69.791 1.00 31.66 163 GLY A N 1
ATOM 1200 C CA . GLY A 1 163 ? 10.236 -34.507 69.291 1.00 31.66 163 GLY A CA 1
ATOM 1201 C C . GLY A 1 163 ? 10.530 -34.804 67.807 1.00 31.66 163 GLY A C 1
ATOM 1202 O O . GLY A 1 163 ? 9.974 -34.133 66.953 1.00 31.66 163 GLY A O 1
ATOM 1203 N N . SER A 1 164 ? 11.511 -35.628 67.406 1.00 32.12 164 SER A N 1
ATOM 1204 C CA . SER A 1 164 ? 11.703 -37.092 67.555 1.00 32.12 164 SER A CA 1
ATOM 1205 C C . SER A 1 164 ? 10.899 -37.948 66.552 1.00 32.12 164 SER A C 1
ATOM 1207 O O . SER A 1 164 ? 9.678 -37.859 66.548 1.00 32.12 164 SER A O 1
ATOM 1209 N N . VAL A 1 165 ? 11.616 -38.865 65.860 1.00 34.56 165 VAL A N 1
ATOM 1210 C CA . VAL A 1 165 ? 11.144 -40.066 65.102 1.00 34.56 165 VAL A CA 1
ATOM 1211 C C . VAL A 1 165 ? 10.529 -39.742 63.711 1.00 34.56 165 VAL A C 1
ATOM 1213 O O . VAL A 1 165 ? 9.715 -38.840 63.622 1.00 34.56 165 VAL A O 1
ATOM 1216 N N . ASP A 1 166 ? 10.822 -40.340 62.546 1.00 34.44 166 ASP A N 1
ATOM 1217 C CA . ASP A 1 166 ? 11.577 -41.524 62.113 1.00 34.44 166 ASP A CA 1
ATOM 1218 C C . ASP A 1 166 ? 12.012 -41.384 60.629 1.00 34.44 166 ASP A C 1
ATOM 1220 O O . ASP A 1 166 ? 11.328 -40.769 59.814 1.00 34.44 166 ASP A O 1
ATOM 1224 N N . ASP A 1 167 ? 13.147 -42.007 60.313 1.00 35.56 167 ASP A N 1
ATOM 1225 C CA . ASP A 1 167 ? 13.379 -42.953 59.210 1.00 35.56 167 ASP A CA 1
ATOM 1226 C C . ASP A 1 167 ? 12.808 -42.702 57.786 1.00 35.56 167 ASP A C 1
ATOM 1228 O O . ASP A 1 167 ? 11.624 -42.897 57.512 1.00 35.56 167 ASP A O 1
ATOM 1232 N N . ARG A 1 168 ? 13.703 -42.406 56.824 1.00 37.84 168 ARG A N 1
ATOM 1233 C CA . ARG A 1 168 ? 13.952 -43.233 55.614 1.00 37.84 168 ARG A CA 1
ATOM 1234 C C . ARG A 1 168 ? 14.923 -42.569 54.632 1.00 37.84 168 ARG A C 1
ATOM 1236 O O . ARG A 1 168 ? 14.664 -41.524 54.041 1.00 37.84 168 ARG A O 1
ATOM 1243 N N . THR A 1 169 ? 16.036 -43.262 54.418 1.00 42.69 169 THR A N 1
ATOM 1244 C CA . THR A 1 169 ? 16.973 -43.138 53.289 1.00 42.69 169 THR A CA 1
ATOM 1245 C C . THR A 1 169 ? 16.265 -43.478 51.958 1.00 42.69 169 THR A C 1
ATOM 1247 O O . THR A 1 169 ? 15.279 -44.218 51.983 1.00 42.69 169 THR A O 1
ATOM 1250 N N . PRO A 1 170 ? 16.754 -43.012 50.784 1.00 50.81 170 PRO A N 1
ATOM 1251 C CA . PRO A 1 170 ? 17.824 -43.768 50.117 1.00 50.81 170 PRO A CA 1
ATOM 1252 C C . PRO A 1 170 ? 18.883 -42.946 49.335 1.00 50.81 170 PRO A C 1
ATOM 1254 O O . PRO A 1 170 ? 18.591 -41.957 48.673 1.00 50.81 170 PRO A O 1
ATOM 1257 N N . LEU A 1 171 ? 20.120 -43.460 49.410 1.00 35.84 171 LEU A N 1
ATOM 1258 C CA . LEU A 1 171 ? 21.097 -43.728 48.332 1.00 35.84 171 LEU A CA 1
ATOM 1259 C C . LEU A 1 171 ? 21.421 -42.600 47.327 1.00 35.84 171 LEU A C 1
ATOM 1261 O O . LEU A 1 171 ? 20.662 -42.283 46.423 1.00 35.84 171 LEU A O 1
ATOM 1265 N N . LEU A 1 172 ? 22.590 -41.973 47.499 1.00 39.41 172 LEU A N 1
ATOM 1266 C CA . LEU A 1 172 ? 23.842 -42.249 46.763 1.00 39.41 172 LEU A CA 1
ATOM 1267 C C . LEU A 1 172 ? 23.819 -41.857 45.277 1.00 39.41 172 LEU A C 1
ATOM 1269 O O . LEU A 1 172 ? 23.394 -42.624 44.421 1.00 39.41 172 LEU A O 1
ATOM 1273 N N . SER A 1 173 ? 24.478 -40.739 44.960 1.00 38.56 173 SER A N 1
ATOM 1274 C CA . SER A 1 173 ? 25.295 -40.670 43.746 1.00 38.56 173 SER A CA 1
ATOM 1275 C C . SER A 1 173 ? 26.477 -39.721 43.956 1.00 38.56 173 SER A C 1
ATOM 1277 O O . SER A 1 173 ? 26.343 -38.506 44.093 1.00 38.56 173 SER A O 1
ATOM 1279 N N . ARG A 1 174 ? 27.647 -40.344 44.103 1.00 36.06 174 ARG A N 1
ATOM 1280 C CA . ARG A 1 174 ? 28.931 -39.784 44.527 1.00 36.06 174 ARG A CA 1
ATOM 1281 C C . ARG A 1 174 ? 29.704 -39.393 43.265 1.00 36.06 174 ARG A C 1
ATOM 1283 O O . ARG A 1 174 ? 30.156 -40.273 42.539 1.00 36.06 174 ARG A O 1
ATOM 1290 N N . ARG A 1 175 ? 29.846 -38.094 42.982 1.00 38.75 175 ARG A N 1
ATOM 1291 C CA . ARG A 1 175 ? 30.699 -37.589 41.890 1.00 38.75 175 ARG A CA 1
ATOM 1292 C C . ARG A 1 175 ? 32.110 -37.307 42.438 1.00 38.75 175 ARG A C 1
ATOM 1294 O O . ARG A 1 175 ? 32.199 -36.674 43.489 1.00 38.75 175 ARG A O 1
ATOM 1301 N N . PRO A 1 176 ? 33.198 -37.774 41.796 1.00 49.59 176 PRO A N 1
ATOM 1302 C CA . PRO A 1 176 ? 34.553 -37.566 42.305 1.00 49.59 176 PRO A CA 1
ATOM 1303 C C . PRO A 1 176 ? 34.965 -36.094 42.226 1.00 49.59 176 PRO A C 1
ATOM 1305 O O . PRO A 1 176 ? 34.725 -35.431 41.217 1.00 49.59 176 PRO A O 1
ATOM 1308 N N . GLN A 1 177 ? 35.606 -35.614 43.292 1.00 40.31 177 GLN A N 1
ATOM 1309 C CA . GLN A 1 177 ? 36.326 -34.344 43.326 1.00 40.31 177 GLN A CA 1
ATOM 1310 C C . GLN A 1 177 ? 37.515 -34.399 42.360 1.00 40.31 177 GLN A C 1
ATOM 1312 O O . GLN A 1 177 ? 38.319 -35.329 42.403 1.00 40.31 177 GLN A O 1
ATOM 1317 N N . GLN A 1 178 ? 37.607 -33.391 41.497 1.00 45.47 178 GLN A N 1
ATOM 1318 C CA . GLN A 1 178 ? 38.749 -33.136 40.628 1.00 45.47 178 GLN A CA 1
ATOM 1319 C C . GLN A 1 178 ? 39.653 -32.103 41.327 1.00 45.47 178 GLN A C 1
ATOM 1321 O O . GLN A 1 178 ? 39.121 -31.128 41.857 1.00 45.47 178 GLN A O 1
ATOM 1326 N N . PRO A 1 179 ? 40.979 -32.319 41.389 1.00 52.53 179 PRO A N 1
ATOM 1327 C CA . PRO A 1 179 ? 41.885 -31.462 42.148 1.00 52.53 179 PRO A CA 1
ATOM 1328 C C . PRO A 1 179 ? 42.086 -30.094 41.483 1.00 52.53 179 PRO A C 1
ATOM 1330 O O . PRO A 1 179 ? 42.201 -29.999 40.259 1.00 52.53 179 PRO A O 1
ATOM 1333 N N . ASP A 1 180 ? 42.163 -29.058 42.321 1.00 43.12 180 ASP A N 1
ATOM 1334 C CA . ASP A 1 180 ? 42.505 -27.682 41.962 1.00 43.12 180 ASP A CA 1
ATOM 1335 C C . ASP A 1 180 ? 43.870 -27.616 41.263 1.00 43.12 180 ASP A C 1
ATOM 1337 O O . ASP A 1 180 ? 44.919 -27.840 41.870 1.00 43.12 180 ASP A O 1
ATOM 1341 N N . VAL A 1 181 ? 43.856 -27.274 39.974 1.00 56.72 181 VAL A N 1
ATOM 1342 C CA . VAL A 1 181 ? 45.048 -26.881 39.217 1.00 56.72 181 VAL A CA 1
ATOM 1343 C C . VAL A 1 181 ? 44.979 -25.375 38.999 1.00 56.72 181 VAL A C 1
ATOM 1345 O O . VAL A 1 181 ? 44.043 -24.864 38.384 1.00 56.72 181 VAL A O 1
ATOM 1348 N N . ALA A 1 182 ? 45.977 -24.668 39.528 1.00 62.25 182 ALA A N 1
ATOM 1349 C CA . ALA A 1 182 ? 46.125 -23.224 39.403 1.00 62.25 182 ALA A CA 1
ATOM 1350 C C . ALA A 1 182 ? 46.156 -22.774 37.924 1.00 62.25 182 ALA A C 1
ATOM 1352 O O . ALA A 1 182 ? 46.761 -23.451 37.086 1.00 62.25 182 ALA A O 1
ATOM 1353 N N . PRO A 1 183 ? 45.543 -21.625 37.582 1.00 57.53 183 PRO A N 1
ATOM 1354 C CA . PRO A 1 183 ? 45.530 -21.126 36.213 1.00 57.53 183 PRO A CA 1
ATOM 1355 C C . PRO A 1 183 ? 46.941 -20.693 35.769 1.00 57.53 183 PRO A C 1
ATOM 1357 O O . PRO A 1 183 ? 47.641 -20.018 36.530 1.00 57.53 183 PRO A O 1
ATOM 1360 N N . PRO A 1 184 ? 47.381 -21.034 34.543 1.00 54.81 184 PRO A N 1
ATOM 1361 C CA . PRO A 1 184 ? 48.655 -20.562 34.023 1.00 54.81 184 PRO A CA 1
ATOM 1362 C C . PRO A 1 184 ? 48.584 -19.066 33.689 1.00 54.81 184 PRO A C 1
ATOM 1364 O O . PRO A 1 184 ? 47.578 -18.562 33.188 1.00 54.81 184 PRO A O 1
ATOM 1367 N N . ALA A 1 185 ? 49.686 -18.367 33.960 1.00 60.00 185 ALA A N 1
ATOM 1368 C CA . ALA A 1 185 ? 49.858 -16.943 33.702 1.00 60.00 185 ALA A CA 1
ATOM 1369 C C . ALA A 1 185 ? 49.605 -16.570 32.221 1.00 60.00 185 ALA A C 1
ATOM 1371 O O . ALA A 1 185 ? 49.914 -17.361 31.320 1.00 60.00 185 ALA A O 1
ATOM 1372 N N . PRO A 1 186 ? 49.082 -15.359 31.948 1.00 58.25 186 PRO A N 1
ATOM 1373 C CA . PRO A 1 186 ? 48.802 -14.901 30.593 1.00 58.25 186 PRO A CA 1
ATOM 1374 C C . PRO A 1 186 ? 50.098 -14.784 29.782 1.00 58.25 186 PRO A C 1
ATOM 1376 O O . PRO A 1 186 ? 51.011 -14.040 30.137 1.00 58.25 186 PRO A O 1
ATOM 1379 N N . ARG A 1 187 ? 50.169 -15.529 28.673 1.00 54.19 187 ARG A N 1
ATOM 1380 C CA . ARG A 1 187 ? 51.249 -15.409 27.689 1.00 54.19 187 ARG A CA 1
ATOM 1381 C C . ARG A 1 187 ? 51.063 -14.119 26.895 1.00 54.19 187 ARG A C 1
ATOM 1383 O O . ARG A 1 187 ? 50.000 -13.881 26.325 1.00 54.19 187 ARG A O 1
ATOM 1390 N N . THR A 1 188 ? 52.109 -13.307 26.858 1.00 61.03 188 THR A N 1
ATOM 1391 C CA . THR A 1 188 ? 52.238 -12.130 25.999 1.00 61.03 188 THR A CA 1
ATOM 1392 C C . THR A 1 188 ? 52.101 -12.527 24.523 1.00 61.03 188 THR A C 1
ATOM 1394 O O . THR A 1 188 ? 52.680 -13.537 24.114 1.00 61.03 188 THR A O 1
ATOM 1397 N N . PRO A 1 189 ? 51.350 -11.764 23.708 1.00 65.12 189 PRO A N 1
ATOM 1398 C CA . PRO A 1 189 ? 51.260 -12.020 22.276 1.00 65.12 189 PRO A CA 1
ATOM 1399 C C . PRO A 1 189 ? 52.601 -11.714 21.583 1.00 65.12 189 PRO A C 1
ATOM 1401 O O . PRO A 1 189 ? 53.295 -10.775 21.986 1.00 65.12 189 PRO A O 1
ATOM 1404 N N . PRO A 1 190 ? 52.981 -12.490 20.550 1.00 69.88 190 PRO A N 1
ATOM 1405 C CA . PRO A 1 190 ? 54.189 -12.230 19.777 1.00 69.88 190 PRO A CA 1
ATOM 1406 C C . PRO A 1 190 ? 54.063 -10.923 18.974 1.00 69.88 190 PRO A C 1
ATOM 1408 O O . PRO A 1 190 ? 52.952 -10.544 18.585 1.00 69.88 190 PRO A O 1
ATOM 1411 N N . PRO A 1 191 ? 55.185 -10.227 18.715 1.00 69.00 191 PRO A N 1
ATOM 1412 C CA . PRO A 1 191 ? 55.187 -9.012 17.913 1.00 69.00 191 PRO A CA 1
ATOM 1413 C C . PRO A 1 191 ? 54.777 -9.301 16.457 1.00 69.00 191 PRO A C 1
ATOM 1415 O O . PRO A 1 191 ? 55.024 -10.400 15.951 1.00 69.00 191 PRO A O 1
ATOM 1418 N N . PRO A 1 192 ? 54.144 -8.329 15.776 1.00 66.06 192 PRO A N 1
ATOM 1419 C CA . PRO A 1 192 ? 53.759 -8.472 14.379 1.00 66.06 192 PRO A CA 1
ATOM 1420 C C . PRO A 1 192 ? 55.000 -8.587 13.474 1.00 66.06 192 PRO A C 1
ATOM 1422 O O . PRO A 1 192 ? 56.013 -7.945 13.755 1.00 66.06 192 PRO A O 1
ATOM 1425 N N . PRO A 1 193 ? 54.936 -9.379 12.389 1.00 55.66 193 PRO A N 1
ATOM 1426 C CA . PRO A 1 193 ? 56.034 -9.496 11.437 1.00 55.66 193 PRO A CA 1
ATOM 1427 C C . PRO A 1 193 ? 56.197 -8.217 10.603 1.00 55.66 193 PRO A C 1
ATOM 1429 O O . PRO A 1 193 ? 55.214 -7.615 10.164 1.00 55.66 193 PRO A O 1
ATOM 1432 N N . ASP A 1 194 ? 57.455 -7.834 10.380 1.00 47.81 194 ASP A N 1
ATOM 1433 C CA . ASP A 1 194 ? 57.862 -6.666 9.597 1.00 47.81 194 ASP A CA 1
ATOM 1434 C C . ASP A 1 194 ? 57.372 -6.722 8.134 1.00 47.81 194 ASP A C 1
ATOM 1436 O O . ASP A 1 194 ? 57.444 -7.774 7.489 1.00 47.81 194 ASP A O 1
ATOM 1440 N N . PRO A 1 195 ? 56.932 -5.589 7.552 1.00 49.25 195 PRO A N 1
ATOM 1441 C CA . PRO A 1 195 ? 56.499 -5.524 6.166 1.00 49.25 195 PRO A CA 1
ATOM 1442 C C . PRO A 1 195 ? 57.686 -5.203 5.250 1.00 49.25 195 PRO A C 1
ATOM 1444 O O . PRO A 1 195 ? 57.903 -4.057 4.864 1.00 49.25 195 PRO A O 1
ATOM 1447 N N . LEU A 1 196 ? 58.442 -6.223 4.852 1.00 50.31 196 LEU A N 1
ATOM 1448 C CA . LEU A 1 196 ? 59.380 -6.128 3.733 1.00 50.31 196 LEU A CA 1
ATOM 1449 C C . LEU A 1 196 ? 59.298 -7.398 2.887 1.00 50.31 196 LEU A C 1
ATOM 1451 O O . LEU A 1 196 ? 59.902 -8.404 3.232 1.00 50.31 196 LEU A O 1
ATOM 1455 N N . SER A 1 197 ? 58.546 -7.339 1.783 1.00 42.31 197 SER A N 1
ATOM 1456 C CA . SER A 1 197 ? 58.950 -7.847 0.459 1.00 42.31 197 SER A CA 1
ATOM 1457 C C . SER A 1 197 ? 57.744 -7.851 -0.488 1.00 42.31 197 SER A C 1
ATOM 1459 O O . SER A 1 197 ? 56.967 -8.801 -0.538 1.00 42.31 197 SER A O 1
ATOM 1461 N N . SER A 1 198 ? 57.587 -6.787 -1.271 1.00 39.19 198 SER A N 1
ATOM 1462 C CA . SER A 1 198 ? 56.754 -6.794 -2.478 1.00 39.19 198 SER A CA 1
ATOM 1463 C C . SER A 1 198 ? 57.624 -6.341 -3.641 1.00 39.19 198 SER A C 1
ATOM 1465 O O . SER A 1 198 ? 57.741 -5.161 -3.964 1.00 39.19 198 SER A O 1
ATOM 1467 N N . ARG A 1 199 ? 58.298 -7.327 -4.235 1.00 37.66 199 ARG A N 1
ATOM 1468 C CA . ARG A 1 199 ? 59.088 -7.202 -5.454 1.00 37.66 199 ARG A CA 1
ATOM 1469 C C . ARG A 1 199 ? 58.295 -7.845 -6.593 1.00 37.66 199 ARG A C 1
ATOM 1471 O O . ARG A 1 199 ? 58.010 -9.033 -6.532 1.00 37.66 199 ARG A O 1
ATOM 1478 N N . GLY A 1 200 ? 58.003 -7.047 -7.619 1.00 38.91 200 GLY A N 1
ATOM 1479 C CA . GLY A 1 200 ? 57.845 -7.498 -9.003 1.00 38.91 200 GLY A CA 1
ATOM 1480 C C . GLY A 1 200 ? 56.474 -8.028 -9.419 1.00 38.91 200 GLY A C 1
ATOM 1481 O O . GLY A 1 200 ? 56.213 -9.219 -9.312 1.00 38.91 200 GLY A O 1
ATOM 1482 N N . LEU A 1 201 ? 55.665 -7.161 -10.030 1.00 39.12 201 LEU A N 1
ATOM 1483 C CA . LEU A 1 201 ? 54.848 -7.534 -11.187 1.00 39.12 201 LEU A CA 1
ATOM 1484 C C . LEU A 1 201 ? 54.561 -6.274 -12.007 1.00 39.12 201 LEU A C 1
ATOM 1486 O O . LEU A 1 201 ? 53.687 -5.464 -11.712 1.00 39.12 201 LEU A O 1
ATOM 1490 N N . GLU A 1 202 ? 55.425 -6.105 -12.997 1.00 39.53 202 GLU A N 1
ATOM 1491 C CA . GLU A 1 202 ? 55.383 -5.131 -14.073 1.00 39.53 202 GLU A CA 1
ATOM 1492 C C . GLU A 1 202 ? 54.247 -5.528 -15.025 1.00 39.53 202 GLU A C 1
ATOM 1494 O O . GLU A 1 202 ? 54.316 -6.561 -15.689 1.00 39.53 202 GLU A O 1
ATOM 1499 N N . ILE A 1 203 ? 53.166 -4.746 -15.047 1.00 39.91 203 ILE A N 1
ATOM 1500 C CA . ILE A 1 203 ? 52.107 -4.861 -16.054 1.00 39.91 203 ILE A CA 1
ATOM 1501 C C . ILE A 1 203 ? 52.070 -3.545 -16.820 1.00 39.91 203 ILE A C 1
ATOM 1503 O O . ILE A 1 203 ? 51.896 -2.467 -16.251 1.00 39.91 203 ILE A O 1
ATOM 1507 N N . ALA A 1 204 ? 52.298 -3.684 -18.122 1.00 36.69 204 ALA A N 1
ATOM 1508 C CA . ALA A 1 204 ? 52.422 -2.636 -19.112 1.00 36.69 204 ALA A CA 1
ATOM 1509 C C . ALA A 1 204 ? 51.218 -1.680 -19.144 1.00 36.69 204 ALA A C 1
ATOM 1511 O O . ALA A 1 204 ? 50.057 -2.090 -19.121 1.00 36.69 204 ALA A O 1
ATOM 1512 N N . ALA A 1 205 ? 51.529 -0.390 -19.257 1.00 41.25 205 ALA A N 1
ATOM 1513 C CA . ALA A 1 205 ? 50.574 0.672 -19.531 1.00 41.25 205 ALA A CA 1
ATOM 1514 C C . ALA A 1 205 ? 50.024 0.568 -20.969 1.00 41.25 205 ALA A C 1
ATOM 1516 O O . ALA A 1 205 ? 50.806 0.342 -21.898 1.00 41.25 205 ALA A O 1
ATOM 1517 N N . PRO A 1 206 ? 48.719 0.796 -21.201 1.00 43.75 206 PRO A N 1
ATOM 1518 C CA . PRO A 1 206 ? 48.206 0.990 -22.546 1.00 43.75 206 PRO A CA 1
ATOM 1519 C C . PRO A 1 206 ? 48.512 2.417 -23.019 1.00 43.75 206 PRO A C 1
ATOM 1521 O O . PRO A 1 206 ? 48.216 3.407 -22.348 1.00 43.75 206 PRO A O 1
ATOM 1524 N N . GLN A 1 207 ? 49.134 2.492 -24.192 1.00 35.19 207 GLN A N 1
ATOM 1525 C CA . GLN A 1 207 ? 49.469 3.718 -24.900 1.00 35.19 207 GLN A CA 1
ATOM 1526 C C . GLN A 1 207 ? 48.210 4.487 -25.315 1.00 35.19 207 GLN A C 1
ATOM 1528 O O . GLN A 1 207 ? 47.312 3.954 -25.966 1.00 35.19 207 GLN A O 1
ATOM 1533 N N . THR A 1 208 ? 48.197 5.776 -24.992 1.00 36.81 208 THR A N 1
ATOM 1534 C CA . THR A 1 208 ? 47.282 6.778 -25.533 1.00 36.81 208 THR A CA 1
ATOM 1535 C C . THR A 1 208 ? 47.605 7.000 -27.012 1.00 36.81 208 THR A C 1
ATOM 1537 O O . THR A 1 208 ? 48.621 7.613 -27.332 1.00 36.81 208 THR A O 1
ATOM 1540 N N . GLN A 1 209 ? 46.755 6.510 -27.918 1.00 36.47 209 GLN A N 1
ATOM 1541 C CA . GLN A 1 209 ? 46.801 6.874 -29.336 1.00 36.47 209 GLN A CA 1
ATOM 1542 C C . GLN A 1 209 ? 45.739 7.933 -29.636 1.00 36.47 209 GLN A C 1
ATOM 1544 O O . GLN A 1 209 ? 44.536 7.701 -29.541 1.00 36.47 209 GLN A O 1
ATOM 1549 N N . THR A 1 210 ? 46.222 9.115 -29.991 1.00 39.38 210 THR A N 1
ATOM 1550 C CA . THR A 1 210 ? 45.508 10.184 -30.685 1.00 39.38 210 THR A CA 1
ATOM 1551 C C . THR A 1 210 ? 45.289 9.804 -32.154 1.00 39.38 210 THR A C 1
ATOM 1553 O O . THR A 1 210 ? 46.260 9.468 -32.830 1.00 39.38 210 THR A O 1
ATOM 1556 N N . PRO A 1 211 ? 44.078 9.965 -32.714 1.00 49.72 211 PRO A N 1
ATOM 1557 C CA . PRO A 1 211 ? 43.910 10.117 -34.149 1.00 49.72 211 PRO A CA 1
ATOM 1558 C C . PRO A 1 211 ? 43.756 11.600 -34.495 1.00 49.72 211 PRO A C 1
ATOM 1560 O O . PRO A 1 211 ? 42.765 12.256 -34.178 1.00 49.72 211 PRO A O 1
ATOM 1563 N N . SER A 1 212 ? 44.794 12.108 -35.152 1.00 38.44 212 SER A N 1
ATOM 1564 C CA . SER A 1 212 ? 44.765 13.305 -35.983 1.00 38.44 212 SER A CA 1
ATOM 1565 C C . SER A 1 212 ? 44.092 12.990 -37.324 1.00 38.44 212 SER A C 1
ATOM 1567 O O . SER A 1 212 ? 44.157 11.861 -37.808 1.00 38.44 212 SER A O 1
ATOM 1569 N N . SER A 1 213 ? 43.565 14.042 -37.949 1.00 40.22 213 SER A N 1
ATOM 1570 C CA . SER A 1 213 ? 43.188 14.192 -39.360 1.00 40.22 213 SER A CA 1
ATOM 1571 C C . SER A 1 213 ? 41.839 13.627 -39.827 1.00 40.22 213 SER A C 1
ATOM 1573 O O . SER A 1 213 ? 41.642 12.433 -40.018 1.00 40.22 213 SER A O 1
ATOM 1575 N N . SER A 1 214 ? 40.929 14.549 -40.154 1.00 36.00 214 SER A N 1
ATOM 1576 C CA . SER A 1 214 ? 40.122 14.462 -41.374 1.00 36.00 214 SER A CA 1
ATOM 1577 C C . SER A 1 214 ? 39.792 15.873 -41.883 1.00 36.00 214 SER A C 1
ATOM 1579 O O . SER A 1 214 ? 39.492 16.753 -41.072 1.00 36.00 214 SER A O 1
ATOM 1581 N N . PRO A 1 215 ? 39.913 16.112 -43.201 1.00 55.03 215 PRO A N 1
ATOM 1582 C CA . PRO A 1 215 ? 39.871 17.434 -43.803 1.00 55.03 215 PRO A CA 1
ATOM 1583 C C . PRO A 1 215 ? 38.462 17.878 -44.202 1.00 55.03 215 PRO A C 1
ATOM 1585 O O . PRO A 1 215 ? 37.586 17.094 -44.564 1.00 55.03 215 PRO A O 1
ATOM 1588 N N . SER A 1 216 ? 38.314 19.194 -44.200 1.00 43.56 216 SER A N 1
ATOM 1589 C CA . SER A 1 216 ? 37.239 19.980 -44.782 1.00 43.56 216 SER A CA 1
ATOM 1590 C C . SER A 1 216 ? 37.008 19.632 -46.258 1.00 43.56 216 SER A C 1
ATOM 1592 O O . SER A 1 216 ? 37.921 19.739 -47.073 1.00 43.56 216 SER A O 1
ATOM 1594 N N . SER A 1 217 ? 35.769 19.305 -46.627 1.00 46.59 217 SER A N 1
ATOM 1595 C CA . SER A 1 217 ? 35.301 19.432 -48.009 1.00 46.59 217 SER A CA 1
ATOM 1596 C C . SER A 1 217 ? 33.898 20.036 -48.028 1.00 46.59 217 SER A C 1
ATOM 1598 O O . SER A 1 217 ? 32.901 19.448 -47.624 1.00 46.59 217 SER A O 1
ATOM 1600 N N . SER A 1 218 ? 33.872 21.291 -48.457 1.00 43.34 218 SER A N 1
ATOM 1601 C CA . SER A 1 218 ? 32.709 22.080 -48.828 1.00 43.34 218 SER A CA 1
ATOM 1602 C C . SER A 1 218 ? 32.183 21.606 -50.185 1.00 43.34 218 SER A C 1
ATOM 1604 O O . SER A 1 218 ? 32.870 21.765 -51.194 1.00 43.34 218 SER A O 1
ATOM 1606 N N . GLY A 1 219 ? 30.976 21.040 -50.211 1.00 40.34 219 GLY A N 1
ATOM 1607 C CA . GLY A 1 219 ? 30.260 20.646 -51.425 1.00 40.34 219 GLY A CA 1
ATOM 1608 C C . GLY A 1 219 ? 28.937 21.399 -51.550 1.00 40.34 219 GLY A C 1
ATOM 1609 O O . GLY A 1 219 ? 27.993 21.150 -50.808 1.00 40.34 219 GLY A O 1
ATOM 1610 N N . THR A 1 220 ? 28.905 22.345 -52.479 1.00 48.66 220 THR A N 1
ATOM 1611 C CA . THR A 1 220 ? 27.786 23.207 -52.882 1.00 48.66 220 THR A CA 1
ATOM 1612 C C . THR A 1 220 ? 26.583 22.402 -53.416 1.00 48.66 220 THR A C 1
ATOM 1614 O O . THR A 1 220 ? 26.789 21.416 -54.125 1.00 48.66 220 THR A O 1
ATOM 1617 N N . PRO A 1 221 ? 25.324 22.816 -53.160 1.00 57.47 221 PRO A N 1
ATOM 1618 C CA . PRO A 1 221 ? 24.143 22.117 -53.666 1.00 57.47 221 PRO A CA 1
ATOM 1619 C C . PRO A 1 221 ? 23.882 22.422 -55.149 1.00 57.47 221 PRO A C 1
ATOM 1621 O O . PRO A 1 221 ? 23.792 23.579 -55.565 1.00 57.47 221 PRO A O 1
ATOM 1624 N N . SER A 1 222 ? 23.713 21.364 -55.947 1.00 44.47 222 SER A N 1
ATOM 1625 C CA . SER A 1 222 ? 23.290 21.459 -57.345 1.00 44.47 222 SER A CA 1
ATOM 1626 C C . SER A 1 222 ? 21.781 21.668 -57.447 1.00 44.47 222 SER A C 1
ATOM 1628 O O . SER A 1 222 ? 20.969 20.812 -57.105 1.00 44.47 222 SER A O 1
ATOM 1630 N N . ARG A 1 223 ? 21.441 22.848 -57.956 1.00 44.44 223 ARG A N 1
ATOM 1631 C CA . ARG A 1 223 ? 20.134 23.297 -58.427 1.00 44.44 223 ARG A CA 1
ATOM 1632 C C . ARG A 1 223 ? 19.771 22.527 -59.703 1.00 44.44 223 ARG A C 1
ATOM 1634 O O . ARG A 1 223 ? 20.410 22.730 -60.727 1.00 44.44 223 ARG A O 1
ATOM 1641 N N . SER A 1 224 ? 18.746 21.677 -59.657 1.00 43.25 224 SER A N 1
ATOM 1642 C CA . SER A 1 224 ? 18.087 21.146 -60.859 1.00 43.25 224 SER A CA 1
ATOM 1643 C C . SER A 1 224 ? 16.645 21.625 -60.899 1.00 43.25 224 SER A C 1
ATOM 1645 O O . SER A 1 224 ? 15.770 21.133 -60.195 1.00 43.25 224 SER A O 1
ATOM 1647 N N . SER A 1 225 ? 16.438 22.646 -61.722 1.00 46.16 225 SER A N 1
ATOM 1648 C CA . SER A 1 225 ? 15.152 23.102 -62.221 1.00 46.16 225 SER A CA 1
ATOM 1649 C C . SER A 1 225 ? 14.730 22.205 -63.383 1.00 46.16 225 SER A C 1
ATOM 1651 O O . SER A 1 225 ? 15.319 22.290 -64.459 1.00 46.16 225 SER A O 1
ATOM 1653 N N . VAL A 1 226 ? 13.703 21.381 -63.185 1.00 49.97 226 VAL A N 1
ATOM 1654 C CA . VAL A 1 226 ? 12.965 20.747 -64.282 1.00 49.97 226 VAL A CA 1
ATOM 1655 C C . VAL A 1 226 ? 11.561 21.337 -64.271 1.00 49.97 226 VAL A C 1
ATOM 1657 O O . VAL A 1 226 ? 10.707 20.957 -63.473 1.00 49.97 226 VAL A O 1
ATOM 1660 N N . GLN A 1 227 ? 11.356 22.327 -65.139 1.00 48.31 227 GLN A N 1
ATOM 1661 C CA . GLN A 1 227 ? 10.032 22.696 -65.621 1.00 48.31 227 GLN A CA 1
ATOM 1662 C C . GLN A 1 227 ? 9.534 21.547 -66.495 1.00 48.31 227 GLN A C 1
ATOM 1664 O O . GLN A 1 227 ? 10.133 21.254 -67.527 1.00 48.31 227 GLN A O 1
ATOM 1669 N N . THR A 1 228 ? 8.431 20.923 -66.092 1.00 47.28 228 THR A N 1
ATOM 1670 C CA . THR A 1 228 ? 7.601 20.145 -67.015 1.00 47.28 228 THR A CA 1
ATOM 1671 C C . THR A 1 228 ? 6.216 20.755 -66.965 1.00 47.28 228 THR A C 1
ATOM 1673 O O . THR A 1 228 ? 5.427 20.493 -66.062 1.00 47.28 228 THR A O 1
ATOM 1676 N N . ASP A 1 229 ? 5.985 21.650 -67.915 1.00 44.78 229 ASP A N 1
ATOM 1677 C CA . ASP A 1 229 ? 4.680 22.175 -68.262 1.00 44.78 229 ASP A CA 1
ATOM 1678 C C . ASP A 1 229 ? 4.096 21.210 -69.301 1.00 44.78 229 ASP A C 1
ATOM 1680 O O . ASP A 1 229 ? 4.585 21.114 -70.427 1.00 44.78 229 ASP A O 1
ATOM 1684 N N . THR A 1 230 ? 3.123 20.389 -68.913 1.00 51.66 230 THR A N 1
ATOM 1685 C CA . THR A 1 230 ? 2.259 19.690 -69.872 1.00 51.66 230 THR A CA 1
ATOM 1686 C C . THR A 1 230 ? 0.895 19.498 -69.238 1.00 51.66 230 THR A C 1
ATOM 1688 O O . THR A 1 230 ? 0.620 18.567 -68.483 1.00 51.66 230 THR A O 1
ATOM 1691 N N . SER A 1 231 ? 0.041 20.449 -69.570 1.00 52.75 231 SER A N 1
ATOM 1692 C CA . SER A 1 231 ? -1.389 20.482 -69.347 1.00 52.75 231 SER A CA 1
ATOM 1693 C C . SER A 1 231 ? -2.042 19.248 -69.985 1.00 52.75 231 SER A C 1
ATOM 1695 O O . SER A 1 231 ? -2.189 19.154 -71.203 1.00 52.75 231 SER A O 1
ATOM 1697 N N . ARG A 1 232 ? -2.469 18.293 -69.156 1.00 49.44 232 ARG A N 1
ATOM 1698 C CA . ARG A 1 232 ? -3.461 17.279 -69.531 1.00 49.44 232 ARG A CA 1
ATOM 1699 C C . ARG A 1 232 ? -4.389 17.047 -68.336 1.00 49.44 232 ARG A C 1
ATOM 1701 O O . ARG A 1 232 ? -3.892 16.692 -67.269 1.00 49.44 232 ARG A O 1
ATOM 1708 N N . PRO A 1 233 ? -5.710 17.261 -68.465 1.00 58.56 233 PRO A N 1
ATOM 1709 C CA . PRO A 1 233 ? -6.646 16.975 -67.389 1.00 58.56 233 PRO A CA 1
ATOM 1710 C C . PRO A 1 233 ? -6.755 15.455 -67.241 1.00 58.56 233 PRO A C 1
ATOM 1712 O O . PRO A 1 233 ? -7.389 14.774 -68.047 1.00 58.56 233 PRO A O 1
ATOM 1715 N N . SER A 1 234 ? -6.069 14.917 -66.237 1.00 56.06 234 SER A N 1
ATOM 1716 C CA . SER A 1 234 ? -6.239 13.532 -65.811 1.00 56.06 234 SER A CA 1
ATOM 1717 C C . SER A 1 234 ? -7.665 13.338 -65.279 1.00 56.06 234 SER A C 1
ATOM 1719 O O . SER A 1 234 ? -8.165 14.216 -64.569 1.00 56.06 234 SER A O 1
ATOM 1721 N N . PRO A 1 235 ? -8.337 12.218 -65.600 1.00 70.62 235 PRO A N 1
ATOM 1722 C CA . PRO A 1 235 ? -9.630 11.894 -65.009 1.00 70.62 235 PRO A CA 1
ATOM 1723 C C . PRO A 1 235 ? -9.500 11.836 -63.478 1.00 70.62 235 PRO A C 1
ATOM 1725 O O . PRO A 1 235 ? -8.438 11.447 -62.979 1.00 70.62 235 PRO A O 1
ATOM 1728 N N . PRO A 1 236 ? -10.544 12.236 -62.728 1.00 70.38 236 PRO A N 1
ATOM 1729 C CA . PRO A 1 236 ? -10.499 12.236 -61.274 1.00 70.38 236 PRO A CA 1
ATOM 1730 C C . PRO A 1 236 ? -10.115 10.832 -60.786 1.00 70.38 236 PRO A C 1
ATOM 1732 O O . PRO A 1 236 ? -10.723 9.856 -61.241 1.00 70.38 236 PRO A O 1
ATOM 1735 N N . PRO A 1 237 ? -9.103 10.703 -59.908 1.00 66.19 237 PRO A N 1
ATOM 1736 C CA . PRO A 1 237 ? -8.734 9.413 -59.353 1.00 66.19 237 PRO A CA 1
ATOM 1737 C C . PRO A 1 237 ? -9.970 8.822 -58.682 1.00 66.19 237 PRO A C 1
ATOM 1739 O O . PRO A 1 237 ? -10.609 9.470 -57.850 1.00 66.19 237 PRO A O 1
ATOM 1742 N N . SER A 1 238 ? -10.339 7.610 -59.094 1.00 66.81 238 SER A N 1
ATOM 1743 C CA . SER A 1 238 ? -11.412 6.860 -58.455 1.00 66.81 238 SER A CA 1
ATOM 1744 C C . SER A 1 238 ? -11.134 6.815 -56.949 1.00 66.81 238 SER A C 1
ATOM 1746 O O . SER A 1 238 ? -9.983 6.563 -56.573 1.00 66.81 238 SER A O 1
ATOM 1748 N N . PRO A 1 239 ? -12.131 7.095 -56.086 1.00 71.06 239 PRO A N 1
ATOM 1749 C CA . PRO A 1 239 ? -11.932 7.026 -54.647 1.00 71.06 239 PRO A CA 1
ATOM 1750 C C . PRO A 1 239 ? -11.368 5.640 -54.326 1.00 71.06 239 PRO A C 1
ATOM 1752 O O . PRO A 1 239 ? -11.909 4.657 -54.846 1.00 71.06 239 PRO A O 1
ATOM 1755 N N . PRO A 1 240 ? -10.270 5.542 -53.553 1.00 69.38 240 PRO A N 1
ATOM 1756 C CA . PRO A 1 240 ? -9.701 4.255 -53.199 1.00 69.38 240 PRO A CA 1
ATOM 1757 C C . PRO A 1 240 ? -10.826 3.438 -52.580 1.00 69.38 240 PRO A C 1
ATOM 1759 O O . PRO A 1 240 ? -11.401 3.829 -51.565 1.00 69.3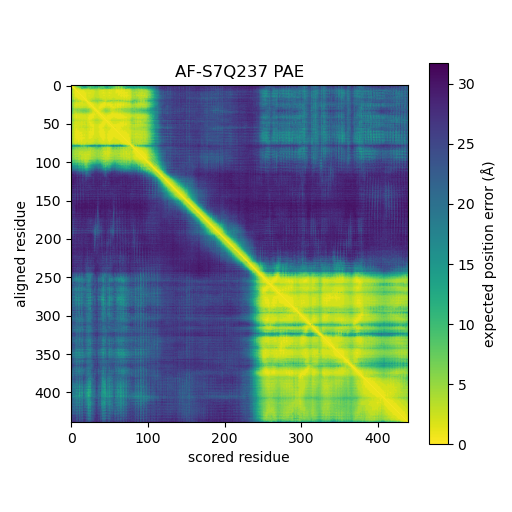8 240 PRO A O 1
ATOM 1762 N N . SER A 1 241 ? -11.202 2.355 -53.258 1.00 58.28 241 SER A N 1
ATOM 1763 C CA . SER A 1 241 ? -12.168 1.383 -52.777 1.00 58.28 241 SER A CA 1
ATOM 1764 C C . SER A 1 241 ? -11.661 0.903 -51.428 1.00 58.28 241 SER A C 1
ATOM 1766 O O . SER A 1 241 ? -10.705 0.134 -51.363 1.00 58.28 241 SER A O 1
ATOM 1768 N N . SER A 1 242 ? -12.248 1.478 -50.377 1.00 57.69 242 SER A N 1
ATOM 1769 C CA . SER A 1 242 ? -11.852 1.317 -48.989 1.00 57.69 242 SER A CA 1
ATOM 1770 C C . SER A 1 242 ? -11.811 -0.182 -48.699 1.00 57.69 242 SER A C 1
ATOM 1772 O O . SER A 1 242 ? -12.873 -0.812 -48.728 1.00 57.69 242 SER A O 1
ATOM 1774 N N . PRO A 1 243 ? -10.635 -0.789 -48.458 1.00 61.91 243 PRO A N 1
ATOM 1775 C CA . PRO A 1 243 ? -10.559 -2.170 -48.017 1.00 61.91 243 PRO A CA 1
ATOM 1776 C C . PRO A 1 243 ? -11.003 -2.182 -46.551 1.00 61.91 243 PRO A C 1
ATOM 1778 O O . PRO A 1 243 ? -10.197 -2.232 -45.631 1.00 61.91 243 PRO A O 1
ATOM 1781 N N . GLY A 1 244 ? -12.312 -2.038 -46.340 1.00 56.97 244 GLY A N 1
ATOM 1782 C CA . GLY A 1 244 ? -12.985 -2.026 -45.046 1.00 56.97 244 GLY A CA 1
ATOM 1783 C C . GLY A 1 244 ? -13.082 -3.428 -44.460 1.00 56.97 244 GLY A C 1
ATOM 1784 O O . GLY A 1 244 ? -14.167 -3.877 -44.104 1.00 56.97 244 GLY A O 1
ATOM 1785 N N . GLY A 1 245 ? -11.957 -4.136 -44.398 1.00 73.12 245 GLY A N 1
ATOM 1786 C CA . GLY A 1 245 ? -11.819 -5.225 -43.447 1.00 73.12 245 GLY A CA 1
ATOM 1787 C C . GLY A 1 245 ? -11.737 -4.613 -42.046 1.00 73.12 245 GLY A C 1
ATOM 1788 O O . GLY A 1 245 ? -11.070 -3.588 -41.888 1.00 73.12 245 GLY A O 1
ATOM 1789 N N . PRO A 1 246 ? -12.414 -5.176 -41.032 1.00 74.69 246 PRO A N 1
ATOM 1790 C CA . PRO A 1 246 ? -12.200 -4.756 -39.655 1.00 74.69 246 PRO A CA 1
ATOM 1791 C C . PRO A 1 246 ? -10.710 -4.919 -39.344 1.00 74.69 246 PRO A C 1
ATOM 1793 O O . PRO A 1 246 ? -10.181 -6.030 -39.399 1.00 74.69 246 PRO A O 1
ATOM 1796 N N . VAL A 1 247 ? -10.023 -3.802 -39.093 1.00 73.06 247 VAL A N 1
ATOM 1797 C CA . VAL A 1 247 ? -8.625 -3.816 -38.655 1.00 73.06 247 VAL A CA 1
ATOM 1798 C C . VAL A 1 247 ? -8.574 -4.694 -37.401 1.00 73.06 247 VAL A C 1
ATOM 1800 O O . VAL A 1 247 ? -9.391 -4.474 -36.500 1.00 73.06 247 VAL A O 1
ATOM 1803 N N . PRO A 1 248 ? -7.708 -5.723 -37.350 1.00 79.31 248 PRO A N 1
ATOM 1804 C CA . PRO A 1 248 ? -7.599 -6.567 -36.173 1.00 79.31 248 PRO A CA 1
ATOM 1805 C C . PRO A 1 248 ? -7.268 -5.671 -34.984 1.00 79.31 248 PRO A C 1
ATOM 1807 O O . PRO A 1 248 ? -6.257 -4.977 -34.986 1.00 79.31 248 PRO A O 1
ATOM 1810 N N . VAL A 1 249 ? -8.171 -5.639 -34.009 1.00 82.75 249 VAL A N 1
ATOM 1811 C CA . VAL A 1 249 ? -7.990 -4.839 -32.803 1.00 82.75 249 VAL A CA 1
ATOM 1812 C C . VAL A 1 249 ? -6.875 -5.494 -32.003 1.00 82.75 249 VAL A C 1
ATOM 1814 O O . VAL A 1 249 ? -7.026 -6.643 -31.583 1.00 82.75 249 VAL A O 1
ATOM 1817 N N . GLU A 1 250 ? -5.753 -4.798 -31.834 1.00 90.38 250 GLU A N 1
ATOM 1818 C CA . GLU A 1 250 ? -4.647 -5.306 -31.037 1.00 90.38 250 GLU A CA 1
ATOM 1819 C C . GLU A 1 250 ? -5.093 -5.394 -29.572 1.00 90.38 250 GLU A C 1
ATOM 1821 O O . GLU A 1 250 ? -5.801 -4.528 -29.041 1.00 90.38 250 GLU A O 1
ATOM 1826 N N . LYS A 1 251 ? -4.740 -6.501 -28.925 1.00 94.44 251 LYS A N 1
ATOM 1827 C CA . LYS A 1 251 ? -5.104 -6.773 -27.540 1.00 94.44 251 LYS A CA 1
ATOM 1828 C C . LYS A 1 251 ? -3.888 -7.278 -26.794 1.00 94.44 251 LYS A C 1
ATOM 1830 O O . LYS A 1 251 ? -3.148 -8.112 -27.313 1.00 94.44 251 LYS A O 1
ATOM 1835 N N . PHE A 1 252 ? -3.714 -6.818 -25.562 1.00 94.38 252 PHE A N 1
ATOM 1836 C CA . PHE A 1 252 ? -2.644 -7.292 -24.694 1.00 94.38 252 PHE A CA 1
ATOM 1837 C C . PHE A 1 252 ? -3.178 -7.738 -23.335 1.00 94.38 252 PHE A C 1
ATOM 1839 O O . PHE A 1 252 ? -4.145 -7.196 -22.805 1.00 94.38 252 PHE A O 1
ATOM 1846 N N . ASN A 1 253 ? -2.538 -8.766 -22.781 1.00 95.31 253 ASN A N 1
ATOM 1847 C CA . ASN A 1 253 ? -2.956 -9.417 -21.546 1.00 95.31 253 ASN A CA 1
ATOM 1848 C C . ASN A 1 253 ? -2.131 -8.895 -20.372 1.00 95.31 253 ASN A C 1
ATOM 1850 O O . ASN A 1 253 ? -0.934 -9.166 -20.280 1.00 95.31 253 ASN A O 1
ATOM 1854 N N . LEU A 1 254 ? -2.781 -8.193 -19.450 1.00 96.06 254 LEU A N 1
ATOM 1855 C CA . LEU A 1 254 ? -2.173 -7.689 -18.230 1.00 96.06 254 LEU A CA 1
ATOM 1856 C C . LEU A 1 254 ? -2.527 -8.594 -17.053 1.00 96.06 254 LEU A C 1
ATOM 1858 O O . LEU A 1 254 ? -3.688 -8.697 -16.663 1.00 96.06 254 LEU A O 1
ATOM 1862 N N . THR A 1 255 ? -1.528 -9.216 -16.433 1.00 96.12 255 THR A N 1
ATOM 1863 C CA . THR A 1 255 ? -1.756 -9.972 -15.198 1.00 96.12 255 THR A CA 1
ATOM 1864 C C . THR A 1 255 ? -1.745 -9.036 -13.994 1.00 96.12 255 THR A C 1
ATOM 1866 O O . THR A 1 255 ? -0.785 -8.292 -13.771 1.00 96.12 255 THR A O 1
ATOM 1869 N N . VAL A 1 256 ? -2.805 -9.095 -13.197 1.00 97.12 256 VAL A N 1
ATOM 1870 C CA . VAL A 1 256 ? -2.935 -8.367 -11.939 1.00 97.12 256 VAL A CA 1
ATOM 1871 C C . VAL A 1 256 ? -2.955 -9.330 -10.757 1.00 97.12 256 VAL A C 1
ATOM 1873 O O . VAL A 1 256 ? -3.420 -10.464 -10.855 1.00 97.12 256 VAL A O 1
ATOM 1876 N N . PHE A 1 257 ? -2.426 -8.873 -9.628 1.00 96.50 257 PHE A N 1
ATOM 1877 C CA . PHE A 1 257 ? -2.248 -9.656 -8.413 1.00 96.50 257 PHE A CA 1
ATOM 1878 C C . PHE A 1 257 ? -2.827 -8.893 -7.234 1.00 96.50 257 PHE A C 1
ATOM 1880 O O . PHE A 1 257 ? -2.497 -7.726 -7.030 1.00 96.50 257 PHE A O 1
ATOM 1887 N N . LEU A 1 258 ? -3.633 -9.561 -6.419 1.00 95.06 258 LEU A N 1
ATOM 1888 C CA . LEU A 1 258 ? -3.968 -9.074 -5.083 1.00 95.06 258 LEU A CA 1
ATOM 1889 C C . LEU A 1 258 ? -3.007 -9.711 -4.073 1.00 95.06 258 LEU A C 1
ATOM 1891 O O . LEU A 1 258 ? -2.312 -9.012 -3.339 1.00 95.06 258 LEU A O 1
ATOM 1895 N N . ASP A 1 259 ? -2.858 -11.030 -4.179 1.00 90.75 259 ASP A N 1
ATOM 1896 C CA . ASP A 1 259 ? -1.952 -11.870 -3.399 1.00 90.75 259 ASP A CA 1
ATOM 1897 C C . ASP A 1 259 ? -1.235 -12.868 -4.329 1.00 90.75 259 ASP A C 1
ATOM 1899 O O . ASP A 1 259 ? -1.645 -13.012 -5.483 1.00 90.75 259 ASP A O 1
ATOM 1903 N N . PRO A 1 260 ? -0.160 -13.553 -3.888 1.00 86.94 260 PRO A N 1
ATOM 1904 C CA . PRO A 1 260 ? 0.543 -14.535 -4.723 1.00 86.94 260 PRO A CA 1
ATOM 1905 C C . PRO A 1 260 ? -0.382 -15.615 -5.308 1.00 86.94 260 PRO A C 1
ATOM 1907 O O . PRO A 1 260 ? -0.192 -16.030 -6.451 1.00 86.94 260 PRO A O 1
ATOM 1910 N N . ASP A 1 261 ? -1.414 -15.993 -4.549 1.00 89.31 261 ASP A N 1
ATOM 1911 C CA . ASP A 1 261 ? -2.388 -17.022 -4.927 1.00 89.31 261 ASP A CA 1
ATOM 1912 C C . ASP A 1 261 ? -3.624 -16.457 -5.647 1.00 89.31 261 ASP A C 1
ATOM 1914 O O . ASP A 1 261 ? -4.362 -17.199 -6.292 1.00 89.31 261 ASP A O 1
ATOM 1918 N N . HIS A 1 262 ? -3.850 -15.141 -5.571 1.00 92.44 262 HIS A N 1
ATOM 1919 C CA . HIS A 1 262 ? -5.003 -14.467 -6.171 1.00 92.44 262 HIS A CA 1
ATOM 1920 C C . HIS A 1 262 ? -4.537 -13.587 -7.327 1.00 92.44 262 HIS A C 1
ATOM 1922 O O . HIS A 1 262 ? -4.154 -12.426 -7.132 1.00 92.44 262 HIS A O 1
ATOM 1928 N N . ARG A 1 263 ? -4.585 -14.154 -8.535 1.00 94.81 263 ARG A N 1
ATOM 1929 C CA . ARG A 1 263 ? -4.219 -13.481 -9.783 1.00 94.81 263 ARG A CA 1
ATOM 1930 C C . ARG A 1 263 ? -5.346 -13.534 -10.798 1.00 94.81 263 ARG A C 1
ATOM 1932 O O . ARG A 1 263 ? -6.048 -14.536 -10.898 1.00 94.81 263 ARG A O 1
ATOM 1939 N N . GLU A 1 264 ? -5.437 -12.487 -11.597 1.00 96.81 264 GLU A N 1
ATOM 1940 C CA . GLU A 1 264 ? -6.400 -12.377 -12.682 1.00 96.81 264 GLU A CA 1
ATOM 1941 C C . GLU A 1 264 ? -5.711 -11.798 -13.918 1.00 96.81 264 GLU A C 1
ATOM 1943 O O . GLU A 1 264 ? -4.738 -11.052 -13.802 1.00 96.81 264 GLU A O 1
ATOM 1948 N N . THR A 1 265 ? -6.148 -12.195 -15.112 1.00 96.56 265 THR A N 1
ATOM 1949 C CA . THR A 1 265 ? -5.600 -11.664 -16.367 1.00 96.56 265 THR A CA 1
ATOM 1950 C C . THR A 1 265 ? -6.652 -10.800 -17.028 1.00 96.56 265 THR A C 1
ATOM 1952 O O . THR A 1 265 ? -7.739 -11.272 -17.339 1.00 96.56 265 THR A O 1
ATOM 1955 N N . ILE A 1 266 ? -6.304 -9.538 -17.234 1.00 96.88 266 ILE A N 1
ATOM 1956 C CA . ILE A 1 266 ? -7.154 -8.535 -17.851 1.00 96.88 266 ILE A CA 1
ATOM 1957 C C . ILE A 1 266 ? -6.748 -8.403 -19.317 1.00 96.88 266 ILE A C 1
ATOM 1959 O O . ILE A 1 266 ? -5.583 -8.142 -19.613 1.00 96.88 266 ILE A O 1
ATOM 1963 N N . GLU A 1 267 ? -7.704 -8.547 -20.230 1.00 96.69 267 GLU A N 1
ATOM 1964 C CA . GLU A 1 267 ? -7.506 -8.243 -21.648 1.00 96.69 267 GLU A CA 1
ATOM 1965 C C . GLU A 1 267 ? -7.723 -6.735 -21.863 1.00 96.69 267 GLU A C 1
ATOM 1967 O O . GLU A 1 267 ? -8.810 -6.215 -21.606 1.00 96.69 267 GLU A O 1
ATOM 1972 N N . ILE A 1 268 ? -6.680 -6.016 -22.281 1.00 95.62 268 ILE A N 1
ATOM 1973 C CA . ILE A 1 268 ? -6.748 -4.586 -22.597 1.00 95.62 268 ILE A CA 1
ATOM 1974 C C . ILE A 1 268 ? -6.812 -4.432 -24.112 1.00 95.62 268 ILE A C 1
ATOM 1976 O O . ILE A 1 268 ? -5.978 -4.964 -24.846 1.00 95.62 268 ILE A O 1
ATOM 1980 N N . ILE A 1 269 ? -7.822 -3.697 -24.563 1.00 95.50 269 ILE A N 1
ATOM 1981 C CA . ILE A 1 269 ? -8.091 -3.426 -25.972 1.00 95.50 269 ILE A CA 1
ATOM 1982 C C . ILE A 1 269 ? -7.348 -2.143 -26.365 1.00 95.50 269 ILE A C 1
ATOM 1984 O O . ILE A 1 269 ? -7.448 -1.144 -25.659 1.00 95.50 269 ILE A O 1
ATOM 1988 N N . GLU A 1 270 ? -6.621 -2.137 -27.487 1.00 90.69 270 GLU A N 1
ATOM 1989 C CA . GLU A 1 270 ? -5.789 -0.990 -27.898 1.00 90.69 270 GLU A CA 1
ATOM 1990 C C . GLU A 1 270 ? -6.578 0.324 -28.049 1.00 90.69 270 GLU A C 1
ATOM 1992 O O . GLU A 1 270 ? -6.028 1.402 -27.814 1.00 90.69 270 GLU A O 1
ATOM 1997 N N . GLY A 1 271 ? -7.863 0.227 -28.401 1.00 93.25 271 GLY A N 1
ATOM 1998 C CA . GLY A 1 271 ? -8.767 1.367 -28.560 1.00 93.25 271 GLY A CA 1
ATOM 1999 C C . GLY A 1 271 ? -9.318 1.958 -27.260 1.00 93.25 271 GLY A C 1
ATOM 2000 O O . GLY A 1 271 ? -10.042 2.946 -27.337 1.00 93.25 271 GLY A O 1
ATOM 2001 N N . TRP A 1 272 ? -9.018 1.373 -26.096 1.00 95.75 272 TRP A N 1
ATOM 2002 C CA . TRP A 1 272 ? -9.453 1.925 -24.813 1.00 95.75 272 TRP A CA 1
ATOM 2003 C C . TRP A 1 272 ? -8.658 3.165 -24.432 1.00 95.75 272 TRP A C 1
ATOM 2005 O O . TRP A 1 272 ? -7.437 3.206 -24.586 1.00 95.75 272 TRP A O 1
ATOM 2015 N N . ASP A 1 273 ? -9.348 4.152 -23.872 1.00 95.62 273 ASP A N 1
ATOM 2016 C CA . ASP A 1 273 ? -8.694 5.285 -23.228 1.00 95.62 273 ASP A CA 1
ATOM 2017 C C . ASP A 1 273 ? -8.235 4.932 -21.798 1.00 95.62 273 ASP A C 1
ATOM 2019 O O . ASP A 1 273 ? -8.582 3.886 -21.233 1.00 95.62 273 ASP A O 1
ATOM 2023 N N . ASP A 1 274 ? -7.426 5.802 -21.181 1.00 95.50 274 ASP A N 1
ATOM 2024 C CA . ASP A 1 274 ? -6.963 5.562 -19.811 1.00 95.50 274 ASP A CA 1
ATOM 2025 C C . ASP A 1 274 ? -8.149 5.482 -18.814 1.00 95.50 274 ASP A C 1
ATOM 2027 O O . ASP A 1 274 ? -8.054 4.763 -17.819 1.00 95.50 274 ASP A O 1
ATOM 2031 N N . GLU A 1 275 ? -9.279 6.164 -19.063 1.00 96.56 275 GLU A N 1
ATOM 2032 C CA . GLU A 1 275 ? -10.488 6.106 -18.218 1.00 96.56 275 GLU A CA 1
ATOM 2033 C C . GLU A 1 275 ? -11.110 4.699 -18.215 1.00 96.56 275 GLU A C 1
ATOM 2035 O O . GLU A 1 275 ? -11.421 4.163 -17.146 1.00 96.56 275 GLU A O 1
ATOM 2040 N N . GLU A 1 276 ? -11.276 4.088 -19.386 1.00 97.12 276 GLU A N 1
ATOM 2041 C CA . GLU A 1 276 ? -11.792 2.731 -19.569 1.00 97.12 276 GLU A CA 1
ATOM 2042 C C . GLU A 1 276 ? -10.864 1.693 -18.937 1.00 97.12 276 GLU A C 1
ATOM 2044 O O . GLU A 1 276 ? -11.324 0.841 -18.169 1.00 97.12 276 GLU A O 1
ATOM 2049 N N . ILE A 1 277 ? -9.550 1.827 -19.146 1.00 96.75 277 ILE A N 1
ATOM 2050 C CA . ILE A 1 277 ? -8.541 0.973 -18.507 1.00 96.75 277 ILE A CA 1
ATOM 2051 C C . ILE A 1 277 ? -8.638 1.078 -16.978 1.00 96.75 277 ILE A C 1
ATOM 2053 O O . ILE A 1 277 ? -8.648 0.062 -16.280 1.00 96.75 277 ILE A O 1
ATOM 2057 N N . LEU A 1 278 ? -8.745 2.293 -16.429 1.00 96.88 278 LEU A N 1
ATOM 2058 C CA . LEU A 1 278 ? -8.862 2.519 -14.985 1.00 96.88 278 LEU A CA 1
ATOM 2059 C C . LEU A 1 278 ? -10.171 1.971 -14.410 1.00 96.88 278 LEU A C 1
ATOM 2061 O O . LEU A 1 278 ? -10.165 1.416 -13.308 1.00 96.88 278 LEU A O 1
ATOM 2065 N N . LYS A 1 279 ? -11.290 2.108 -15.133 1.00 97.06 279 LYS A N 1
ATOM 2066 C CA . LYS A 1 279 ? -12.576 1.507 -14.750 1.00 97.06 279 LYS A CA 1
ATOM 2067 C C . LYS A 1 279 ? -12.481 -0.011 -14.730 1.00 97.06 279 LYS A C 1
ATOM 2069 O O . LYS A 1 279 ? -12.942 -0.615 -13.762 1.00 97.06 279 LYS A O 1
ATOM 2074 N N . ASN A 1 280 ? -11.842 -0.612 -15.731 1.00 97.31 280 ASN A N 1
ATOM 2075 C CA . ASN A 1 280 ? -11.684 -2.057 -15.794 1.00 97.31 280 ASN A CA 1
ATOM 2076 C C . ASN A 1 280 ? -10.746 -2.582 -14.696 1.00 97.31 280 ASN A C 1
ATOM 2078 O O . ASN A 1 280 ? -11.094 -3.519 -13.981 1.00 97.31 280 ASN A O 1
ATOM 2082 N N . LEU A 1 281 ? -9.611 -1.911 -14.461 1.00 97.06 281 LEU A N 1
ATOM 2083 C CA . LEU A 1 281 ? -8.710 -2.210 -13.340 1.00 97.06 281 LEU A CA 1
ATOM 2084 C C . LEU A 1 281 ? -9.428 -2.112 -11.992 1.00 97.06 281 LEU A C 1
ATOM 2086 O O . LEU A 1 281 ? -9.216 -2.941 -11.110 1.00 97.06 281 LEU A O 1
ATOM 2090 N N . LYS A 1 282 ? -10.286 -1.101 -11.818 1.00 96.50 282 LYS A N 1
ATOM 2091 C CA . LYS A 1 282 ? -11.078 -0.925 -10.596 1.00 96.50 282 LYS A CA 1
ATOM 2092 C C . LYS A 1 282 ? -12.114 -2.030 -10.435 1.00 96.50 282 LYS A C 1
ATOM 2094 O O . LYS A 1 282 ? -12.260 -2.534 -9.326 1.00 96.50 282 LYS A O 1
ATOM 2099 N N . SER A 1 283 ? -12.802 -2.395 -11.515 1.00 96.81 283 SER A N 1
ATOM 2100 C CA . SER A 1 283 ? -13.764 -3.497 -11.519 1.00 96.81 283 SER A CA 1
ATOM 2101 C C . SER A 1 283 ? -13.084 -4.808 -11.140 1.00 96.81 283 SER A C 1
ATOM 2103 O O . SER A 1 283 ? -13.518 -5.452 -10.193 1.00 96.81 283 SER A O 1
ATOM 2105 N N . THR A 1 284 ? -11.958 -5.122 -11.787 1.00 97.19 284 THR A N 1
ATOM 2106 C CA . THR A 1 284 ? -11.158 -6.324 -11.512 1.00 97.19 284 THR A CA 1
ATOM 2107 C C . THR A 1 284 ? -10.689 -6.340 -10.056 1.00 97.19 284 THR A C 1
ATOM 2109 O O . THR A 1 284 ? -10.873 -7.317 -9.343 1.00 97.19 284 THR A O 1
ATOM 2112 N N . TYR A 1 285 ? -10.163 -5.223 -9.544 1.00 96.56 285 TYR A N 1
ATOM 2113 C CA . TYR A 1 285 ? -9.782 -5.119 -8.133 1.00 96.56 285 TYR A CA 1
ATOM 2114 C C . TYR A 1 285 ? -10.967 -5.351 -7.174 1.00 96.56 285 TYR A C 1
ATOM 2116 O O . TYR A 1 285 ? -10.827 -6.059 -6.175 1.00 96.56 285 TYR A O 1
ATOM 2124 N N . ASP A 1 286 ? -12.131 -4.754 -7.452 1.00 95.12 286 ASP A N 1
ATOM 2125 C CA . ASP A 1 286 ? -13.338 -4.931 -6.637 1.00 95.12 286 ASP A CA 1
ATOM 2126 C C . ASP A 1 286 ? -13.862 -6.383 -6.694 1.00 95.12 286 ASP A C 1
ATOM 2128 O O . ASP A 1 286 ? -14.377 -6.882 -5.688 1.00 95.12 286 ASP A O 1
ATOM 2132 N N . GLU A 1 287 ? -13.704 -7.059 -7.834 1.00 95.94 287 GLU A N 1
ATOM 2133 C CA . GLU A 1 287 ? -14.060 -8.463 -8.055 1.00 95.94 287 GLU A CA 1
ATOM 2134 C C . GLU A 1 287 ? -13.120 -9.416 -7.310 1.00 95.94 287 GLU A C 1
ATOM 2136 O O . GLU A 1 287 ? -13.593 -10.190 -6.476 1.00 95.94 287 GLU A O 1
ATOM 2141 N N . MET A 1 288 ? -11.800 -9.273 -7.487 1.00 95.12 288 MET A N 1
ATOM 2142 C CA . MET A 1 288 ? -10.779 -10.045 -6.762 1.00 95.12 288 MET A CA 1
ATOM 2143 C C . MET A 1 288 ? -10.936 -9.933 -5.243 1.00 95.12 288 MET A C 1
ATOM 2145 O O . MET A 1 288 ? -10.647 -10.862 -4.489 1.00 95.12 288 MET A O 1
ATOM 2149 N N . ARG A 1 289 ? -11.387 -8.770 -4.766 1.00 92.38 289 ARG A N 1
ATOM 2150 C CA . ARG A 1 289 ? -11.627 -8.529 -3.346 1.00 92.38 289 ARG A CA 1
ATOM 2151 C C . ARG A 1 289 ? -12.916 -9.204 -2.862 1.00 92.38 289 ARG A C 1
ATOM 2153 O O . ARG A 1 289 ? -13.003 -9.600 -1.700 1.00 92.38 289 ARG A O 1
ATOM 2160 N N . GLY A 1 290 ? -13.917 -9.348 -3.722 1.00 93.19 290 GLY A N 1
ATOM 2161 C CA . GLY A 1 290 ? -15.213 -9.925 -3.388 1.00 93.19 290 GLY A CA 1
ATOM 2162 C C . GLY A 1 290 ? -16.099 -9.016 -2.524 1.00 93.19 290 GLY A C 1
ATOM 2163 O O . GLY A 1 290 ? -15.664 -8.063 -1.868 1.00 93.19 290 GLY A O 1
ATOM 2164 N N . LEU A 1 291 ? -17.396 -9.339 -2.487 1.00 90.69 291 LEU A N 1
ATOM 2165 C CA . LEU A 1 291 ? -18.437 -8.539 -1.821 1.00 90.69 291 LEU A CA 1
ATOM 2166 C C . LEU A 1 291 ? -18.174 -8.312 -0.321 1.00 90.69 291 LEU A C 1
ATOM 2168 O O . LEU A 1 291 ? -18.363 -7.202 0.187 1.00 90.69 291 LEU A O 1
ATOM 2172 N N . TRP A 1 292 ? -17.716 -9.347 0.388 1.00 83.06 292 TRP A N 1
ATOM 2173 C CA . TRP A 1 292 ? -17.510 -9.301 1.838 1.00 83.06 292 TRP A CA 1
ATOM 2174 C C . TRP A 1 292 ? -16.337 -8.412 2.234 1.00 83.06 292 TRP A C 1
ATOM 2176 O O . TRP A 1 292 ? -16.506 -7.499 3.044 1.00 83.06 292 TRP A O 1
ATOM 2186 N N . ARG A 1 293 ? -15.159 -8.602 1.624 1.00 82.69 293 ARG A N 1
ATOM 2187 C CA . ARG A 1 293 ? -14.008 -7.730 1.898 1.00 82.69 293 ARG A CA 1
ATOM 2188 C C . ARG A 1 293 ? -14.280 -6.306 1.402 1.00 82.69 293 ARG A C 1
ATOM 2190 O O . ARG A 1 293 ? -13.750 -5.360 1.978 1.00 82.69 293 ARG A O 1
ATOM 2197 N N . ARG A 1 294 ? -15.115 -6.093 0.380 1.00 87.06 294 ARG A N 1
ATOM 2198 C CA . ARG A 1 294 ? -15.486 -4.735 -0.057 1.00 87.06 294 ARG A CA 1
ATOM 2199 C C . ARG A 1 294 ? -16.285 -3.971 1.001 1.00 87.06 294 ARG A C 1
ATOM 2201 O O . ARG A 1 294 ? -16.032 -2.787 1.203 1.00 87.06 294 ARG A O 1
ATOM 2208 N N . ARG A 1 295 ? -17.221 -4.637 1.688 1.00 83.44 295 ARG A N 1
ATOM 2209 C CA . ARG A 1 295 ? -18.060 -4.002 2.721 1.00 83.44 295 ARG A CA 1
ATOM 2210 C C . ARG A 1 295 ? -17.426 -3.980 4.110 1.00 83.44 295 ARG A C 1
ATOM 2212 O O . ARG A 1 295 ? -17.620 -3.008 4.830 1.00 83.44 295 ARG A O 1
ATOM 2219 N N . LEU A 1 296 ? -16.693 -5.028 4.485 1.00 79.00 296 LEU A N 1
ATOM 2220 C CA . LEU A 1 296 ? -16.198 -5.208 5.855 1.00 79.00 296 LEU A CA 1
ATOM 2221 C C . LEU A 1 296 ? -14.714 -4.890 6.033 1.00 79.00 296 LEU A C 1
ATOM 2223 O O . LEU A 1 296 ? -14.296 -4.569 7.143 1.00 79.00 296 LEU A O 1
ATOM 2227 N N . SER A 1 297 ? -13.894 -4.976 4.981 1.00 80.69 297 SER A N 1
ATOM 2228 C CA . SER A 1 297 ? -12.464 -4.717 5.150 1.00 80.69 297 SER A CA 1
ATOM 2229 C C . SER A 1 297 ? -12.185 -3.215 5.148 1.00 80.69 297 SER A C 1
ATOM 2231 O O . SER A 1 297 ? -12.469 -2.500 4.188 1.00 80.69 297 SER A O 1
ATOM 2233 N N . ALA A 1 298 ? -11.567 -2.748 6.233 1.00 85.06 298 ALA A N 1
ATOM 2234 C CA . ALA A 1 298 ? -11.044 -1.390 6.362 1.00 85.06 298 ALA A CA 1
ATOM 2235 C C . ALA A 1 298 ? -9.761 -1.162 5.541 1.00 85.06 298 ALA A C 1
ATOM 2237 O O . ALA A 1 298 ? -9.255 -0.038 5.474 1.00 85.06 298 ALA A O 1
ATOM 2238 N N . LYS A 1 299 ? -9.218 -2.210 4.909 1.00 89.88 299 LYS A N 1
ATOM 2239 C CA . LYS A 1 299 ? -8.125 -2.057 3.953 1.00 89.88 299 LYS A CA 1
ATOM 2240 C C . LYS A 1 299 ? -8.628 -1.302 2.722 1.00 89.88 299 LYS A C 1
ATOM 2242 O O . LYS A 1 299 ? -9.759 -1.503 2.296 1.00 89.88 299 LYS A O 1
ATOM 2247 N N . ARG A 1 300 ? -7.824 -0.459 2.089 1.00 92.38 300 ARG A N 1
ATOM 2248 C CA . ARG A 1 300 ? -8.131 0.102 0.761 1.00 92.38 300 ARG A CA 1
ATOM 2249 C C . ARG A 1 300 ? -6.900 0.056 -0.125 1.00 92.38 300 ARG A C 1
ATOM 2251 O O . ARG A 1 300 ? -5.783 -0.006 0.385 1.00 92.38 300 ARG A O 1
ATOM 2258 N N . LEU A 1 301 ? -7.114 0.146 -1.437 1.00 95.25 301 LEU A N 1
ATOM 2259 C CA . LEU A 1 301 ? -6.027 0.265 -2.396 1.00 95.25 301 LEU A CA 1
ATOM 2260 C C . LEU A 1 301 ? -5.180 1.499 -2.064 1.00 95.25 301 LEU A C 1
ATOM 2262 O O . LEU A 1 301 ? -5.656 2.644 -2.095 1.00 95.25 301 LEU A O 1
ATOM 2266 N N . SER A 1 302 ? -3.929 1.230 -1.704 1.00 94.56 302 SER A N 1
ATOM 2267 C CA . SER A 1 302 ? -2.961 2.225 -1.259 1.00 94.56 302 SER A CA 1
ATOM 2268 C C . SER A 1 302 ? -1.938 2.514 -2.335 1.00 94.56 302 SER A C 1
ATOM 2270 O O . SER A 1 302 ? -1.610 3.671 -2.576 1.00 94.56 302 SER A O 1
ATOM 2272 N N . ALA A 1 303 ? -1.430 1.454 -2.954 1.00 94.25 303 ALA A N 1
ATOM 2273 C CA . ALA A 1 303 ? -0.424 1.517 -3.992 1.00 94.25 303 ALA A CA 1
ATOM 2274 C C . ALA A 1 303 ? -0.677 0.413 -5.020 1.00 94.25 303 ALA A C 1
ATOM 2276 O O . ALA A 1 303 ? -1.307 -0.600 -4.722 1.00 94.25 303 ALA A O 1
ATOM 2277 N N . VAL A 1 304 ? -0.166 0.621 -6.227 1.00 95.44 304 VAL A N 1
ATOM 2278 C CA . VAL A 1 304 ? -0.037 -0.424 -7.239 1.00 95.44 304 VAL A CA 1
ATOM 2279 C C . VAL A 1 304 ? 1.450 -0.560 -7.508 1.00 95.44 304 VAL A C 1
ATOM 2281 O O . VAL A 1 304 ? 2.115 0.436 -7.794 1.00 95.44 304 VAL A O 1
ATOM 2284 N N . TRP A 1 305 ? 1.994 -1.756 -7.325 1.00 94.56 305 TRP A N 1
ATOM 2285 C CA . TRP A 1 305 ? 3.401 -2.037 -7.588 1.00 94.56 305 TRP A CA 1
ATOM 2286 C C . TRP A 1 305 ? 3.531 -2.822 -8.876 1.00 94.56 305 TRP A C 1
ATOM 2288 O O . TRP A 1 305 ? 2.756 -3.737 -9.129 1.00 94.56 305 TRP A O 1
ATOM 2298 N N . LEU A 1 306 ? 4.554 -2.507 -9.654 1.00 94.31 306 LEU A N 1
ATOM 2299 C CA . LEU A 1 306 ? 4.976 -3.379 -10.732 1.00 94.31 306 LEU A CA 1
ATOM 2300 C C . LEU A 1 306 ? 5.711 -4.575 -10.120 1.00 94.31 306 LEU A C 1
ATOM 2302 O O . LEU A 1 306 ? 6.630 -4.400 -9.313 1.00 94.31 306 LEU A O 1
ATOM 2306 N N . VAL A 1 307 ? 5.294 -5.785 -10.469 1.00 94.56 307 VAL A N 1
ATOM 2307 C CA . VAL A 1 307 ? 5.888 -7.027 -9.974 1.00 94.56 307 VAL A CA 1
ATOM 2308 C C . VAL A 1 307 ? 6.384 -7.882 -11.127 1.00 94.56 307 VAL A C 1
ATOM 2310 O O . VAL A 1 307 ? 5.760 -7.940 -12.182 1.00 94.56 307 VAL A O 1
ATOM 2313 N N . LYS A 1 308 ? 7.515 -8.550 -10.904 1.00 93.00 308 LYS A N 1
ATOM 2314 C CA . LYS A 1 308 ? 7.983 -9.658 -11.732 1.00 93.00 308 LYS A CA 1
ATOM 2315 C C . LYS A 1 308 ? 7.392 -10.926 -11.143 1.00 93.00 308 LYS A C 1
ATOM 2317 O O . LYS A 1 308 ? 7.544 -11.165 -9.942 1.00 93.00 308 LYS A O 1
ATOM 2322 N N . TYR A 1 309 ? 6.726 -11.721 -11.965 1.00 92.06 309 TYR A N 1
ATOM 2323 C CA . TYR A 1 309 ? 6.185 -13.001 -11.543 1.00 92.06 309 TYR A CA 1
ATOM 2324 C C . TYR A 1 309 ? 6.673 -14.109 -12.467 1.00 92.06 309 TYR A C 1
ATOM 2326 O O . TYR A 1 309 ? 6.814 -13.923 -13.674 1.00 92.06 309 TYR A O 1
ATOM 2334 N N . ALA A 1 310 ? 6.919 -15.271 -11.875 1.00 89.88 310 ALA A N 1
ATOM 2335 C CA . ALA A 1 310 ? 7.115 -16.519 -12.592 1.00 89.88 310 ALA A CA 1
ATOM 2336 C C . ALA A 1 310 ? 6.078 -17.519 -12.055 1.00 89.88 310 ALA A C 1
ATOM 2338 O O . ALA A 1 310 ? 5.972 -17.646 -10.830 1.00 89.88 310 ALA A O 1
ATOM 2339 N N . PRO A 1 311 ? 5.313 -18.223 -12.914 1.00 83.12 311 PRO A N 1
ATOM 2340 C CA . PRO A 1 311 ? 4.168 -19.044 -12.498 1.00 83.12 311 PRO A CA 1
ATOM 2341 C C . PRO A 1 311 ? 4.440 -20.084 -11.398 1.00 83.12 311 PRO A C 1
ATOM 2343 O O . PRO A 1 311 ? 3.504 -20.479 -10.710 1.00 83.12 311 PRO A O 1
ATOM 2346 N N . ALA A 1 312 ? 5.694 -20.518 -11.232 1.00 82.50 312 ALA A N 1
ATOM 2347 C CA . ALA A 1 312 ? 6.107 -21.556 -10.285 1.00 82.50 312 ALA A CA 1
ATOM 2348 C C . ALA A 1 312 ? 6.790 -21.036 -9.004 1.00 82.50 312 ALA A C 1
ATOM 2350 O O . ALA A 1 312 ? 7.176 -21.840 -8.160 1.00 82.50 312 ALA A O 1
ATOM 2351 N N . TYR A 1 313 ? 6.994 -19.722 -8.867 1.00 79.00 313 TYR A N 1
ATOM 2352 C CA . TYR A 1 313 ? 7.837 -19.166 -7.805 1.00 79.00 313 TYR A CA 1
ATOM 2353 C C . TYR A 1 313 ? 7.092 -18.122 -6.968 1.00 79.00 313 TYR A C 1
ATOM 2355 O O . TYR A 1 313 ? 6.181 -18.451 -6.216 1.00 79.00 313 TYR A O 1
ATOM 2363 N N . TRP A 1 314 ? 7.508 -16.860 -7.053 1.00 80.94 314 TRP A N 1
ATOM 2364 C CA . TRP A 1 314 ? 7.057 -15.773 -6.196 1.00 80.94 314 TRP A CA 1
ATOM 2365 C C . TRP A 1 314 ? 6.865 -14.489 -7.006 1.00 80.94 314 TRP A C 1
ATOM 2367 O O . TRP A 1 314 ? 7.410 -14.332 -8.099 1.00 80.94 314 TRP A O 1
ATOM 2377 N N . CYS A 1 315 ? 6.091 -13.557 -6.448 1.00 87.56 315 CYS A N 1
ATOM 2378 C CA . CYS A 1 315 ? 5.951 -12.201 -6.975 1.00 87.56 315 CYS A CA 1
ATOM 2379 C C . CYS A 1 315 ? 6.961 -11.285 -6.281 1.00 87.56 315 CYS A C 1
ATOM 2381 O O . CYS A 1 315 ? 6.831 -11.016 -5.085 1.00 87.56 315 CYS A O 1
ATOM 2383 N N . GLU A 1 316 ? 7.945 -10.785 -7.022 1.00 89.81 316 GLU A N 1
ATOM 2384 C CA . GLU A 1 316 ? 8.933 -9.838 -6.506 1.00 89.81 316 GLU A CA 1
ATOM 2385 C C . GLU A 1 316 ? 8.650 -8.434 -7.031 1.00 89.81 316 GLU A C 1
ATOM 2387 O O . GLU A 1 316 ? 8.255 -8.250 -8.184 1.00 89.81 316 GLU A O 1
ATOM 2392 N N . LYS A 1 317 ? 8.843 -7.417 -6.188 1.00 90.00 317 LYS A N 1
ATOM 2393 C CA . LYS A 1 317 ? 8.696 -6.027 -6.617 1.00 90.00 317 LYS A CA 1
ATOM 2394 C C . LYS A 1 317 ? 9.751 -5.721 -7.681 1.00 90.00 317 LYS A C 1
ATOM 2396 O O . LYS A 1 317 ? 10.945 -5.860 -7.432 1.00 90.00 317 LYS A O 1
ATOM 2401 N N . SER A 1 318 ? 9.310 -5.282 -8.855 1.00 87.56 318 SER A N 1
ATOM 2402 C CA . SER A 1 318 ? 10.217 -4.873 -9.919 1.00 87.56 318 SER A CA 1
ATOM 2403 C C . SER A 1 318 ? 10.848 -3.527 -9.569 1.00 87.56 318 SER A C 1
ATOM 2405 O O . SER A 1 318 ? 10.144 -2.575 -9.240 1.00 87.56 318 SER A O 1
ATOM 2407 N N . THR A 1 319 ? 12.173 -3.438 -9.662 1.00 83.38 319 THR A N 1
ATOM 2408 C CA . THR A 1 319 ? 12.904 -2.160 -9.685 1.00 83.38 319 THR A CA 1
ATOM 2409 C C . THR A 1 319 ? 12.899 -1.521 -11.070 1.00 83.38 319 THR A C 1
ATOM 2411 O O . THR A 1 319 ? 13.184 -0.333 -11.194 1.00 83.38 319 THR A O 1
ATOM 2414 N N . HIS A 1 320 ? 12.572 -2.296 -12.108 1.00 79.38 320 HIS A N 1
ATOM 2415 C CA . HIS A 1 320 ? 12.462 -1.795 -13.467 1.00 79.38 320 HIS A CA 1
ATOM 2416 C C . HIS A 1 320 ? 11.195 -0.954 -13.567 1.00 79.38 320 HIS A C 1
ATOM 2418 O O . HIS A 1 320 ? 10.097 -1.504 -13.585 1.00 79.38 320 HIS A O 1
ATOM 2424 N N . HIS A 1 321 ? 11.352 0.361 -13.610 1.00 76.88 321 HIS A N 1
ATOM 2425 C CA . HIS A 1 321 ? 10.297 1.276 -14.002 1.00 76.88 321 HIS A CA 1
ATOM 2426 C C . HIS A 1 321 ? 10.609 1.724 -15.428 1.00 76.88 321 HIS A C 1
ATOM 2428 O O . HIS A 1 321 ? 11.651 2.354 -15.619 1.00 76.88 321 HIS A O 1
ATOM 2434 N N . PRO A 1 322 ? 9.751 1.403 -16.415 1.00 80.19 322 PRO A N 1
ATOM 2435 C CA . PRO A 1 322 ? 9.802 2.058 -17.714 1.00 80.19 322 PRO A CA 1
ATOM 2436 C C . PRO A 1 322 ? 9.946 3.563 -17.494 1.00 80.19 322 PRO A C 1
ATOM 2438 O O . PRO A 1 322 ? 9.260 4.104 -16.621 1.00 80.19 322 PRO A O 1
ATOM 2441 N N . GLU A 1 323 ? 10.853 4.209 -18.228 1.00 72.00 323 GLU A N 1
ATOM 2442 C CA . GLU A 1 323 ? 11.071 5.654 -18.158 1.00 72.00 323 GLU A CA 1
ATOM 2443 C C . GLU A 1 323 ? 9.784 6.375 -18.575 1.00 72.00 323 GLU A C 1
ATOM 2445 O O . GLU A 1 323 ? 9.578 6.712 -19.738 1.00 72.00 323 GLU A O 1
ATOM 2450 N N . LEU A 1 324 ? 8.870 6.577 -17.627 1.00 64.50 324 LEU A N 1
ATOM 2451 C CA . LEU A 1 324 ? 7.798 7.533 -17.805 1.00 64.50 324 LEU A CA 1
ATOM 2452 C C . LEU A 1 324 ? 8.300 8.905 -17.376 1.00 64.50 324 LEU A C 1
ATOM 2454 O O . LEU A 1 324 ? 8.947 9.017 -16.331 1.00 64.50 324 LEU A O 1
ATOM 2458 N N . PRO A 1 325 ? 7.935 9.956 -18.126 1.00 56.69 325 PRO A N 1
ATOM 2459 C CA . PRO A 1 325 ? 8.267 11.326 -17.761 1.00 56.69 325 PRO A CA 1
ATOM 2460 C C . PRO A 1 325 ? 7.688 11.719 -16.393 1.00 56.69 325 PRO A C 1
ATOM 2462 O O . PRO A 1 325 ? 8.230 12.614 -15.753 1.00 56.69 325 PRO A O 1
ATOM 2465 N N . GLU A 1 326 ? 6.645 11.027 -15.909 1.00 71.94 326 GLU A N 1
ATOM 2466 C CA . GLU A 1 326 ? 6.063 11.250 -14.586 1.00 71.94 326 GLU A CA 1
ATOM 2467 C C . GLU A 1 326 ? 5.564 9.944 -13.935 1.00 71.94 326 GLU A C 1
ATOM 2469 O O . GLU A 1 326 ? 4.992 9.084 -14.614 1.00 71.94 326 GLU A O 1
ATOM 2474 N N . PRO A 1 327 ? 5.727 9.772 -12.608 1.00 69.94 327 PRO A N 1
ATOM 2475 C CA . PRO A 1 327 ? 5.205 8.612 -11.895 1.00 69.94 327 PRO A CA 1
ATOM 2476 C C . PRO A 1 327 ? 3.669 8.621 -11.914 1.00 69.94 327 PRO A C 1
ATOM 2478 O O . PRO A 1 327 ? 3.019 9.370 -11.181 1.00 69.94 327 PRO A O 1
ATOM 2481 N N . PHE A 1 328 ? 3.072 7.761 -12.740 1.00 82.88 328 PHE A N 1
ATOM 2482 C CA . PHE A 1 328 ? 1.620 7.647 -12.846 1.00 82.88 328 PHE A CA 1
ATOM 2483 C C . PHE A 1 328 ? 1.030 7.065 -11.550 1.00 82.88 328 PHE A C 1
ATOM 2485 O O . PHE A 1 328 ? 1.214 5.891 -11.221 1.00 82.88 328 PHE A O 1
ATOM 2492 N N . ASN A 1 329 ? 0.308 7.883 -10.778 1.00 90.75 329 ASN A N 1
ATOM 2493 C CA . ASN A 1 329 ? -0.307 7.461 -9.517 1.00 90.75 329 ASN A CA 1
ATOM 2494 C C . ASN A 1 329 ? -1.621 6.703 -9.768 1.00 90.75 329 ASN A C 1
ATOM 2496 O O . ASN A 1 329 ? -2.712 7.228 -9.538 1.00 90.75 329 ASN A O 1
ATOM 2500 N N . ILE A 1 330 ? -1.507 5.457 -10.241 1.00 93.62 330 ILE A N 1
ATOM 2501 C CA . ILE A 1 330 ? -2.642 4.576 -10.566 1.00 93.62 330 ILE A CA 1
ATOM 2502 C C . ILE A 1 330 ? -3.714 4.567 -9.450 1.00 93.62 330 ILE A C 1
ATOM 2504 O O . ILE A 1 330 ? -4.882 4.784 -9.773 1.00 93.62 330 ILE A O 1
ATOM 2508 N N . PRO A 1 331 ? -3.386 4.424 -8.143 1.00 94.31 331 PRO A N 1
ATOM 2509 C CA . PRO A 1 331 ? -4.397 4.464 -7.080 1.00 94.31 331 PRO A CA 1
ATOM 2510 C C . PRO A 1 331 ? -5.228 5.750 -7.028 1.00 94.31 331 PRO A C 1
ATOM 2512 O O . PRO A 1 331 ? -6.415 5.700 -6.702 1.00 94.31 331 PRO A O 1
ATOM 2515 N N . ALA A 1 332 ? -4.619 6.908 -7.294 1.00 93.25 332 ALA A N 1
ATOM 2516 C CA . ALA A 1 332 ? -5.333 8.180 -7.308 1.00 93.25 332 ALA A CA 1
ATOM 2517 C C . ALA A 1 332 ? -6.278 8.257 -8.514 1.00 93.25 332 ALA A C 1
ATOM 2519 O O . ALA A 1 332 ? -7.449 8.598 -8.349 1.00 93.25 332 ALA A O 1
ATOM 2520 N N . TYR A 1 333 ? -5.802 7.853 -9.692 1.00 94.31 333 TYR A N 1
ATOM 2521 C CA . TYR A 1 333 ? -6.601 7.832 -10.915 1.00 94.31 333 TYR A CA 1
ATOM 2522 C C . TYR A 1 333 ? -7.745 6.812 -10.861 1.00 94.31 333 TYR A C 1
ATOM 2524 O O . TYR A 1 333 ? -8.854 7.126 -11.271 1.00 94.31 333 TYR A O 1
ATOM 2532 N N . MET A 1 334 ? -7.560 5.647 -10.236 1.00 95.38 334 MET A N 1
ATOM 2533 C CA . MET A 1 334 ? -8.650 4.679 -10.034 1.00 95.38 334 MET A CA 1
ATOM 2534 C C . MET A 1 334 ? -9.792 5.227 -9.157 1.00 95.38 334 MET A C 1
ATOM 2536 O O . MET A 1 334 ? -10.933 4.768 -9.253 1.00 95.38 334 MET A O 1
ATOM 2540 N N . ARG A 1 335 ? -9.524 6.209 -8.282 1.00 94.06 335 ARG A N 1
ATOM 2541 C CA . ARG A 1 335 ? -10.574 6.871 -7.482 1.00 94.06 335 ARG A CA 1
ATOM 2542 C C . ARG A 1 335 ? -11.379 7.872 -8.306 1.00 94.06 335 ARG A C 1
ATOM 2544 O O . ARG A 1 335 ? -12.562 8.042 -8.031 1.00 94.06 335 ARG A O 1
ATOM 2551 N N . THR A 1 336 ? -10.747 8.498 -9.293 1.00 95.31 336 THR A N 1
ATOM 2552 C CA . THR A 1 336 ? -11.339 9.505 -10.182 1.00 95.31 336 THR A CA 1
ATOM 2553 C C . THR A 1 336 ? -10.946 9.197 -11.632 1.00 95.31 336 THR A C 1
ATOM 2555 O O . THR A 1 336 ? -10.075 9.889 -12.171 1.00 95.31 336 THR A O 1
ATOM 2558 N N . PRO A 1 337 ? -11.528 8.144 -12.243 1.00 94.31 337 PRO A N 1
ATOM 2559 C CA . PRO A 1 337 ? -11.116 7.666 -13.566 1.00 94.31 337 PRO A CA 1
ATOM 2560 C C . PRO A 1 337 ? -11.308 8.732 -14.648 1.00 94.31 337 PRO A C 1
ATOM 2562 O O . PRO A 1 337 ? -10.501 8.812 -15.565 1.00 94.31 337 PRO A O 1
ATOM 2565 N N . ASP A 1 338 ? -12.278 9.631 -14.466 1.00 95.44 338 ASP A N 1
ATOM 2566 C CA . ASP A 1 338 ? -12.567 10.747 -15.375 1.00 95.44 338 ASP A CA 1
ATOM 2567 C C . ASP A 1 338 ? -11.362 11.685 -15.589 1.00 95.44 338 ASP A C 1
ATOM 2569 O O . ASP A 1 338 ? -11.289 12.385 -16.595 1.00 95.44 338 ASP A O 1
ATOM 2573 N N . ARG A 1 339 ? -10.387 11.705 -14.662 1.00 93.56 339 ARG A N 1
ATOM 2574 C CA . ARG A 1 339 ? -9.144 12.483 -14.823 1.00 93.56 339 ARG A CA 1
ATOM 2575 C C . ARG A 1 339 ? -8.192 11.905 -15.871 1.00 93.56 339 ARG A C 1
ATOM 2577 O O . ARG A 1 339 ? -7.309 12.631 -16.309 1.00 93.56 339 ARG A O 1
ATOM 2584 N N . GLY A 1 340 ? -8.339 10.627 -16.218 1.00 88.38 340 GLY A N 1
ATOM 2585 C CA . GLY A 1 340 ? -7.574 9.970 -17.279 1.00 88.38 340 GLY A CA 1
ATOM 2586 C C . GLY A 1 340 ? -8.227 10.087 -18.658 1.00 88.38 340 GLY A C 1
ATOM 2587 O O . GLY A 1 340 ? -7.685 9.582 -19.633 1.00 88.38 340 GLY A O 1
ATOM 2588 N N . ARG A 1 341 ? -9.395 10.729 -18.784 1.00 93.38 341 ARG A N 1
ATOM 2589 C CA . ARG A 1 341 ? -10.072 10.820 -20.081 1.00 93.38 341 ARG A CA 1
ATOM 2590 C C . ARG A 1 341 ? -9.179 11.508 -21.113 1.00 93.38 341 ARG A C 1
ATOM 2592 O O . ARG A 1 341 ? -8.738 12.638 -20.907 1.00 93.38 341 ARG A O 1
ATOM 2599 N N . GLY A 1 342 ? -8.971 10.843 -22.248 1.00 90.56 342 GLY A N 1
ATOM 2600 C CA . GLY A 1 342 ? -8.187 11.372 -23.365 1.00 90.56 342 GLY A CA 1
ATOM 2601 C C . GLY A 1 342 ? -6.677 11.437 -23.119 1.00 90.56 342 GLY A C 1
ATOM 2602 O O . GLY A 1 342 ? -5.958 11.975 -23.961 1.00 90.56 342 GLY A O 1
ATOM 2603 N N . THR A 1 343 ? -6.179 10.905 -21.999 1.00 90.19 343 THR A N 1
ATOM 2604 C CA . THR A 1 343 ? -4.751 10.626 -21.847 1.00 90.19 343 THR A CA 1
ATOM 2605 C C . THR A 1 343 ? -4.456 9.216 -22.356 1.00 90.19 343 THR A C 1
ATOM 2607 O O . THR A 1 343 ? -5.287 8.322 -22.246 1.00 90.19 343 THR A O 1
ATOM 2610 N N . ASP A 1 344 ? -3.271 9.034 -22.939 1.00 91.12 344 ASP A N 1
ATOM 2611 C CA . ASP A 1 344 ? -2.725 7.730 -23.359 1.00 91.12 344 ASP A CA 1
ATOM 2612 C C . ASP A 1 344 ? -1.546 7.302 -22.464 1.00 91.12 344 ASP A C 1
ATOM 2614 O O . ASP A 1 344 ? -0.746 6.430 -22.818 1.00 91.12 344 ASP A O 1
ATOM 2618 N N . GLY A 1 345 ? -1.336 8.006 -21.351 1.00 91.62 345 GLY A N 1
ATOM 2619 C CA . GLY A 1 345 ? -0.146 7.846 -20.521 1.00 91.62 345 GLY A CA 1
ATOM 2620 C C . GLY A 1 345 ? -0.122 6.478 -19.853 1.00 91.62 345 GLY A C 1
ATOM 2621 O O . GLY A 1 345 ? 0.902 5.790 -19.886 1.00 91.62 345 GLY A O 1
ATOM 2622 N N . LEU A 1 346 ? -1.263 6.062 -19.298 1.00 93.69 346 LEU A N 1
ATOM 2623 C CA . LEU A 1 346 ? -1.396 4.751 -18.675 1.00 93.69 346 LEU A CA 1
ATOM 2624 C C . LEU A 1 346 ? -1.365 3.648 -19.730 1.00 93.69 346 LEU A C 1
ATOM 2626 O O . LEU A 1 346 ? -0.649 2.667 -19.548 1.00 93.69 346 LEU A O 1
ATOM 2630 N N . ARG A 1 347 ? -2.072 3.812 -20.849 1.00 94.00 347 ARG A N 1
ATOM 2631 C CA . ARG A 1 347 ? -2.075 2.838 -21.944 1.00 94.00 347 ARG A CA 1
ATOM 2632 C C . ARG A 1 347 ? -0.668 2.544 -22.452 1.00 94.00 347 ARG A C 1
ATOM 2634 O O . ARG A 1 347 ? -0.268 1.383 -22.483 1.00 94.00 347 ARG A O 1
ATOM 2641 N N . ARG A 1 348 ? 0.120 3.579 -22.775 1.00 92.75 348 ARG A N 1
ATOM 2642 C CA . ARG A 1 348 ? 1.518 3.411 -23.221 1.00 92.75 348 ARG A CA 1
ATOM 2643 C C . ARG A 1 348 ? 2.383 2.751 -22.154 1.00 92.75 348 ARG A C 1
ATOM 2645 O O . ARG A 1 348 ? 3.212 1.910 -22.484 1.00 92.75 348 ARG A O 1
ATOM 2652 N N . TYR A 1 349 ? 2.174 3.098 -20.883 1.00 92.44 349 TYR A N 1
ATOM 2653 C CA . TYR A 1 349 ? 2.876 2.457 -19.774 1.00 92.44 349 TYR A CA 1
ATOM 2654 C C . TYR A 1 349 ? 2.574 0.960 -19.685 1.00 92.44 349 TYR A C 1
ATOM 2656 O O . TYR A 1 349 ? 3.493 0.151 -19.576 1.00 92.44 349 TYR A O 1
ATOM 2664 N N . LEU A 1 350 ? 1.299 0.578 -19.759 1.00 93.62 350 LEU A N 1
ATOM 2665 C CA . LEU A 1 350 ? 0.883 -0.820 -19.679 1.00 93.62 350 LEU A CA 1
ATOM 2666 C C . LEU A 1 350 ? 1.314 -1.615 -20.912 1.00 93.62 350 LEU A C 1
ATOM 2668 O O . LEU A 1 350 ? 1.752 -2.753 -20.760 1.00 93.62 350 LEU A O 1
ATOM 2672 N N . ALA A 1 351 ? 1.270 -1.012 -22.100 1.00 92.44 351 ALA A N 1
ATOM 2673 C CA . ALA A 1 351 ? 1.800 -1.616 -23.318 1.00 92.44 351 ALA A CA 1
ATOM 2674 C C . ALA A 1 351 ? 3.314 -1.863 -23.203 1.00 92.44 351 ALA A C 1
ATOM 2676 O O . ALA A 1 351 ? 3.778 -2.964 -23.490 1.00 92.44 351 ALA A O 1
ATOM 2677 N N . ALA A 1 352 ? 4.077 -0.890 -22.687 1.00 91.75 352 ALA A N 1
ATOM 2678 C CA . ALA A 1 352 ? 5.510 -1.051 -22.436 1.00 91.75 352 ALA A CA 1
ATOM 2679 C C . ALA A 1 352 ? 5.802 -2.156 -21.408 1.00 91.75 352 ALA A C 1
ATOM 2681 O O . ALA A 1 352 ? 6.742 -2.925 -21.580 1.00 91.75 352 ALA A O 1
ATOM 2682 N N . ILE A 1 353 ? 4.976 -2.275 -20.363 1.00 91.81 353 ILE A N 1
ATOM 2683 C CA . ILE A 1 353 ? 5.069 -3.363 -19.381 1.00 91.81 353 ILE A CA 1
ATOM 2684 C C . ILE A 1 353 ? 4.803 -4.726 -20.029 1.00 91.81 353 ILE A C 1
ATOM 2686 O O . ILE A 1 353 ? 5.530 -5.679 -19.757 1.00 91.81 353 ILE A O 1
ATOM 2690 N N . CYS A 1 354 ? 3.770 -4.832 -20.865 1.00 91.88 354 CYS A N 1
ATOM 2691 C CA . CYS A 1 354 ? 3.395 -6.095 -21.500 1.00 91.88 354 CYS A CA 1
ATOM 2692 C C . CYS A 1 354 ? 4.382 -6.516 -22.598 1.00 91.88 354 CYS A C 1
ATOM 2694 O O . CYS A 1 354 ? 4.545 -7.709 -22.835 1.00 91.88 354 CYS A O 1
ATOM 2696 N N . GLY A 1 355 ? 5.049 -5.554 -23.241 1.00 90.38 355 GLY A N 1
ATOM 2697 C CA . GLY A 1 355 ? 6.082 -5.795 -24.249 1.00 90.38 355 GLY A CA 1
ATOM 2698 C C . GLY A 1 355 ? 7.501 -5.968 -23.695 1.00 90.38 355 GLY A C 1
ATOM 2699 O O . GLY A 1 355 ? 8.410 -6.265 -24.469 1.00 90.38 355 GLY A O 1
ATOM 2700 N N . ALA A 1 356 ? 7.720 -5.771 -22.390 1.00 90.19 356 ALA A N 1
ATOM 2701 C CA . ALA A 1 356 ? 9.053 -5.847 -21.800 1.00 90.19 356 ALA A CA 1
ATOM 2702 C C . ALA A 1 356 ? 9.619 -7.273 -21.886 1.00 90.19 356 ALA A C 1
ATOM 2704 O O . ALA A 1 356 ? 9.015 -8.230 -21.397 1.00 90.19 356 ALA A O 1
ATOM 2705 N N . THR A 1 357 ? 10.802 -7.417 -22.484 1.00 85.62 357 THR A N 1
ATOM 2706 C CA . THR A 1 357 ? 11.464 -8.719 -22.636 1.00 85.62 357 THR A CA 1
ATOM 2707 C C . THR A 1 357 ? 12.194 -9.136 -21.354 1.00 85.62 357 THR A C 1
ATOM 2709 O O . THR A 1 357 ? 12.579 -8.304 -20.527 1.00 85.62 357 THR A O 1
ATOM 2712 N N . ASN A 1 358 ? 12.445 -10.442 -21.194 1.00 84.81 358 ASN A N 1
ATOM 2713 C CA . ASN A 1 358 ? 13.198 -10.998 -20.056 1.00 84.81 358 ASN A CA 1
ATOM 2714 C C . ASN A 1 358 ? 14.576 -10.336 -19.856 1.00 84.81 358 ASN A C 1
ATOM 2716 O O . ASN A 1 358 ? 15.029 -10.166 -18.721 1.00 84.81 358 ASN A O 1
ATOM 2720 N N . GLU A 1 359 ? 15.207 -9.899 -20.947 1.00 84.38 359 GLU A N 1
ATOM 2721 C CA . GLU A 1 359 ? 16.492 -9.194 -20.936 1.00 84.38 359 GLU A CA 1
ATOM 2722 C C . GLU A 1 359 ? 16.393 -7.829 -20.242 1.00 84.38 359 GLU A C 1
ATOM 2724 O O . GLU A 1 359 ? 17.211 -7.505 -19.381 1.00 84.38 359 GLU A O 1
ATOM 2729 N N . GLN A 1 360 ? 15.345 -7.051 -20.536 1.00 82.56 360 GLN A N 1
ATOM 2730 C CA . GLN A 1 360 ? 15.111 -5.739 -19.916 1.00 82.56 360 GLN A CA 1
ATOM 2731 C C . GLN A 1 360 ? 14.794 -5.849 -18.422 1.00 82.56 360 GLN A C 1
ATOM 2733 O O . GLN A 1 360 ? 15.067 -4.938 -17.637 1.00 82.56 360 GLN A O 1
ATOM 2738 N N . LEU A 1 361 ? 14.252 -6.995 -18.011 1.00 80.12 361 LEU A N 1
ATOM 2739 C CA . LEU A 1 361 ? 13.986 -7.304 -16.615 1.00 80.12 361 LEU A CA 1
ATOM 2740 C C . LEU A 1 361 ? 15.258 -7.674 -15.844 1.00 80.12 361 LEU A C 1
ATOM 2742 O O . LEU A 1 361 ? 15.193 -7.780 -14.617 1.00 80.12 361 LEU A O 1
ATOM 2746 N N . GLY A 1 362 ? 16.404 -7.842 -16.511 1.00 80.88 362 GLY A N 1
ATOM 2747 C CA . 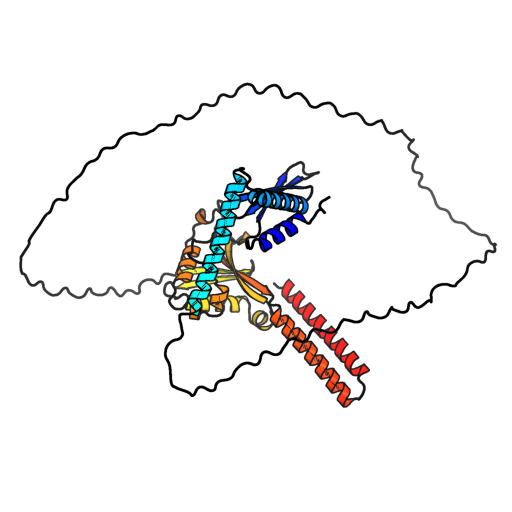GLY A 1 362 ? 17.667 -8.220 -15.878 1.00 80.88 362 GLY A CA 1
ATOM 2748 C C . GLY A 1 362 ? 17.611 -9.603 -15.230 1.00 80.88 362 GLY A C 1
ATOM 2749 O O . GLY A 1 362 ? 18.300 -9.845 -14.238 1.00 80.88 362 GLY A O 1
ATOM 2750 N N . VAL A 1 363 ? 16.747 -10.492 -15.732 1.00 79.31 363 VAL A N 1
ATOM 2751 C CA . VAL A 1 363 ? 16.573 -11.832 -15.171 1.00 79.31 363 VAL A CA 1
ATOM 2752 C C . VAL A 1 363 ? 17.244 -12.858 -16.079 1.00 79.31 363 VAL A C 1
ATOM 2754 O O . VAL A 1 363 ? 16.638 -13.386 -17.001 1.00 79.31 363 VAL A O 1
ATOM 2757 N N . ASN A 1 364 ? 18.505 -13.175 -15.782 1.00 77.00 364 ASN A N 1
ATOM 2758 C CA . ASN A 1 364 ? 19.314 -14.137 -16.547 1.00 77.00 364 ASN A CA 1
ATOM 2759 C C . ASN A 1 364 ? 19.091 -15.601 -16.123 1.00 77.00 364 ASN A C 1
ATOM 2761 O O . ASN A 1 364 ? 19.996 -16.426 -16.233 1.00 77.00 364 ASN A O 1
ATOM 2765 N N . ARG A 1 365 ? 17.924 -15.945 -15.564 1.00 80.06 365 ARG A N 1
ATOM 2766 C CA . ARG A 1 365 ? 17.652 -17.331 -15.162 1.00 80.06 365 ARG A CA 1
ATOM 2767 C C . ARG A 1 365 ? 17.117 -18.099 -16.364 1.00 80.06 365 ARG A C 1
ATOM 2769 O O . ARG A 1 365 ? 15.948 -17.962 -16.715 1.00 80.06 365 ARG A O 1
ATOM 2776 N N . GLU A 1 366 ? 17.985 -18.890 -16.986 1.00 83.75 366 GLU A N 1
ATOM 2777 C CA . GLU A 1 366 ? 17.605 -19.791 -18.075 1.00 83.75 366 GLU A CA 1
ATOM 2778 C C . GLU A 1 366 ? 16.438 -20.694 -17.640 1.00 83.75 366 GLU A C 1
ATOM 2780 O O . GLU A 1 366 ? 16.496 -21.355 -16.601 1.00 83.75 366 GLU A O 1
ATOM 2785 N N . GLY A 1 367 ? 15.358 -20.696 -18.427 1.00 83.19 367 GLY A N 1
ATOM 2786 C CA . GLY A 1 367 ? 14.230 -21.620 -18.272 1.00 83.19 367 GLY A CA 1
ATOM 2787 C C . GLY A 1 367 ? 13.014 -21.115 -17.486 1.00 83.19 367 GLY A C 1
ATOM 2788 O O . GLY A 1 367 ? 12.035 -21.851 -17.392 1.00 83.19 367 GLY A O 1
ATOM 2789 N N . ALA A 1 368 ? 13.017 -19.889 -16.955 1.00 84.00 368 ALA A N 1
ATOM 2790 C CA . ALA A 1 368 ? 11.829 -19.307 -16.323 1.00 84.00 368 ALA A CA 1
ATOM 2791 C C . ALA A 1 368 ? 11.206 -18.207 -17.203 1.00 84.00 368 ALA A C 1
ATOM 2793 O O . ALA A 1 368 ? 11.863 -17.224 -17.536 1.00 84.00 368 ALA A O 1
ATOM 2794 N N . ASP A 1 369 ? 9.928 -18.377 -17.567 1.00 88.94 369 ASP A N 1
ATOM 2795 C CA . ASP A 1 369 ? 9.132 -17.365 -18.277 1.00 88.94 369 ASP A CA 1
ATOM 2796 C C . ASP A 1 369 ? 8.681 -16.294 -17.274 1.00 88.94 369 ASP A C 1
ATOM 2798 O O . ASP A 1 369 ? 7.678 -16.458 -16.568 1.00 88.94 369 ASP A O 1
ATOM 2802 N N . TYR A 1 370 ? 9.486 -15.239 -17.133 1.00 89.31 370 TYR A N 1
ATOM 2803 C CA . TYR A 1 370 ? 9.147 -14.105 -16.285 1.00 89.31 370 TYR A CA 1
ATOM 2804 C C . TYR A 1 370 ? 8.204 -13.173 -17.025 1.00 89.31 370 TYR A C 1
ATOM 2806 O O . TYR A 1 370 ? 8.419 -12.801 -18.174 1.00 89.31 370 TYR A O 1
ATOM 2814 N N . ARG A 1 371 ? 7.161 -12.742 -16.327 1.00 91.50 371 ARG A N 1
ATOM 2815 C CA . ARG A 1 371 ? 6.209 -11.767 -16.845 1.00 91.50 371 ARG A CA 1
ATOM 2816 C C . ARG A 1 371 ? 6.075 -10.62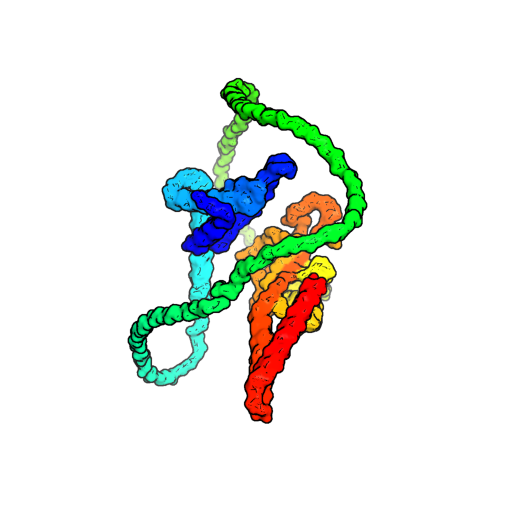7 -15.859 1.00 91.50 371 ARG A C 1
ATOM 2818 O O . ARG A 1 371 ? 6.194 -10.807 -14.642 1.00 91.50 371 ARG A O 1
ATOM 2825 N N . LEU A 1 372 ? 5.847 -9.433 -16.386 1.00 93.81 372 LEU A N 1
ATOM 2826 C CA . LEU A 1 372 ? 5.463 -8.305 -15.560 1.00 93.81 372 LEU A CA 1
ATOM 2827 C C . LEU A 1 372 ? 3.962 -8.330 -15.296 1.00 93.81 372 LEU A C 1
ATOM 2829 O O . LEU A 1 372 ? 3.159 -8.737 -16.133 1.00 93.81 372 LEU A O 1
ATOM 2833 N N . GLY A 1 373 ? 3.587 -7.857 -14.118 1.00 94.94 373 GLY A N 1
ATOM 2834 C CA . GLY A 1 373 ? 2.199 -7.635 -13.759 1.00 94.94 373 GLY A CA 1
ATOM 2835 C C . GLY A 1 373 ? 2.058 -6.534 -12.726 1.00 94.94 373 GLY A C 1
ATOM 2836 O O . GLY A 1 373 ? 3.043 -6.010 -12.202 1.00 94.94 373 GLY A O 1
ATOM 2837 N N . LEU A 1 374 ? 0.818 -6.180 -12.414 1.00 96.31 374 LEU A N 1
ATOM 2838 C CA . LEU A 1 374 ? 0.523 -5.183 -11.390 1.00 96.31 374 LEU A CA 1
ATOM 2839 C C . LEU A 1 374 ? 0.053 -5.864 -10.116 1.00 96.31 374 LEU A C 1
ATOM 2841 O O . LEU A 1 374 ? -0.923 -6.601 -10.127 1.00 96.31 374 LEU A O 1
ATOM 2845 N N . LYS A 1 375 ? 0.708 -5.577 -8.995 1.00 96.12 375 LYS A N 1
ATOM 2846 C CA . LYS A 1 375 ? 0.253 -5.989 -7.673 1.00 96.12 375 LYS A CA 1
ATOM 2847 C C . LYS A 1 375 ? -0.481 -4.853 -6.981 1.00 96.12 375 LYS A C 1
ATOM 2849 O O . LYS A 1 375 ? 0.093 -3.793 -6.722 1.00 96.12 375 LYS A O 1
ATOM 2854 N N . PHE A 1 376 ? -1.732 -5.099 -6.631 1.00 97.06 376 PHE A N 1
ATOM 2855 C CA . PHE A 1 376 ? -2.523 -4.244 -5.769 1.00 97.06 376 PHE A CA 1
ATOM 2856 C C . PHE A 1 376 ? -2.027 -4.368 -4.332 1.00 97.06 376 PHE A C 1
ATOM 2858 O O . PHE A 1 376 ? -1.995 -5.446 -3.746 1.00 97.06 376 PHE A O 1
ATOM 2865 N N . VAL A 1 377 ? -1.615 -3.243 -3.757 1.00 95.06 377 VAL A N 1
ATOM 2866 C CA . VAL A 1 377 ? -1.139 -3.171 -2.379 1.00 95.06 377 VAL A CA 1
ATOM 2867 C C . VAL A 1 377 ? -2.193 -2.462 -1.560 1.00 95.06 377 VAL A C 1
ATOM 2869 O O . VAL A 1 377 ? -2.436 -1.255 -1.699 1.00 95.06 377 VAL A O 1
ATOM 2872 N N . GLU A 1 378 ? -2.820 -3.232 -0.688 1.00 94.88 378 GLU A N 1
ATOM 2873 C CA . GLU A 1 378 ? -3.792 -2.715 0.250 1.00 94.88 378 GLU A CA 1
ATOM 2874 C C . GLU A 1 378 ? -3.109 -2.169 1.510 1.00 94.88 378 GLU A C 1
ATOM 2876 O O . GLU A 1 378 ? -2.167 -2.758 2.038 1.00 94.88 378 GLU A O 1
ATOM 2881 N N . SER A 1 379 ? -3.604 -1.044 2.027 1.00 92.69 379 SER A N 1
ATOM 2882 C CA . SER A 1 379 ? -3.221 -0.536 3.346 1.00 92.69 379 SER A CA 1
ATOM 2883 C C . SER A 1 379 ? -4.446 -0.327 4.221 1.00 92.69 379 SER A C 1
ATOM 2885 O O . SER A 1 379 ? -5.550 -0.056 3.739 1.00 92.69 379 SER A O 1
ATOM 2887 N N . TRP A 1 380 ? -4.258 -0.478 5.529 1.00 89.62 380 TRP A N 1
ATOM 2888 C CA . TRP A 1 380 ? -5.301 -0.219 6.509 1.00 89.62 380 TRP A CA 1
ATOM 2889 C C . TRP A 1 380 ? -5.604 1.273 6.575 1.00 89.62 380 TRP A C 1
ATOM 2891 O O . TRP A 1 380 ? -4.720 2.089 6.843 1.00 89.62 380 TRP A O 1
ATOM 2901 N N . GLN A 1 381 ? -6.868 1.637 6.373 1.00 88.19 381 GLN A N 1
ATOM 2902 C CA . GLN A 1 381 ? -7.307 2.997 6.634 1.00 88.19 381 GLN A CA 1
ATOM 2903 C C . GLN A 1 381 ? -7.709 3.124 8.101 1.00 88.19 381 GLN A C 1
ATOM 2905 O O . GLN A 1 381 ? -8.708 2.556 8.538 1.00 88.19 381 GLN A O 1
ATOM 2910 N N . LEU A 1 382 ? -6.937 3.907 8.857 1.00 86.19 382 LEU A N 1
ATOM 2911 C CA . LEU A 1 382 ? -7.202 4.171 10.273 1.00 86.19 382 LEU A CA 1
ATOM 2912 C C . LEU A 1 382 ? -8.554 4.875 10.478 1.00 86.19 382 LEU A C 1
ATOM 2914 O O . LEU A 1 382 ? -9.263 4.595 11.437 1.00 86.19 382 LEU A O 1
ATOM 2918 N N . LEU A 1 383 ? -8.935 5.763 9.555 1.00 87.69 383 LEU A N 1
ATOM 2919 C CA . LEU A 1 383 ? -10.141 6.585 9.670 1.00 87.69 383 LEU A CA 1
ATOM 2920 C C . LEU A 1 383 ? -11.452 5.773 9.775 1.00 87.69 383 LEU A C 1
ATOM 2922 O O . LEU A 1 383 ? -12.183 6.001 10.735 1.00 87.69 383 LEU A O 1
ATOM 2926 N N . PRO A 1 384 ? -11.784 4.831 8.866 1.00 85.69 384 PRO A N 1
ATOM 2927 C CA . PRO A 1 384 ? -12.994 4.019 9.007 1.00 85.69 384 PRO A CA 1
ATOM 2928 C C . PRO A 1 384 ? -12.970 3.123 10.249 1.00 85.69 384 PRO A C 1
ATOM 2930 O O . PRO A 1 384 ? -14.024 2.904 10.837 1.00 85.69 384 PRO A O 1
ATOM 2933 N N . MET A 1 385 ? -11.796 2.651 10.693 1.00 85.50 385 MET A N 1
ATOM 2934 C CA . MET A 1 385 ? -11.695 1.936 11.970 1.00 85.50 385 MET A CA 1
ATOM 2935 C C . MET A 1 385 ? -12.041 2.840 13.151 1.00 85.50 385 MET A C 1
ATOM 2937 O O . MET A 1 385 ? -12.855 2.464 13.988 1.00 85.50 385 MET A O 1
ATOM 2941 N N . LEU A 1 386 ? -11.471 4.046 13.197 1.00 87.88 386 LEU A N 1
ATOM 2942 C CA . LEU A 1 386 ? -11.776 5.027 14.235 1.00 87.88 386 LEU A CA 1
ATOM 2943 C C . LEU A 1 386 ? -13.258 5.403 14.230 1.00 87.88 386 LEU A C 1
ATOM 2945 O O . LEU A 1 386 ? -13.862 5.477 15.295 1.00 87.88 386 LEU A O 1
ATOM 2949 N N . LEU A 1 387 ? -13.854 5.589 13.049 1.00 89.94 387 LEU A N 1
ATOM 2950 C CA . LEU A 1 387 ? -15.278 5.885 12.919 1.00 89.94 387 LEU A CA 1
ATOM 2951 C C . LEU A 1 387 ? -16.140 4.724 13.430 1.00 89.94 387 LEU A C 1
ATOM 2953 O O . LEU A 1 387 ? -17.081 4.963 14.178 1.00 89.94 387 LEU A O 1
ATOM 2957 N N . ALA A 1 388 ? -15.805 3.477 13.087 1.00 86.62 388 ALA A N 1
ATOM 2958 C CA . ALA A 1 388 ? -16.512 2.301 13.591 1.00 86.62 388 ALA A CA 1
ATOM 2959 C C . ALA A 1 388 ? -16.416 2.192 15.123 1.00 86.62 388 ALA A C 1
ATOM 2961 O O . ALA A 1 388 ? -17.433 2.008 15.790 1.00 86.62 388 ALA A O 1
ATOM 2962 N N . CYS A 1 389 ? -15.223 2.389 15.692 1.00 86.81 389 CYS A N 1
ATOM 2963 C CA . CYS A 1 389 ? -15.031 2.429 17.143 1.00 86.81 389 CYS A CA 1
ATOM 2964 C C . CYS A 1 389 ? -15.845 3.554 17.795 1.00 86.81 389 CYS A C 1
ATOM 2966 O O . CYS A 1 389 ? -16.492 3.338 18.816 1.00 86.81 389 CYS A O 1
ATOM 2968 N N . LEU A 1 390 ? -15.858 4.745 17.192 1.00 92.75 390 LEU A N 1
ATOM 2969 C CA . LEU A 1 390 ? -16.619 5.890 17.684 1.00 92.75 390 LEU A CA 1
ATOM 2970 C C . LEU A 1 390 ? -18.130 5.625 17.645 1.00 92.75 390 LEU A C 1
ATOM 2972 O O . LEU A 1 390 ? -18.817 5.947 18.608 1.00 92.75 390 LEU A O 1
ATOM 2976 N N . VAL A 1 391 ? -18.645 4.984 16.592 1.00 9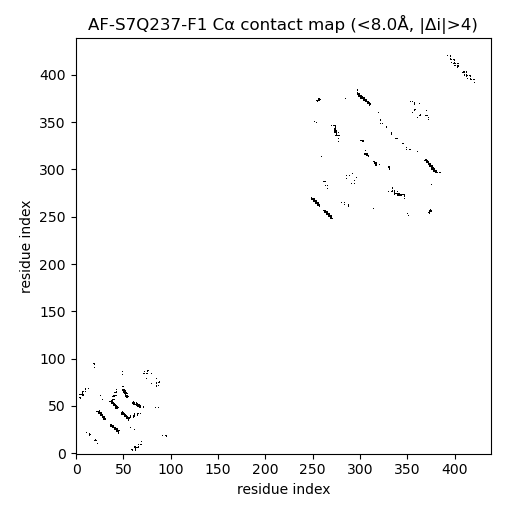3.25 391 VAL A N 1
ATOM 2977 C CA . VAL A 1 391 ? -20.060 4.583 16.500 1.00 93.25 391 VAL A CA 1
ATOM 2978 C C . VAL A 1 391 ? -20.427 3.601 17.613 1.00 93.25 391 VAL A C 1
ATOM 2980 O O . VAL A 1 391 ? -21.453 3.786 18.264 1.00 93.25 391 VAL A O 1
ATOM 2983 N N . VAL A 1 392 ? -19.582 2.603 17.887 1.00 91.19 392 VAL A N 1
ATOM 2984 C CA . VAL A 1 392 ? -19.804 1.658 18.994 1.00 91.19 392 VAL A CA 1
ATOM 2985 C C . VAL A 1 392 ? -19.817 2.387 20.339 1.00 91.19 392 VAL A C 1
ATOM 2987 O O . VAL A 1 392 ? -20.743 2.192 21.121 1.00 91.19 392 VAL A O 1
ATOM 2990 N N . MET A 1 393 ? -18.844 3.268 20.586 1.00 92.19 393 MET A N 1
ATOM 2991 C CA . MET A 1 393 ? -18.751 4.047 21.828 1.00 92.19 393 MET A CA 1
ATOM 2992 C C . MET A 1 393 ? -19.952 4.980 22.032 1.00 92.19 393 MET A C 1
ATOM 2994 O O . MET A 1 393 ? -20.488 5.076 23.134 1.00 92.19 393 MET A O 1
ATOM 2998 N N . LEU A 1 394 ? -20.407 5.661 20.977 1.00 96.00 394 LEU A N 1
ATOM 2999 C CA . LEU A 1 394 ? -21.597 6.511 21.046 1.00 96.00 394 LEU A CA 1
ATOM 3000 C C . LEU A 1 394 ? -22.872 5.684 21.246 1.00 96.00 394 LEU A C 1
ATOM 3002 O O . LEU A 1 394 ? -23.756 6.099 21.993 1.00 96.00 394 LEU A O 1
ATOM 3006 N N . SER A 1 395 ? -22.959 4.506 20.626 1.00 95.88 395 SER A N 1
ATOM 3007 C CA . SER A 1 395 ? -24.097 3.601 20.793 1.00 95.88 395 SER A CA 1
ATOM 3008 C C . SER A 1 395 ? -24.195 3.062 22.222 1.00 95.88 395 SER A C 1
ATOM 3010 O O . SER A 1 395 ? -25.290 3.024 22.781 1.00 95.88 395 SER A O 1
ATOM 3012 N N . THR A 1 396 ? -23.079 2.655 22.834 1.00 95.94 396 THR A N 1
ATOM 3013 C CA . THR A 1 396 ? -23.070 2.154 24.219 1.00 95.94 396 THR A CA 1
ATOM 3014 C C . THR A 1 396 ? -23.347 3.268 25.224 1.00 95.94 396 THR A C 1
ATOM 3016 O O . THR A 1 396 ? -24.079 3.048 26.189 1.00 95.94 396 THR A O 1
ATOM 3019 N N . LEU A 1 397 ? -22.859 4.486 24.967 1.00 95.56 397 LEU A N 1
ATOM 3020 C CA . LEU A 1 397 ? -23.202 5.665 25.762 1.00 95.56 397 LEU A CA 1
ATOM 3021 C C . LEU A 1 397 ? -24.698 6.003 25.665 1.00 95.56 397 LEU A C 1
ATOM 3023 O O . LEU A 1 397 ? -25.344 6.230 26.687 1.00 95.56 397 LEU A O 1
ATOM 3027 N N . GLY A 1 398 ? -25.262 6.001 24.454 1.00 96.81 398 GLY A N 1
ATOM 3028 C CA . GLY A 1 398 ? -26.694 6.220 24.237 1.00 96.81 398 GLY A CA 1
ATOM 3029 C C . GLY A 1 398 ? -27.553 5.192 24.975 1.00 96.81 398 GLY A C 1
ATOM 3030 O O . GLY A 1 398 ? -28.528 5.560 25.632 1.00 96.81 398 GLY A O 1
ATOM 3031 N N . PHE A 1 399 ? -27.143 3.920 24.947 1.00 96.81 399 PHE A N 1
ATOM 3032 C CA . PHE A 1 399 ? -27.782 2.851 25.714 1.00 96.81 399 PHE A CA 1
ATOM 3033 C C . PHE A 1 399 ? -27.727 3.106 27.228 1.00 96.81 399 PHE A C 1
ATOM 3035 O O . PHE A 1 399 ? -28.758 3.018 27.891 1.00 96.81 399 PHE A O 1
ATOM 3042 N N . ALA A 1 400 ? -26.563 3.478 27.776 1.00 96.31 400 ALA A N 1
ATOM 3043 C CA . ALA A 1 400 ? -26.414 3.776 29.203 1.00 96.31 400 ALA A CA 1
ATOM 3044 C C . ALA A 1 400 ? -27.330 4.928 29.650 1.00 96.31 400 ALA A C 1
ATOM 3046 O O . ALA A 1 400 ? -27.998 4.832 30.679 1.00 96.31 400 ALA A O 1
ATOM 3047 N N . ILE A 1 401 ? -27.405 6.001 28.855 1.00 97.31 401 ILE A N 1
ATOM 3048 C CA . ILE A 1 401 ? -28.269 7.157 29.137 1.00 97.31 401 ILE A CA 1
ATOM 3049 C C . ILE A 1 401 ? -29.747 6.750 29.096 1.00 97.31 401 ILE A C 1
ATOM 3051 O O . ILE A 1 401 ? -30.508 7.124 29.990 1.00 97.31 401 ILE A O 1
ATOM 3055 N N . GLY A 1 402 ? -30.154 5.974 28.086 1.00 97.31 402 GLY A N 1
ATOM 3056 C CA . GLY A 1 402 ? -31.520 5.463 27.970 1.00 97.31 402 GLY A CA 1
ATOM 3057 C C . GLY A 1 402 ? -31.906 4.576 29.154 1.00 97.31 402 GLY A C 1
ATOM 3058 O O . GLY A 1 402 ? -32.950 4.786 29.767 1.00 97.31 402 GLY A O 1
ATOM 3059 N N . TYR A 1 403 ? -31.027 3.648 29.537 1.00 97.94 403 TYR A N 1
ATOM 3060 C CA . TYR A 1 403 ? -31.232 2.777 30.692 1.00 97.94 403 TYR A CA 1
ATOM 3061 C C . TYR A 1 403 ? -31.355 3.583 31.990 1.00 97.94 403 TYR A C 1
ATOM 3063 O O . TYR A 1 403 ? -32.300 3.391 32.754 1.00 97.94 403 TYR A O 1
ATOM 3071 N N . TYR A 1 404 ? -30.449 4.538 32.219 1.00 97.75 404 TYR A N 1
ATOM 3072 C CA . TYR A 1 404 ? -30.506 5.412 33.390 1.00 97.75 404 TYR A CA 1
ATOM 3073 C C . TYR A 1 404 ? -31.827 6.187 33.463 1.00 97.75 404 TYR A C 1
ATOM 3075 O O . TYR A 1 404 ? -32.423 6.286 34.532 1.00 97.75 404 TYR A O 1
ATOM 3083 N N . LYS A 1 405 ? -32.324 6.702 32.332 1.00 98.00 405 LYS A N 1
ATOM 3084 C CA . LYS A 1 405 ? -33.599 7.431 32.288 1.00 98.00 405 LYS A CA 1
ATOM 3085 C C . LYS A 1 405 ? -34.803 6.563 32.652 1.00 98.00 405 LYS A C 1
ATOM 3087 O O . LYS A 1 405 ? -35.742 7.090 33.237 1.00 98.00 405 LYS A O 1
ATOM 3092 N N . VAL A 1 406 ? -34.779 5.276 32.311 1.00 98.19 406 VAL A N 1
ATOM 3093 C CA . VAL A 1 406 ? -35.886 4.346 32.582 1.00 98.19 406 VAL A CA 1
ATOM 3094 C C . VAL A 1 406 ? -35.840 3.806 34.014 1.00 98.19 406 VAL A C 1
ATOM 3096 O O . VAL A 1 406 ? -36.883 3.709 34.654 1.00 98.19 406 VAL A O 1
ATOM 3099 N N . TYR A 1 407 ? -34.651 3.479 34.529 1.00 97.88 407 TYR A N 1
ATOM 3100 C CA . TYR A 1 407 ? -34.496 2.750 35.798 1.00 97.88 407 TYR A CA 1
ATOM 3101 C C . TYR A 1 407 ? -33.942 3.586 36.960 1.00 97.88 407 TYR A C 1
ATOM 3103 O O . TYR A 1 407 ? -33.969 3.135 38.099 1.00 97.88 407 TYR A O 1
ATOM 3111 N N . GLY A 1 408 ? -33.416 4.786 36.704 1.00 97.50 408 GLY A N 1
ATOM 3112 C CA . GLY A 1 408 ? -32.871 5.678 37.733 1.00 97.50 408 GLY A CA 1
ATOM 3113 C C . GLY A 1 408 ? -31.524 5.252 38.335 1.00 97.50 408 GLY A C 1
ATOM 3114 O O . GLY A 1 408 ? -30.980 5.986 39.155 1.00 97.50 408 GLY A O 1
ATOM 3115 N N . ASP A 1 409 ? -30.947 4.120 37.918 1.00 97.81 409 ASP A N 1
ATOM 3116 C CA . ASP A 1 409 ? -29.657 3.621 38.412 1.00 97.81 409 ASP A CA 1
ATOM 3117 C C . ASP A 1 409 ? -28.546 3.801 37.370 1.00 97.81 409 ASP A C 1
ATOM 3119 O O . ASP A 1 409 ? -28.424 3.044 36.403 1.00 97.81 409 ASP A O 1
ATOM 3123 N N . ALA A 1 410 ? -27.719 4.829 37.571 1.00 96.19 410 ALA A N 1
ATOM 3124 C CA . ALA A 1 410 ? -26.607 5.132 36.677 1.00 96.19 410 ALA A CA 1
ATOM 3125 C C . ALA A 1 410 ? -25.483 4.087 36.782 1.00 96.19 410 ALA A C 1
ATOM 3127 O O . ALA A 1 410 ? -24.859 3.754 35.776 1.00 96.19 410 ALA A O 1
ATOM 3128 N N . SER A 1 411 ? -25.226 3.554 37.979 1.00 96.75 411 SER A N 1
ATOM 3129 C CA . SER A 1 411 ? -24.087 2.663 38.231 1.00 96.75 411 SER A CA 1
ATOM 3130 C C . SER A 1 411 ? -24.230 1.348 37.463 1.00 96.75 411 SER A C 1
ATOM 3132 O O . SER A 1 411 ? -23.316 0.931 36.741 1.00 96.75 411 SER A O 1
ATOM 3134 N N . THR A 1 412 ? -25.423 0.757 37.519 1.00 96.75 412 THR A N 1
ATOM 3135 C CA . THR A 1 412 ? -25.764 -0.459 36.780 1.00 96.75 412 THR A CA 1
ATOM 3136 C C . THR A 1 412 ? -25.776 -0.197 35.273 1.00 96.75 412 THR A C 1
ATOM 3138 O O . THR A 1 412 ? -25.213 -0.986 34.513 1.00 96.75 412 THR A O 1
ATOM 3141 N N . ALA A 1 413 ? -26.316 0.947 34.829 1.00 96.50 413 ALA A N 1
ATOM 3142 C CA . ALA A 1 413 ? -26.346 1.328 33.415 1.00 96.50 413 ALA A CA 1
ATOM 3143 C C . ALA A 1 413 ? -24.943 1.382 32.787 1.00 96.50 413 ALA A C 1
ATOM 3145 O O . ALA A 1 413 ? -24.695 0.770 31.745 1.00 96.50 413 ALA A O 1
ATOM 3146 N N . PHE A 1 414 ? -24.010 2.088 33.434 1.00 94.81 414 PHE A N 1
ATOM 3147 C CA . PHE A 1 414 ? -22.635 2.219 32.947 1.00 94.81 414 PHE A CA 1
ATOM 3148 C C . PHE A 1 414 ? -21.857 0.903 33.026 1.00 94.81 414 PHE A C 1
ATOM 3150 O O . PHE A 1 414 ? -21.030 0.634 32.154 1.00 94.81 414 PHE A O 1
ATOM 3157 N N . THR A 1 415 ? -22.144 0.059 34.019 1.00 96.69 415 THR A N 1
ATOM 3158 C CA . THR A 1 415 ? -21.536 -1.272 34.140 1.00 96.69 415 THR A CA 1
ATOM 3159 C C . THR A 1 415 ? -21.959 -2.177 32.982 1.00 96.69 415 THR A C 1
ATOM 3161 O O . THR A 1 415 ? -21.111 -2.761 32.314 1.00 96.69 415 THR A O 1
ATOM 3164 N N . ILE A 1 416 ? -23.255 -2.243 32.666 1.00 95.19 416 ILE A N 1
ATOM 3165 C CA . ILE A 1 416 ? -23.748 -3.033 31.527 1.00 95.19 416 ILE A CA 1
ATOM 3166 C C . ILE A 1 416 ? -23.177 -2.486 30.212 1.00 95.19 416 ILE A C 1
ATOM 3168 O O . ILE A 1 416 ? -22.695 -3.249 29.374 1.00 95.19 416 ILE A O 1
ATOM 3172 N N . ALA A 1 417 ? -23.180 -1.163 30.033 1.00 95.12 417 ALA A N 1
ATOM 3173 C CA . ALA A 1 417 ? -22.666 -0.536 28.820 1.00 95.12 417 ALA A CA 1
ATOM 3174 C C . ALA A 1 417 ? -21.165 -0.789 28.603 1.00 95.12 417 ALA A C 1
ATOM 3176 O O . ALA A 1 417 ? -20.749 -1.015 27.465 1.00 95.12 417 ALA A O 1
ATOM 3177 N N . SER A 1 418 ? -20.353 -0.792 29.667 1.00 94.38 418 SER A N 1
ATOM 3178 C CA . SER A 1 418 ? -18.919 -1.084 29.565 1.00 94.38 418 SER A CA 1
ATOM 3179 C C . SER A 1 418 ? -18.653 -2.550 29.206 1.00 94.38 418 SER A C 1
ATOM 3181 O O . SER A 1 418 ? -17.821 -2.808 28.335 1.00 94.38 418 SER A O 1
ATOM 3183 N N . TYR A 1 419 ? -19.416 -3.501 29.763 1.00 96.38 419 TYR A N 1
ATOM 3184 C CA . TYR A 1 419 ? -19.357 -4.910 29.353 1.00 96.38 419 TYR A CA 1
ATOM 3185 C C . TYR A 1 419 ? -19.733 -5.097 27.878 1.00 96.38 419 TYR A C 1
ATOM 3187 O O . TYR A 1 419 ? -19.037 -5.808 27.153 1.00 96.38 419 TYR A O 1
ATOM 3195 N N . MET A 1 420 ? -20.782 -4.417 27.404 1.00 94.75 420 MET A N 1
ATOM 3196 C CA . MET A 1 420 ? -21.182 -4.465 25.992 1.00 94.75 420 MET A CA 1
ATOM 3197 C C . MET A 1 420 ? -20.109 -3.868 25.076 1.00 94.75 420 MET A C 1
ATOM 3199 O O . MET A 1 420 ? -19.786 -4.458 24.046 1.00 94.75 420 MET A O 1
ATOM 3203 N N . ALA A 1 421 ? -19.508 -2.738 25.459 1.00 92.44 421 ALA A N 1
ATOM 3204 C CA . ALA A 1 421 ? -18.408 -2.135 24.709 1.00 92.44 421 ALA A CA 1
ATOM 3205 C C . ALA A 1 421 ? -17.197 -3.080 24.617 1.00 92.44 421 ALA A C 1
ATOM 3207 O O . ALA A 1 421 ? -16.642 -3.263 23.533 1.00 92.44 421 ALA A O 1
ATOM 3208 N N . ALA A 1 422 ? -16.821 -3.717 25.732 1.00 93.00 422 ALA A N 1
ATOM 3209 C CA . ALA A 1 422 ? -15.718 -4.673 25.782 1.00 93.00 422 ALA A CA 1
ATOM 3210 C C . ALA A 1 422 ? -15.983 -5.908 24.907 1.00 93.00 422 ALA A C 1
ATOM 3212 O O . ALA A 1 422 ? -15.100 -6.337 24.164 1.00 93.00 422 ALA A O 1
ATOM 3213 N N . LEU A 1 423 ? -17.207 -6.445 24.939 1.00 94.50 423 LEU A N 1
ATOM 3214 C CA . LEU A 1 423 ? -17.605 -7.581 24.110 1.00 94.50 423 LEU A CA 1
ATOM 3215 C C . LEU A 1 423 ? -17.557 -7.229 22.619 1.00 94.50 423 LEU A C 1
ATOM 3217 O O . LEU A 1 423 ? -16.980 -7.976 21.832 1.00 94.50 423 LEU A O 1
ATOM 3221 N N . VAL A 1 424 ? -18.092 -6.070 22.224 1.00 91.69 424 VAL A N 1
ATOM 3222 C CA . VAL A 1 424 ? -18.035 -5.615 20.826 1.00 91.69 424 VAL A CA 1
ATOM 3223 C C . VAL A 1 424 ? -16.589 -5.402 20.378 1.00 91.69 424 VAL A C 1
ATOM 3225 O O . VAL A 1 424 ? -16.221 -5.844 19.290 1.00 91.69 424 VAL A O 1
ATOM 3228 N N . ALA A 1 425 ? -15.745 -4.790 21.212 1.00 88.94 425 ALA A N 1
ATOM 3229 C CA . ALA A 1 425 ? -14.326 -4.619 20.910 1.00 88.94 425 ALA A CA 1
ATOM 3230 C C . ALA A 1 425 ? -13.611 -5.969 20.721 1.00 88.94 425 ALA A C 1
ATOM 3232 O O . ALA A 1 425 ? -12.845 -6.128 19.770 1.00 88.94 425 ALA A O 1
ATOM 3233 N N . MET A 1 426 ? -13.903 -6.959 21.571 1.00 92.62 426 MET A N 1
ATOM 3234 C CA . MET A 1 426 ? -13.353 -8.312 21.461 1.00 92.62 426 MET A CA 1
ATOM 3235 C C . MET A 1 426 ? -13.797 -9.008 20.167 1.00 92.62 426 MET A C 1
ATOM 3237 O O . MET A 1 426 ? -12.967 -9.591 19.472 1.00 92.62 426 MET A O 1
ATOM 3241 N N . VAL A 1 427 ? -15.078 -8.907 19.798 1.00 90.62 427 VAL A N 1
ATOM 3242 C CA . VAL A 1 427 ? -15.599 -9.475 18.543 1.00 90.62 427 VAL A CA 1
ATOM 3243 C C . VAL A 1 427 ? -14.964 -8.800 17.328 1.00 90.62 427 VAL A C 1
ATOM 3245 O O . VAL A 1 427 ? -14.543 -9.490 16.403 1.00 90.62 427 VAL A O 1
ATOM 3248 N N . LEU A 1 428 ? -14.823 -7.470 17.327 1.00 85.38 428 LEU A N 1
ATOM 3249 C CA . LEU A 1 428 ? -14.152 -6.746 16.242 1.00 85.38 428 LEU A CA 1
ATOM 3250 C C . LEU A 1 428 ? -12.679 -7.153 16.109 1.00 85.38 428 LEU A C 1
ATOM 3252 O O . LEU A 1 428 ? -12.203 -7.345 14.990 1.00 85.38 428 LEU A O 1
ATOM 3256 N N . ALA A 1 429 ? -11.974 -7.330 17.229 1.00 85.12 429 ALA A N 1
ATOM 3257 C CA . ALA A 1 429 ? -10.600 -7.822 17.229 1.00 85.12 429 ALA A CA 1
ATOM 3258 C C . ALA A 1 429 ? -10.509 -9.248 16.659 1.00 85.12 429 ALA A C 1
ATOM 3260 O O . ALA A 1 429 ? -9.672 -9.505 15.795 1.00 85.12 429 ALA A O 1
ATOM 3261 N N . LEU A 1 430 ? -11.403 -10.158 17.061 1.00 88.31 430 LEU A N 1
ATOM 3262 C CA . LEU A 1 430 ? -11.461 -11.519 16.515 1.00 88.31 430 LEU A CA 1
ATOM 3263 C C . LEU A 1 430 ? -11.750 -11.527 15.011 1.00 88.31 430 LEU A C 1
ATOM 3265 O O . LEU A 1 430 ? -11.068 -12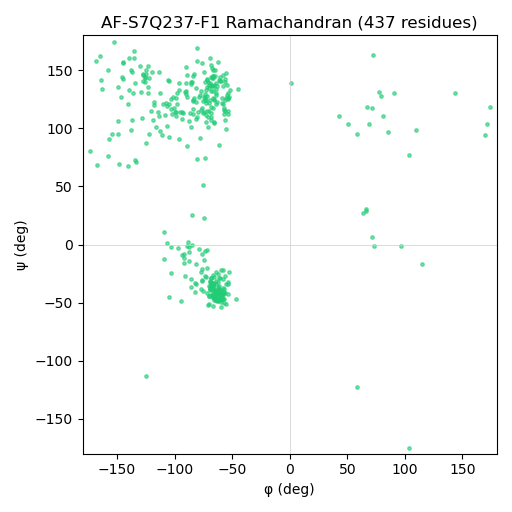.222 14.261 1.00 88.31 430 LEU A O 1
ATOM 3269 N N . VAL A 1 431 ? -12.705 -10.715 14.551 1.00 84.75 431 VAL A N 1
ATOM 3270 C CA . VAL A 1 431 ? -13.004 -10.565 13.120 1.00 84.75 431 VAL A CA 1
ATOM 3271 C C . VAL A 1 431 ? -11.772 -10.064 12.362 1.00 84.75 431 VAL A C 1
ATOM 3273 O O . VAL A 1 431 ? -11.460 -10.593 11.297 1.00 84.75 431 VAL A O 1
ATOM 3276 N N . GLN A 1 432 ? -11.022 -9.102 12.910 1.00 81.81 432 GLN A N 1
ATOM 3277 C CA . GLN A 1 432 ? -9.776 -8.638 12.292 1.00 81.81 432 GLN A CA 1
ATOM 3278 C C . GLN A 1 432 ? -8.709 -9.733 12.217 1.00 81.81 432 GLN A C 1
ATOM 3280 O O . GLN A 1 432 ? -8.034 -9.837 11.192 1.00 81.81 432 GLN A O 1
ATOM 3285 N N . VAL A 1 433 ? -8.567 -10.561 13.255 1.00 83.38 433 VAL A N 1
ATOM 3286 C CA . VAL A 1 433 ? -7.629 -11.694 13.255 1.00 83.38 433 VAL A CA 1
ATOM 3287 C C . VAL A 1 433 ? -8.020 -12.717 12.191 1.00 83.38 433 VAL A C 1
ATOM 3289 O O . VAL A 1 433 ? -7.177 -13.099 11.388 1.00 83.38 433 VAL A O 1
ATOM 3292 N N . VAL A 1 434 ? -9.297 -13.101 12.115 1.00 86.31 434 VAL A N 1
ATOM 3293 C CA . VAL A 1 434 ? -9.784 -14.058 11.107 1.00 86.31 434 VAL A CA 1
ATOM 3294 C C . VAL A 1 434 ? -9.576 -13.522 9.690 1.00 86.31 434 VAL A C 1
ATOM 3296 O O . VAL A 1 434 ? -9.072 -14.240 8.831 1.00 86.31 434 VAL A O 1
ATOM 3299 N N . ILE A 1 435 ? -9.891 -12.244 9.449 1.00 79.56 435 ILE A N 1
ATOM 3300 C CA . ILE A 1 435 ? -9.653 -11.603 8.147 1.00 79.56 435 ILE A CA 1
ATOM 3301 C C . ILE A 1 435 ? -8.158 -11.569 7.812 1.00 79.56 435 ILE A C 1
ATOM 3303 O O . ILE A 1 435 ? -7.810 -11.729 6.649 1.00 79.56 435 ILE A O 1
ATOM 3307 N N . SER A 1 436 ? -7.289 -11.369 8.806 1.00 75.06 436 SER A N 1
ATOM 3308 C CA . SER A 1 436 ? -5.836 -11.307 8.603 1.00 75.06 436 SER A CA 1
ATOM 3309 C C . SER A 1 436 ? -5.189 -12.677 8.405 1.00 75.06 436 SER A C 1
ATOM 3311 O O . SER A 1 436 ? -4.109 -12.733 7.840 1.00 75.06 436 SER A O 1
ATOM 3313 N N . LEU A 1 437 ? -5.814 -13.760 8.880 1.00 79.38 437 LEU A N 1
ATOM 3314 C CA . LEU A 1 437 ? -5.356 -15.137 8.655 1.00 79.38 437 LEU A CA 1
ATOM 3315 C C . LEU A 1 437 ? -5.869 -15.716 7.333 1.00 79.38 437 LEU A C 1
ATOM 3317 O O . LEU A 1 437 ? -5.229 -16.586 6.756 1.00 79.38 437 LEU A O 1
ATOM 3321 N N . GLY A 1 438 ? -7.038 -15.261 6.876 1.00 72.62 438 GLY A N 1
ATOM 3322 C CA . GLY A 1 438 ? -7.614 -15.647 5.586 1.00 72.62 438 GLY A CA 1
ATOM 3323 C C . GLY A 1 438 ? -7.175 -14.769 4.409 1.00 72.62 438 GLY A C 1
ATOM 3324 O O . GLY A 1 438 ? -7.698 -14.942 3.307 1.00 72.62 438 GLY A O 1
ATOM 3325 N N . SER A 1 439 ? -6.299 -13.789 4.646 1.00 62.41 439 SER A N 1
ATOM 3326 C CA . SER A 1 439 ? -5.617 -12.982 3.625 1.00 62.41 439 SER A CA 1
ATOM 3327 C C . SER A 1 439 ? -4.141 -13.309 3.650 1.00 62.41 439 SER A C 1
ATOM 3329 O O . SER A 1 439 ? -3.590 -13.570 2.569 1.00 62.41 439 SER A O 1
#

Foldseek 3Di:
DPPQQCLQVVLVVVCVVLVQPFRWDKDWDWDDDPVQTKIKIFTDGVPAGQFIAIDSDPSNRVSRRSNSSVVLQVCLVVPDPDPSSVVVVVVSVVSVVVVVVVVVVVVVVVPPDDDDDDDDDDDDDDDDDDDDDDDDDDDDDDDDDDDDDPDDDDDDDDDDDDDDDDDDDDDDDDDDDDDDDDDDDDDDDDDDDDDDDDDDDDDDDDDDDDDDDDDDDDDDDDDDDDDDDDDDDDDDPDDPPPPPDPDPFDWFWAWEAQDFVQIDIDIDTLPDFQLRVLQSVLVVVDVSCDDCCVPPPLWDQDAKFKWKDFNVDGTHGQPDQDPDVDDPGSRVCSVPSVVRPPPCRVVVRRVCQRPDDPVSSVNPDPPTDIHIHIYGDIDRDVVVVVVVLVVLVVVLVVQLVVVCVVPVDSVVSVVVSVVSSVVVVVVSVVVVVVVVVVD

Radius of gyration: 38.9 Å; Cα contacts (8 Å, |Δi|>4): 393; chains: 1; bounding box: 95×92×142 Å

pLDDT: mean 76.27, std 21.89, range [31.66, 98.19]

Nearest PDB structures (foldseek):
  7nql-assembly1_Bh  TM=8.435E-01  e=1.290E-03  Sus scrofa
  7qh7-assembly1_c  TM=8.428E-01  e=5.363E-03  Homo sapiens
  5mrc-assembly1_5  TM=8.018E-01  e=6.363E-03  Saccharomyces cerevisiae
  6ywx-assembly1_5  TM=7.245E-01  e=4.034E-03  Neurospora crassa OR74A

InterPro domains:
  IPR014720 Double-stranded RNA-binding domain [PF00035] (9-72)
  IPR014720 Double-stranded RNA-binding domain [PS50137] (6-75)
  IPR014720 Double-stranded RNA-binding domain [SM00358] (7-74)

Mean predicted aligned error: 18.97 Å

Sequence (439 aa):
MTTQGQGRQLLNTYLQKKGIPDRPDYEESVVGEPHIPTWRAVAKMGTIICGTGTGNSKGAARDAAALKTLRNFEAAEGSSTQPVHRELRRYLQSALMSQSTATVSGVQLSMGQATSRSGPAAAVSYSPVIPRRASPPPIASPPPIPVSPEYASRQTSVATSIGSVDDRTPLLSRRPQQPDVAPPAPRTPPPPPDPLSSRGLEIAAPQTQTPSSSPSSSGTPSRSSVQTDTSRPSPPPSPPSSPGGPVPVEKFNLTVFLDPDHRETIEIIEGWDDEEILKNLKSTYDEMRGLWRRRLSAKRLSAVWLVKYAPAYWCEKSTHHPELPEPFNIPAYMRTPDRGRGTDGLRRYLAAICGATNEQLGVNREGADYRLGLKFVESWQLLPMLLACLVVMLSTLGFAIGYYKVYGDASTAFTIASYMAALVAMVLALVQVVISLGS